Protein AF-0000000080068217 (afdb_homodimer)

Foldseek 3Di:
DPPLPDADQAQQPDPQDQKGKAAVVNPDPGHAQEMEIEGHPQVVLSADDPSNLVVLLVVLSNQQNDLRHAAYEYAYPHAFRYPYHDVVHPCVVVVVVCVVPVLCVLQDADSLQSLLVSQLQRLHAYEYQGQAEAEQSRVLSCQSGPAYEYEQAHKYWPQQVVVVHDHHNCCVLRVCVQQNDVLSCVRNVVRDIDGCNDPSNVSNHPYYDHHSVVSSVVSVVVRVCCSFAHASLVVRVVSCCVSVPDPDPVSSVVLCVQQVVQVCPFPQVVQNVVCVVVVHTGDHSDHCVVRHGPCPPVDDDDDSNDSDPD/DPPLPDADQAQQPDPQDQKGKAAVVRPDPGHAQEMEIERHPQVVLSADDPSNLVVLLVVLSNQQNDLRHAAYEYAYPHAFRYPYHDPVHPCVVVVVVCVVPVLCVLQDADSLQSLLVSQLQRLHAYEYQGQAEAEQSRVLSCQSGPAYEYEQAHKYWPQQVVVVHDHHNCCVVRVCVQQNDVLVCVRNVVRDIDGCNDPSRVSNHPYYHNHSVVSSVVSVVVSVCSSFAHASLVVRVVSCCVSVPDPDPVVSCVLCVQQVVQVCPFPQVVQVVVCVVVVHTGDHSDHCVVRHGPCPPVDDDDDSNDSDPD

InterPro domains:
  IPR001753 Enoyl-CoA hydratase/isomerase-like domain [PF00378] (34-286)
  IPR029045 ClpP/crotonase-like domain superfamily [SSF52096] (33-286)
  IPR051053 Enoyl-CoA hydratase/isomerase and chromodomain-containing protein [PTHR43684] (12-280)

Structure (mmCIF, N/CA/C/O backbone):
data_AF-0000000080068217-model_v1
#
loop_
_entity.id
_entity.type
_entity.pdbx_description
1 polymer 'Enoyl-CoA hydratase/isomerase family protein'
#
loop_
_atom_site.group_PDB
_atom_site.id
_atom_site.type_symbol
_atom_site.label_atom_id
_atom_site.label_alt_id
_atom_site.label_comp_id
_atom_site.label_asym_id
_atom_site.label_entity_id
_atom_site.label_seq_id
_atom_site.pdbx_PDB_ins_code
_atom_site.Cartn_x
_atom_site.Cartn_y
_atom_site.Cartn_z
_atom_site.occupancy
_atom_site.B_iso_or_equiv
_atom_site.auth_seq_id
_atom_site.auth_comp_id
_atom_site.auth_asym_id
_atom_site.auth_atom_id
_atom_site.pdbx_PDB_model_num
ATOM 1 N N . MET A 1 1 ? 2.039 30.645 -14.829 1 28.77 1 MET A N 1
ATOM 2 C CA . MET A 1 1 ? 3.318 30.549 -14.132 1 28.77 1 MET A CA 1
ATOM 3 C C . MET A 1 1 ? 3.127 30.678 -12.624 1 28.77 1 MET A C 1
ATOM 5 O O . MET A 1 1 ? 2.695 31.724 -12.136 1 28.77 1 MET A O 1
ATOM 9 N N . ALA A 1 2 ? 2.735 29.616 -11.963 1 38.51 2 ALA A N 1
ATOM 10 C CA . ALA A 1 2 ? 2.302 29.745 -10.574 1 38.51 2 ALA A CA 1
ATOM 11 C C . ALA A 1 2 ? 3.288 30.585 -9.767 1 38.51 2 ALA A C 1
ATOM 13 O O . ALA A 1 2 ? 4.495 30.542 -10.013 1 38.51 2 ALA A O 1
ATOM 14 N N . ASN A 1 3 ? 3.041 31.747 -9.315 1 40.06 3 ASN A N 1
ATOM 15 C CA . ASN A 1 3 ? 3.882 32.632 -8.516 1 40.06 3 ASN A CA 1
ATOM 16 C C . ASN A 1 3 ? 4.79 31.844 -7.576 1 40.06 3 ASN A C 1
ATOM 18 O O . ASN A 1 3 ? 4.336 31.335 -6.549 1 40.06 3 ASN A O 1
ATOM 22 N N . ARG A 1 4 ? 5.762 31.158 -8.185 1 54.44 4 ARG A N 1
ATOM 23 C CA . ARG A 1 4 ? 6.712 30.412 -7.365 1 54.44 4 ARG A CA 1
ATOM 24 C C . ARG A 1 4 ? 7.322 31.302 -6.287 1 54.44 4 ARG A C 1
ATOM 26 O O . ARG A 1 4 ? 8.008 32.279 -6.596 1 54.44 4 ARG A O 1
ATOM 33 N N . THR A 1 5 ? 6.618 31.394 -5.087 1 66.81 5 THR A N 1
ATOM 34 C CA . THR A 1 5 ? 7.172 32.132 -3.957 1 66.81 5 THR A CA 1
ATOM 35 C C . THR A 1 5 ? 8.616 31.713 -3.692 1 66.81 5 THR A C 1
ATOM 37 O O . THR A 1 5 ? 8.931 30.522 -3.691 1 66.81 5 THR A O 1
ATOM 40 N N . ASN A 1 6 ? 9.528 32.628 -3.824 1 84.18 6 ASN A N 1
ATOM 41 C CA . ASN A 1 6 ? 10.923 32.367 -3.482 1 84.18 6 ASN A CA 1
ATOM 42 C C . ASN A 1 6 ? 11.055 31.785 -2.077 1 84.18 6 ASN A C 1
ATOM 44 O O . ASN A 1 6 ? 10.433 32.279 -1.135 1 84.18 6 ASN A O 1
ATOM 48 N N . PRO A 1 7 ? 11.698 30.688 -1.99 1 90.06 7 PRO A N 1
ATOM 49 C CA . PRO A 1 7 ? 11.881 30.127 -0.649 1 90.06 7 PRO A CA 1
ATOM 50 C C . PRO A 1 7 ? 12.574 31.095 0.306 1 90.06 7 PRO A C 1
ATOM 52 O O . PRO A 1 7 ? 13.431 31.876 -0.115 1 90.06 7 PRO A O 1
ATOM 55 N N . PRO A 1 8 ? 12.176 31.105 1.507 1 93.05 8 PRO A N 1
ATOM 56 C CA . PRO A 1 8 ? 12.792 31.997 2.492 1 93.05 8 PRO A CA 1
ATOM 57 C C . PRO A 1 8 ? 14.236 31.617 2.811 1 93.05 8 PRO A C 1
ATOM 59 O O . PRO A 1 8 ? 14.628 30.461 2.633 1 93.05 8 PRO A O 1
ATOM 62 N N . GLU A 1 9 ? 15.038 32.601 3.235 1 92.28 9 GLU A N 1
ATOM 63 C CA . GLU A 1 9 ? 16.398 32.321 3.688 1 92.28 9 GLU A CA 1
ATOM 64 C C . GLU A 1 9 ? 16.396 31.42 4.919 1 92.28 9 GLU A C 1
ATOM 66 O O . GLU A 1 9 ? 17.23 30.521 5.038 1 92.28 9 GLU A O 1
ATOM 71 N N . SER A 1 10 ? 15.445 31.786 5.779 1 94.94 10 SER A N 1
ATOM 72 C CA . SER A 1 10 ? 15.201 30.97 6.964 1 94.94 10 SER A CA 1
ATOM 73 C C . SER A 1 10 ? 13.71 30.868 7.269 1 94.94 10 SER A C 1
ATOM 75 O O . SER A 1 10 ? 12.978 31.852 7.145 1 94.94 10 SER A O 1
ATOM 77 N N . TYR A 1 11 ? 13.314 29.702 7.661 1 95.76 11 TYR A N 1
ATOM 78 C CA . TYR A 1 11 ? 11.899 29.511 7.957 1 95.76 11 TYR A CA 1
ATOM 79 C C . TYR A 1 11 ? 11.525 30.168 9.28 1 95.76 11 TYR A C 1
ATOM 81 O O . TYR A 1 11 ? 10.357 30.485 9.514 1 95.76 11 TYR A O 1
ATOM 89 N N . GLU A 1 12 ? 12.441 30.417 10.083 1 94.25 12 GLU A N 1
ATOM 90 C CA . GLU A 1 12 ? 12.205 30.998 11.402 1 94.25 12 GLU A CA 1
ATOM 91 C C . GLU A 1 12 ? 11.819 32.471 11.295 1 94.25 12 GLU A C 1
ATOM 93 O O . GLU A 1 12 ? 11.298 33.052 12.249 1 94.25 12 GLU A O 1
ATOM 98 N N . THR A 1 13 ? 12.099 33.057 10.158 1 91.83 13 THR A N 1
ATOM 99 C CA . THR A 1 13 ? 11.899 34.494 10.005 1 91.83 13 THR A CA 1
ATOM 100 C C . THR A 1 13 ? 10.519 34.79 9.426 1 91.83 13 THR A C 1
ATOM 102 O O . THR A 1 13 ? 10.123 35.952 9.314 1 91.83 13 THR A O 1
ATOM 105 N N . LEU A 1 14 ? 9.817 33.757 9.008 1 94.19 14 LEU A N 1
ATOM 106 C CA . LEU A 1 14 ? 8.495 33.989 8.437 1 94.19 14 LEU A CA 1
ATOM 107 C C . LEU A 1 14 ? 7.547 34.572 9.48 1 94.19 14 LEU A C 1
ATOM 109 O O . LEU A 1 14 ? 7.584 34.177 10.648 1 94.19 14 LEU A O 1
ATOM 113 N N . PRO A 1 15 ? 6.703 35.494 9.047 1 94.69 15 PRO A N 1
ATOM 114 C CA . PRO A 1 15 ? 5.901 36.249 10.013 1 94.69 15 PRO A CA 1
ATOM 115 C C . PRO A 1 15 ? 4.627 35.515 10.424 1 94.69 15 PRO A C 1
ATOM 117 O O . PRO A 1 15 ? 3.555 36.122 10.493 1 94.69 15 PRO A O 1
ATOM 120 N N . PHE A 1 16 ? 4.73 34.253 10.721 1 97.09 16 PHE A N 1
ATOM 121 C CA . PHE A 1 16 ? 3.571 33.484 11.157 1 97.09 16 PHE A CA 1
ATOM 122 C C . PHE A 1 16 ? 3.26 33.759 12.624 1 97.09 16 PHE A C 1
ATOM 124 O O . PHE A 1 16 ? 4.172 33.947 13.432 1 97.09 16 PHE A O 1
ATOM 131 N N . LYS A 1 17 ? 2.007 33.783 12.969 1 97.11 17 LYS A N 1
ATOM 132 C CA . LYS A 1 17 ? 1.574 34.188 14.303 1 97.11 17 LYS A CA 1
ATOM 133 C C . LYS A 1 17 ? 1.113 32.986 15.121 1 97.11 17 LYS A C 1
ATOM 135 O O . LYS A 1 17 ? 1.242 32.976 16.347 1 97.11 17 LYS A O 1
ATOM 140 N N . THR A 1 18 ? 0.598 32.019 14.415 1 97.56 18 THR A N 1
ATOM 141 C CA . THR A 1 18 ? -0.061 30.945 15.151 1 97.56 18 THR A CA 1
ATOM 142 C C . THR A 1 18 ? 0.616 29.606 14.874 1 97.56 18 THR A C 1
ATOM 144 O O . THR A 1 18 ? 0.184 28.569 15.382 1 97.56 18 THR A O 1
ATOM 147 N N . ILE A 1 19 ? 1.618 29.58 13.98 1 98.53 19 ILE A N 1
ATOM 148 C CA . ILE A 1 19 ? 2.506 28.436 13.803 1 98.53 19 ILE A CA 1
ATOM 149 C C . ILE A 1 19 ? 3.96 28.892 13.891 1 98.53 19 ILE A C 1
ATOM 151 O O . ILE A 1 19 ? 4.247 30.089 13.817 1 98.53 19 ILE A O 1
ATOM 155 N N . SER A 1 20 ? 4.813 27.989 14.142 1 98.03 20 SER A N 1
ATOM 156 C CA . SER A 1 20 ? 6.251 28.237 14.094 1 98.03 20 SER A CA 1
ATOM 157 C C . SER A 1 20 ? 6.972 27.156 13.297 1 98.03 20 SER A C 1
ATOM 159 O O . SER A 1 20 ? 6.549 25.998 13.288 1 98.03 20 SER A O 1
ATOM 161 N N . ILE A 1 21 ? 7.983 27.515 12.588 1 98.14 21 ILE A N 1
ATOM 162 C CA . ILE A 1 21 ? 8.79 26.572 11.821 1 98.14 21 ILE A CA 1
ATOM 163 C C . ILE A 1 21 ? 10.257 26.701 12.223 1 98.14 21 ILE A C 1
ATOM 165 O O . ILE A 1 21 ? 10.773 27.812 12.367 1 98.14 21 ILE A O 1
ATOM 169 N N . SER A 1 22 ? 10.9 25.628 12.447 1 97.67 22 SER A N 1
ATOM 170 C CA . SER A 1 22 ? 12.32 25.609 12.784 1 97.67 22 SER A CA 1
ATOM 171 C C . SER A 1 22 ? 13.065 24.551 11.975 1 97.67 22 SER A C 1
ATOM 173 O O . SER A 1 22 ? 12.445 23.696 11.341 1 97.67 22 SER A O 1
ATOM 175 N N . HIS A 1 23 ? 14.331 24.645 11.955 1 97.77 23 HIS A N 1
ATOM 176 C CA . HIS A 1 23 ? 15.206 23.696 11.276 1 97.77 23 HIS A CA 1
ATOM 177 C C . HIS A 1 23 ? 15.593 22.545 12.198 1 97.77 23 HIS A C 1
ATOM 179 O O . HIS A 1 23 ? 15.356 22.605 13.407 1 97.77 23 HIS A O 1
ATOM 185 N N . VAL A 1 24 ? 16.031 21.515 11.667 1 97.02 24 VAL A N 1
ATOM 186 C CA . VAL A 1 24 ? 16.543 20.391 12.445 1 97.02 24 VAL A CA 1
ATOM 187 C C . VAL A 1 24 ? 18.017 20.165 12.118 1 97.02 24 VAL A C 1
ATOM 189 O O . VAL A 1 24 ? 18.356 19.75 11.007 1 97.02 24 VAL A O 1
ATOM 192 N N . PRO A 1 25 ? 18.896 20.462 13.043 1 95.49 25 PRO A N 1
ATOM 193 C CA . PRO A 1 25 ? 18.604 20.884 14.415 1 95.49 25 PRO A CA 1
ATOM 194 C C . PRO A 1 25 ? 18.165 22.345 14.502 1 95.49 25 PRO A C 1
ATOM 196 O O . PRO A 1 25 ? 18.469 23.138 13.607 1 95.49 25 PRO A O 1
ATOM 199 N N . GLU A 1 26 ? 17.558 22.668 15.576 1 92.56 26 GLU A N 1
ATOM 200 C CA . GLU A 1 26 ? 16.966 23.989 15.765 1 92.56 26 GLU A CA 1
ATOM 201 C C . GLU A 1 26 ? 18.035 25.078 15.765 1 92.56 26 GLU A C 1
ATOM 203 O O . GLU A 1 26 ? 17.738 26.247 15.509 1 92.56 26 GLU A O 1
ATOM 208 N N . THR A 1 27 ? 19.256 24.739 16.008 1 91.74 27 THR A N 1
ATOM 209 C CA . THR A 1 27 ? 20.356 25.691 16.113 1 91.74 27 THR A CA 1
ATOM 210 C C . THR A 1 27 ? 20.832 26.121 14.728 1 91.74 27 THR A C 1
ATOM 212 O O . THR A 1 27 ? 21.576 27.096 14.598 1 91.74 27 THR A O 1
ATOM 215 N N . SER A 1 28 ? 20.399 25.392 13.751 1 94.24 28 SER A N 1
ATOM 216 C CA . SER A 1 28 ? 20.866 25.722 12.408 1 94.24 28 SER A CA 1
ATOM 217 C C . SER A 1 28 ? 20.316 27.067 11.945 1 94.24 28 SER A C 1
ATOM 219 O O . SER A 1 28 ? 19.109 27.309 12.021 1 94.24 28 SER A O 1
ATOM 221 N N . PRO A 1 29 ? 21.131 27.947 11.425 1 91.29 29 PRO A N 1
ATOM 222 C CA . PRO A 1 29 ? 20.67 29.249 10.936 1 91.29 29 PRO A CA 1
ATOM 223 C C . PRO A 1 29 ? 20.15 29.189 9.501 1 91.29 29 PRO A C 1
ATOM 225 O O . PRO A 1 29 ? 19.58 30.165 9.007 1 91.29 29 PRO A O 1
ATOM 228 N N . VAL A 1 30 ? 20.411 28.06 8.861 1 93.22 30 VAL A N 1
ATOM 229 C CA . VAL A 1 30 ? 19.995 27.911 7.471 1 93.22 30 VAL A CA 1
ATOM 230 C C . VAL A 1 30 ? 18.99 26.767 7.352 1 93.22 30 VAL A C 1
ATOM 232 O O . VAL A 1 30 ? 18.891 25.924 8.247 1 93.22 30 VAL A O 1
ATOM 235 N N . VAL A 1 31 ? 18.381 26.771 6.318 1 96.37 31 VAL A N 1
ATOM 236 C CA . VAL A 1 31 ? 17.383 25.737 6.063 1 96.37 31 VAL A CA 1
ATOM 237 C C . VAL A 1 31 ? 18.064 24.373 5.972 1 96.37 31 VAL A C 1
ATOM 239 O O . VAL A 1 31 ? 19.122 24.241 5.353 1 96.37 31 VAL A O 1
ATOM 242 N N . THR A 1 32 ? 17.485 23.388 6.651 1 97.73 32 THR A N 1
ATOM 243 C CA . THR A 1 32 ? 17.979 22.016 6.617 1 97.73 32 THR A CA 1
ATOM 244 C C . THR A 1 32 ? 17.005 21.108 5.872 1 97.73 32 THR A C 1
ATOM 246 O O . THR A 1 32 ? 15.909 21.535 5.503 1 97.73 32 THR A O 1
ATOM 249 N N . LYS A 1 33 ? 17.373 19.878 5.637 1 98.11 33 LYS A N 1
ATOM 250 C CA . LYS A 1 33 ? 16.583 18.923 4.865 1 98.11 33 LYS A CA 1
ATOM 251 C C . LYS A 1 33 ? 15.279 18.583 5.581 1 98.11 33 LYS A C 1
ATOM 253 O O . LYS A 1 33 ? 14.288 18.226 4.94 1 98.11 33 LYS A O 1
ATOM 258 N N . VAL A 1 34 ? 15.363 18.701 6.896 1 98.76 34 VAL A N 1
ATOM 259 C CA . VAL A 1 34 ? 14.166 18.455 7.694 1 98.76 34 VAL A CA 1
ATOM 260 C C . VAL A 1 34 ? 13.742 19.742 8.399 1 98.76 34 VAL A C 1
ATOM 262 O O . VAL A 1 34 ? 14.574 20.442 8.98 1 98.76 34 VAL A O 1
ATOM 265 N N . VAL A 1 35 ? 12.475 20.094 8.326 1 98.6 35 VAL A N 1
ATOM 266 C CA . VAL A 1 35 ? 11.922 21.215 9.079 1 98.6 35 VAL A CA 1
ATOM 267 C C . VAL A 1 35 ? 10.779 20.727 9.967 1 98.6 35 VAL A C 1
ATOM 269 O O . VAL A 1 35 ? 10.156 19.703 9.68 1 98.6 35 VAL A O 1
ATOM 272 N N . ILE A 1 36 ? 10.556 21.437 11.034 1 98.68 36 ILE A N 1
ATOM 273 C CA . ILE A 1 36 ? 9.461 21.132 11.949 1 98.68 36 ILE A CA 1
ATOM 274 C C . ILE A 1 36 ? 8.463 22.287 11.963 1 98.68 36 ILE A C 1
ATOM 276 O O . ILE A 1 36 ? 8.849 23.447 12.127 1 98.68 36 ILE A O 1
ATOM 280 N N . LEU A 1 37 ? 7.257 22.028 11.656 1 98.82 37 LEU A N 1
ATOM 281 C CA . LEU A 1 37 ? 6.147 22.96 11.823 1 98.82 37 LEU A CA 1
ATOM 282 C C . LEU A 1 37 ? 5.374 22.661 13.103 1 98.82 37 LEU A C 1
ATOM 284 O O . LEU A 1 37 ? 4.898 21.541 13.299 1 98.82 37 LEU A O 1
ATOM 288 N N . LYS A 1 38 ? 5.234 23.594 13.984 1 98.73 38 LYS A N 1
ATOM 289 C CA . LYS A 1 38 ? 4.479 23.442 15.224 1 98.73 38 LYS A CA 1
ATOM 290 C C . LYS A 1 38 ? 3.224 24.31 15.213 1 98.73 38 LYS A C 1
ATOM 292 O O . LYS A 1 38 ? 3.29 25.503 14.91 1 98.73 38 LYS A O 1
ATOM 297 N N . LEU A 1 39 ? 2.114 23.685 15.46 1 98.78 39 LEU A N 1
ATOM 298 C CA . LEU A 1 39 ? 0.968 24.493 15.863 1 98.78 39 LEU A CA 1
ATOM 299 C C . LEU A 1 39 ? 1.25 25.22 17.174 1 98.78 39 LEU A C 1
ATOM 301 O O . LEU A 1 39 ? 1.621 24.594 18.169 1 98.78 39 LEU A O 1
ATOM 305 N N . ASN A 1 40 ? 1.047 26.574 17.172 1 98.11 40 ASN A N 1
ATOM 306 C CA . ASN A 1 40 ? 1.673 27.327 18.254 1 98.11 40 ASN A CA 1
ATOM 307 C C . ASN A 1 40 ? 0.69 28.295 18.905 1 98.11 40 ASN A C 1
ATOM 309 O O . ASN A 1 40 ? 0.931 29.504 18.935 1 98.11 40 ASN A O 1
ATOM 313 N N . ARG A 1 41 ? -0.321 27.763 19.432 1 97.16 41 ARG A N 1
ATOM 314 C CA . ARG A 1 41 ? -1.261 28.413 20.34 1 97.16 41 ARG A CA 1
ATOM 315 C C . ARG A 1 41 ? -1.471 27.579 21.6 1 97.16 41 ARG A C 1
ATOM 317 O O . ARG A 1 41 ? -2.6 27.203 21.92 1 97.16 41 ARG A O 1
ATOM 324 N N . PRO A 1 42 ? -0.35 27.321 22.367 1 97.28 42 PRO A N 1
ATOM 325 C CA . PRO A 1 42 ? -0.385 26.308 23.424 1 97.28 42 PRO A CA 1
ATOM 326 C C . PRO A 1 42 ? -1.404 26.627 24.515 1 97.28 42 PRO A C 1
ATOM 328 O O . PRO A 1 42 ? -1.974 25.715 25.12 1 97.28 42 PRO A O 1
ATOM 331 N N . ARG A 1 43 ? -1.724 27.878 24.742 1 96.6 43 ARG A N 1
ATOM 332 C CA . ARG A 1 43 ? -2.677 28.249 25.784 1 96.6 43 ARG A CA 1
ATOM 333 C C . ARG A 1 43 ? -4.106 27.932 25.357 1 96.6 43 ARG A C 1
ATOM 335 O O . ARG A 1 43 ? -5.012 27.88 26.191 1 96.6 43 ARG A O 1
ATOM 342 N N . GLN A 1 44 ? -4.299 27.855 24.092 1 95.66 44 GLN A N 1
ATOM 343 C CA . GLN A 1 44 ? -5.615 27.512 23.563 1 95.66 44 GLN A CA 1
ATOM 344 C C . GLN A 1 44 ? -5.638 26.083 23.029 1 95.66 44 GLN A C 1
ATOM 346 O O . GLN A 1 44 ? -6.47 25.743 22.186 1 95.66 44 GLN A O 1
ATOM 351 N N . PHE A 1 45 ? -4.637 25.271 23.444 1 97.26 45 PHE A N 1
ATOM 352 C CA . PHE A 1 45 ? -4.537 23.866 23.069 1 97.26 45 PHE A CA 1
ATOM 353 C C . PHE A 1 45 ? -4.458 23.714 21.554 1 97.26 45 PHE A C 1
ATOM 355 O O . PHE A 1 45 ? -4.993 22.756 20.992 1 97.26 45 PHE A O 1
ATOM 362 N N . ASN A 1 46 ? -3.905 24.783 20.878 1 97.89 46 ASN A N 1
ATOM 363 C CA . ASN A 1 46 ? -3.685 24.824 19.436 1 97.89 46 ASN A CA 1
ATOM 364 C C . ASN A 1 46 ? -4.992 24.667 18.664 1 97.89 46 ASN A C 1
ATOM 366 O O . ASN A 1 46 ? -5.025 24.02 17.616 1 97.89 46 ASN A O 1
ATOM 370 N N . ALA A 1 47 ? -6.114 25.169 19.259 1 96.16 47 ALA A N 1
ATOM 371 C CA . ALA A 1 47 ? -7.365 25.242 18.509 1 96.16 47 ALA A CA 1
ATOM 372 C C . ALA A 1 47 ? -7.188 26.044 17.223 1 96.16 47 ALA A C 1
ATOM 374 O O . ALA A 1 47 ? -6.627 27.142 17.241 1 96.16 47 ALA A O 1
ATOM 375 N N . VAL A 1 48 ? -7.702 25.53 16.124 1 95.23 48 VAL A N 1
ATOM 376 C CA . VAL A 1 48 ? -7.381 26.067 14.806 1 95.23 48 VAL A CA 1
ATOM 377 C C . VAL A 1 48 ? -8.256 27.284 14.516 1 95.23 48 VAL A C 1
ATOM 379 O O . VAL A 1 48 ? -9.447 27.291 14.838 1 95.23 48 VAL A O 1
ATOM 382 N N . THR A 1 49 ? -7.705 28.254 13.984 1 92.79 49 THR A N 1
ATOM 383 C CA . THR A 1 49 ? -8.376 29.457 13.504 1 92.79 49 THR A CA 1
ATOM 384 C C . THR A 1 49 ? -8.212 29.601 11.993 1 92.79 49 THR A C 1
ATOM 386 O O . THR A 1 49 ? -7.46 28.848 11.371 1 92.79 49 THR A O 1
ATOM 389 N N . ALA A 1 50 ? -8.937 30.514 11.477 1 91.52 50 ALA A N 1
ATOM 390 C CA . ALA A 1 50 ? -8.783 30.818 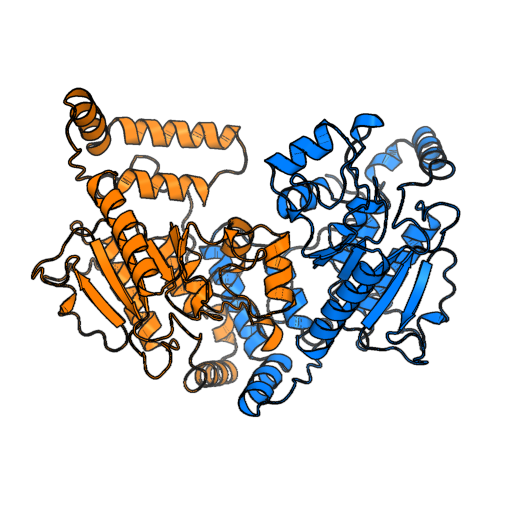10.057 1 91.52 50 ALA A CA 1
ATOM 391 C C . ALA A 1 50 ? -7.352 31.243 9.739 1 91.52 50 ALA A C 1
ATOM 393 O O . ALA A 1 50 ? -6.807 30.876 8.695 1 91.52 50 ALA A O 1
ATOM 394 N N . GLN A 1 51 ? -6.797 31.99 10.61 1 93.82 51 GLN A N 1
ATOM 395 C CA . GLN A 1 51 ? -5.422 32.445 10.437 1 93.82 51 GLN A CA 1
ATOM 396 C C . GLN A 1 51 ? -4.453 31.266 10.399 1 93.82 51 GLN A C 1
ATOM 398 O O . GLN A 1 51 ? -3.565 31.213 9.546 1 93.82 51 GLN A O 1
ATOM 403 N N . MET A 1 52 ? -4.558 30.345 11.278 1 96.65 52 MET A N 1
ATOM 404 C CA . MET A 1 52 ? -3.68 29.179 11.315 1 96.65 52 MET A CA 1
ATOM 405 C C . MET A 1 52 ? -3.806 28.361 10.034 1 96.65 52 MET A C 1
ATOM 407 O O . MET A 1 52 ? -2.805 27.89 9.492 1 96.65 52 MET A O 1
ATOM 411 N N . ILE A 1 53 ? -5.04 28.192 9.56 1 95.87 53 ILE A N 1
ATOM 412 C CA . ILE A 1 53 ? -5.295 27.472 8.317 1 95.87 53 ILE A CA 1
ATOM 413 C C . ILE A 1 53 ? -4.509 28.116 7.177 1 95.87 53 ILE A C 1
ATOM 415 O O . ILE A 1 53 ? -3.775 27.435 6.457 1 95.87 53 ILE A O 1
ATOM 419 N N . GLU A 1 54 ? -4.624 29.379 7.057 1 95.93 54 GLU A N 1
ATOM 420 C CA . GLU A 1 54 ? -3.937 30.095 5.986 1 95.93 54 GLU A CA 1
ATOM 421 C C . GLU A 1 54 ? -2.422 29.994 6.137 1 95.93 54 GLU A C 1
ATOM 423 O O . GLU A 1 54 ? -1.701 29.872 5.145 1 95.93 54 GLU A O 1
ATOM 428 N N . GLU A 1 55 ? -1.949 30.056 7.337 1 98.07 55 GLU A N 1
ATOM 429 C CA . GLU A 1 55 ? -0.512 29.979 7.581 1 98.07 55 GLU A CA 1
ATOM 430 C C . GLU A 1 55 ? 0.032 28.594 7.241 1 98.07 55 GLU A C 1
ATOM 432 O O . GLU A 1 55 ? 1.117 28.47 6.671 1 98.07 55 GLU A O 1
ATOM 437 N N . ILE A 1 56 ? -0.707 27.514 7.592 1 98.5 56 ILE A N 1
ATOM 438 C CA . ILE A 1 56 ? -0.28 26.161 7.254 1 98.5 56 ILE A CA 1
ATOM 439 C C . ILE A 1 56 ? -0.213 26.005 5.737 1 98.5 56 ILE A C 1
ATOM 441 O O . ILE A 1 56 ? 0.764 25.473 5.204 1 98.5 56 ILE A O 1
ATOM 445 N N . ILE A 1 57 ? -1.232 26.484 5.031 1 97.63 57 ILE A N 1
ATOM 446 C CA . ILE A 1 57 ? -1.281 26.381 3.577 1 97.63 57 ILE A CA 1
ATOM 447 C C . ILE A 1 57 ? -0.1 27.133 2.967 1 97.63 57 ILE A C 1
ATOM 449 O O . ILE A 1 57 ? 0.583 26.615 2.08 1 97.63 57 ILE A O 1
ATOM 453 N N . ALA A 1 58 ? 0.2 28.314 3.479 1 97.64 58 ALA A N 1
ATOM 454 C CA . ALA A 1 58 ? 1.328 29.104 2.992 1 97.64 58 ALA A CA 1
ATOM 455 C C . ALA A 1 58 ? 2.65 28.387 3.249 1 97.64 58 ALA A C 1
ATOM 457 O O . ALA A 1 58 ? 3.54 28.388 2.395 1 97.64 58 ALA A O 1
ATOM 458 N N . ALA A 1 59 ? 2.797 27.846 4.418 1 98.27 59 ALA A N 1
ATOM 459 C CA . ALA A 1 59 ? 4.011 27.103 4.746 1 98.27 59 ALA A CA 1
ATOM 460 C C . ALA A 1 59 ? 4.246 25.97 3.751 1 98.27 59 ALA A C 1
ATOM 462 O O . ALA A 1 59 ? 5.361 25.792 3.256 1 98.27 59 ALA A O 1
ATOM 463 N N . TYR A 1 60 ? 3.233 25.223 3.422 1 98.13 60 TYR A N 1
ATOM 464 C CA . TYR A 1 60 ? 3.366 24.076 2.53 1 98.13 60 TYR A CA 1
ATOM 465 C C . TYR A 1 60 ? 3.658 24.525 1.104 1 98.13 60 TYR A C 1
ATOM 467 O O . TYR A 1 60 ? 4.291 23.798 0.334 1 98.13 60 TYR A O 1
ATOM 475 N N . GLN A 1 61 ? 3.188 25.717 0.752 1 96.96 61 GLN A N 1
ATOM 476 C CA . GLN A 1 61 ? 3.601 26.27 -0.534 1 96.96 61 GLN A CA 1
ATOM 477 C C . GLN A 1 61 ? 5.112 26.475 -0.585 1 96.96 61 GLN A C 1
ATOM 479 O O . GLN A 1 61 ? 5.751 26.172 -1.594 1 96.96 61 GLN A O 1
ATOM 484 N N . HIS A 1 62 ? 5.669 26.945 0.534 1 97.02 62 HIS A N 1
ATOM 485 C CA . HIS A 1 62 ? 7.115 27.113 0.621 1 97.02 62 HIS A CA 1
ATOM 486 C C . HIS A 1 62 ? 7.828 25.765 0.605 1 97.02 62 HIS A C 1
ATOM 488 O O . HIS A 1 62 ? 8.801 25.582 -0.13 1 97.02 62 HIS A O 1
ATOM 494 N N . PHE A 1 63 ? 7.361 24.809 1.438 1 97.91 63 PHE A N 1
ATOM 495 C CA . PHE A 1 63 ? 7.987 23.493 1.489 1 97.91 63 PHE A CA 1
ATOM 496 C C . PHE A 1 63 ? 8.04 22.864 0.102 1 97.91 63 PHE A C 1
ATOM 498 O O . PHE A 1 63 ? 9.061 22.295 -0.289 1 97.91 63 PHE A O 1
ATOM 505 N N . ASP A 1 64 ? 6.955 22.929 -0.616 1 96.61 64 ASP A N 1
ATOM 506 C CA . ASP A 1 64 ? 6.806 22.251 -1.9 1 96.61 64 ASP A CA 1
ATOM 507 C C . ASP A 1 64 ? 7.822 22.77 -2.915 1 96.61 64 ASP A C 1
ATOM 509 O O . ASP A 1 64 ? 8.338 22.004 -3.732 1 96.61 64 ASP A O 1
ATOM 513 N N . THR A 1 65 ? 8.184 24.064 -2.871 1 94.8 65 THR A N 1
ATOM 514 C CA . THR A 1 65 ? 8.997 24.683 -3.912 1 94.8 65 THR A CA 1
ATOM 515 C C . THR A 1 65 ? 10.456 24.778 -3.474 1 94.8 65 THR A C 1
ATOM 517 O O . THR A 1 65 ? 11.327 25.135 -4.27 1 94.8 65 THR A O 1
ATOM 520 N N . ASP A 1 66 ? 10.772 24.538 -2.193 1 96.67 66 ASP A N 1
ATOM 521 C CA . ASP A 1 66 ? 12.127 24.669 -1.665 1 96.67 66 ASP A CA 1
ATOM 522 C C . ASP A 1 66 ? 12.89 23.352 -1.78 1 96.67 66 ASP A C 1
ATOM 524 O O . ASP A 1 66 ? 12.69 22.44 -0.975 1 96.67 66 ASP A O 1
ATOM 528 N N . ASP A 1 67 ? 13.786 23.276 -2.601 1 95.15 67 ASP A N 1
ATOM 529 C CA . ASP A 1 67 ? 14.532 22.051 -2.871 1 95.15 67 ASP A CA 1
ATOM 530 C C . ASP A 1 67 ? 15.416 21.673 -1.685 1 95.15 67 ASP A C 1
ATOM 532 O O . ASP A 1 67 ? 15.896 20.541 -1.597 1 95.15 67 ASP A O 1
ATOM 536 N N . ARG A 1 68 ? 15.675 22.61 -0.744 1 96.12 68 ARG A N 1
ATOM 537 C CA . ARG A 1 68 ? 16.489 22.32 0.432 1 96.12 68 ARG A CA 1
ATOM 538 C C . ARG A 1 68 ? 15.74 21.419 1.408 1 96.12 68 ARG A C 1
ATOM 540 O O . ARG A 1 68 ? 16.356 20.653 2.152 1 96.12 68 ARG A O 1
ATOM 547 N N . VAL A 1 69 ? 14.41 21.441 1.393 1 98.13 69 VAL A N 1
ATOM 548 C CA . VAL A 1 69 ? 13.569 20.664 2.298 1 98.13 69 VAL A CA 1
ATOM 549 C C . VAL A 1 69 ? 13.253 19.307 1.673 1 98.13 69 VAL A C 1
ATOM 551 O O . VAL A 1 69 ? 12.785 19.235 0.534 1 98.13 69 VAL A O 1
ATOM 554 N N . LYS A 1 70 ? 13.428 18.221 2.464 1 98.33 70 LYS A N 1
ATOM 555 C CA . LYS A 1 70 ? 13.196 16.873 1.955 1 98.33 70 LYS A CA 1
ATOM 556 C C . LYS A 1 70 ? 12.068 16.184 2.719 1 98.33 70 LYS A C 1
ATOM 558 O O . LYS A 1 70 ? 11.444 15.252 2.207 1 98.33 70 LYS A O 1
ATOM 563 N N . ALA A 1 71 ? 11.834 16.623 3.928 1 98.83 71 ALA A N 1
ATOM 564 C CA . ALA A 1 71 ? 10.775 16.067 4.765 1 98.83 71 ALA A CA 1
ATOM 565 C C . ALA A 1 71 ? 10.282 17.095 5.781 1 98.83 71 ALA A C 1
ATOM 567 O O . ALA A 1 71 ? 11.037 17.977 6.195 1 98.83 71 ALA A O 1
ATOM 568 N N . VAL A 1 72 ? 9.055 16.991 6.18 1 98.89 72 VAL A N 1
ATOM 569 C CA . VAL A 1 72 ? 8.429 17.911 7.124 1 98.89 72 VAL A CA 1
ATOM 570 C C . VAL A 1 72 ? 7.891 17.134 8.324 1 98.89 72 VAL A C 1
ATOM 572 O O . VAL A 1 72 ? 7.261 16.086 8.161 1 98.89 72 VAL A O 1
ATOM 575 N N . VAL A 1 73 ? 8.166 17.588 9.493 1 98.93 73 VAL A N 1
ATOM 576 C CA . VAL A 1 73 ? 7.546 17.075 10.711 1 98.93 73 VAL A CA 1
ATOM 577 C C . VAL A 1 73 ? 6.535 18.088 11.243 1 98.93 73 VAL A C 1
ATOM 579 O O . VAL A 1 73 ? 6.827 19.284 11.319 1 98.93 73 VAL A O 1
ATOM 582 N N . VAL A 1 74 ? 5.314 17.685 11.568 1 98.94 74 VAL A N 1
ATOM 583 C CA . VAL A 1 74 ? 4.3 18.557 12.151 1 98.94 74 VAL A CA 1
ATOM 584 C C . VAL A 1 74 ? 3.968 18.09 13.566 1 98.94 74 VAL A C 1
ATOM 586 O O . VAL A 1 74 ? 3.782 16.894 13.804 1 98.94 74 VAL A O 1
ATOM 589 N N . THR A 1 75 ? 3.97 18.982 14.508 1 98.89 75 THR A N 1
ATOM 590 C CA . THR A 1 75 ? 3.611 18.681 15.889 1 98.89 75 THR A CA 1
ATOM 591 C C . THR A 1 75 ? 2.958 19.89 16.554 1 98.89 75 THR A C 1
ATOM 593 O O . THR A 1 75 ? 2.712 20.906 15.901 1 98.89 75 THR A O 1
ATOM 596 N N . GLY A 1 76 ? 2.508 19.761 17.832 1 98.79 76 GLY A N 1
ATOM 597 C CA . GLY A 1 76 ? 1.907 20.854 18.579 1 98.79 76 GLY A CA 1
ATOM 598 C C . GLY A 1 76 ? 2.782 21.355 19.712 1 98.79 76 GLY A C 1
ATOM 599 O O . GLY A 1 76 ? 3.458 20.567 20.377 1 98.79 76 GLY A O 1
ATOM 600 N N . SER A 1 77 ? 2.749 22.639 19.906 1 98.31 77 SER A N 1
ATOM 601 C CA . SER A 1 77 ? 3.394 23.203 21.088 1 98.31 77 SER A CA 1
ATOM 602 C C . SER A 1 77 ? 2.538 23.002 22.334 1 98.31 77 SER A C 1
ATOM 604 O O . SER A 1 77 ? 1.311 23.102 22.273 1 98.31 77 SER A O 1
ATOM 606 N N . GLY A 1 78 ? 3.164 22.715 23.461 1 96.9 78 GLY A N 1
ATOM 607 C CA . GLY A 1 78 ? 2.428 22.612 24.711 1 96.9 78 GLY A CA 1
ATOM 608 C C . GLY A 1 78 ? 1.76 21.263 24.901 1 96.9 78 GLY A C 1
ATOM 609 O O . GLY A 1 78 ? 2.256 20.245 24.413 1 96.9 78 GLY A O 1
ATOM 610 N N . PRO A 1 79 ? 0.744 21.212 25.594 1 96.68 79 PRO A N 1
ATOM 611 C CA . PRO A 1 79 ? 0.213 19.939 26.087 1 96.68 79 PRO A CA 1
ATOM 612 C C . PRO A 1 79 ? -0.686 19.241 25.07 1 96.68 79 PRO A C 1
ATOM 614 O O . PRO A 1 79 ? -1.069 18.085 25.269 1 96.68 79 PRO A O 1
ATOM 617 N N . ALA A 1 80 ? -1.048 19.977 23.999 1 98.04 80 ALA A N 1
ATOM 618 C CA . ALA A 1 80 ? -1.961 19.394 23.02 1 98.04 80 ALA A CA 1
ATOM 619 C C . ALA A 1 80 ? -1.363 19.44 21.617 1 98.04 80 ALA A C 1
ATOM 621 O O . ALA A 1 80 ? -0.581 20.339 21.298 1 98.04 80 ALA A O 1
ATOM 622 N N . PHE A 1 81 ? -1.709 18.477 20.831 1 98.72 81 PHE A N 1
ATOM 623 C CA . PHE A 1 81 ? -1.445 18.607 19.403 1 98.72 81 PHE A CA 1
ATOM 624 C C . PHE A 1 81 ? -2.37 19.642 18.773 1 98.72 81 PHE A C 1
ATOM 626 O O . PHE A 1 81 ? -1.914 20.687 18.306 1 98.72 81 PHE A O 1
ATOM 633 N N . CYS A 1 82 ? -3.713 19.405 18.876 1 98.3 82 CYS A N 1
ATOM 634 C CA . CYS A 1 82 ? -4.728 20.332 18.388 1 98.3 82 CYS A CA 1
ATOM 635 C C . CYS A 1 82 ? -6.115 19.922 18.867 1 98.3 82 CYS A C 1
ATOM 637 O O . CYS A 1 82 ? -6.593 18.834 18.542 1 98.3 82 CYS A O 1
ATOM 639 N N . ALA A 1 83 ? -6.824 20.782 19.507 1 95.21 83 ALA A N 1
ATOM 640 C CA . ALA A 1 83 ? -8.088 20.458 20.164 1 95.21 83 ALA A CA 1
ATOM 641 C C . ALA A 1 83 ? -9.262 20.608 19.2 1 95.21 83 ALA A C 1
ATOM 643 O O . ALA A 1 83 ? -10.415 20.384 19.576 1 95.21 83 ALA A O 1
ATOM 644 N N . GLY A 1 84 ? -8.949 20.993 17.973 1 93.32 84 GLY A N 1
ATOM 645 C CA . GLY A 1 84 ? -10.009 21.176 16.995 1 93.32 84 GLY A CA 1
ATOM 646 C C . GLY A 1 84 ? -10.238 22.63 16.628 1 93.32 84 GLY A C 1
ATOM 647 O O . GLY A 1 84 ? -9.318 23.446 16.701 1 93.32 84 GLY A O 1
ATOM 648 N N . ALA A 1 85 ? -11.428 22.899 16.047 1 88.54 85 ALA A N 1
ATOM 649 C CA . ALA A 1 85 ? -11.769 24.252 15.613 1 88.54 85 ALA A CA 1
ATOM 650 C C . ALA A 1 85 ? -12.025 25.163 16.81 1 88.54 85 ALA A C 1
ATOM 652 O O . ALA A 1 85 ? -12.641 24.747 17.795 1 88.54 85 ALA A O 1
ATOM 653 N N . ASP A 1 86 ? -11.452 26.342 16.669 1 85.29 86 ASP A N 1
ATOM 654 C CA . ASP A 1 86 ? -11.764 27.349 17.679 1 85.29 86 ASP A CA 1
ATOM 655 C C . ASP A 1 86 ? -13.19 27.868 17.515 1 85.29 86 ASP A C 1
ATOM 657 O O . ASP A 1 86 ? -13.487 28.595 16.565 1 85.29 86 ASP A O 1
ATOM 661 N N . LEU A 1 87 ? -14.081 27.486 18.248 1 67.52 87 LEU A N 1
ATOM 662 C CA . LEU A 1 87 ? -15.512 27.748 18.151 1 67.52 87 LEU A CA 1
ATOM 663 C C . LEU A 1 87 ? -15.817 29.216 18.433 1 67.52 87 LEU A C 1
ATOM 665 O O . LEU A 1 87 ? -16.884 29.714 18.069 1 67.52 87 LEU A O 1
ATOM 669 N N . GLN A 1 88 ? -15.032 29.86 19.152 1 61.56 88 GLN A N 1
ATOM 670 C CA . GLN A 1 88 ? -15.294 31.273 19.404 1 61.56 88 GLN A CA 1
ATOM 671 C C . GLN A 1 88 ? -15.193 32.089 18.118 1 61.56 88 GLN A C 1
ATOM 673 O O . GLN A 1 88 ? -15.845 33.126 17.982 1 61.56 88 GLN A O 1
ATOM 678 N N . VAL A 1 89 ? -14.46 31.674 17.14 1 55.05 89 VAL A N 1
ATOM 679 C CA . VAL A 1 89 ? -14.194 32.402 15.904 1 55.05 89 VAL A CA 1
ATOM 680 C C . VAL A 1 89 ? -14.857 31.685 14.729 1 55.05 89 VAL A C 1
ATOM 682 O O . VAL A 1 89 ? -15.227 32.317 13.737 1 55.05 89 VAL A O 1
ATOM 685 N N . GLY A 1 90 ? -15.061 30.516 14.831 1 58.57 90 GLY A N 1
ATOM 686 C CA . GLY A 1 90 ? -15.01 29.631 13.678 1 58.57 90 GLY A CA 1
ATOM 687 C C . GLY A 1 90 ? -16.286 29.648 12.857 1 58.57 90 GLY A C 1
ATOM 688 O O . GLY A 1 90 ? -16.269 30.02 11.682 1 58.57 90 GLY A O 1
ATOM 689 N N . PHE A 1 91 ? -17.476 29.243 13.421 1 66.15 91 PHE A N 1
ATOM 690 C CA . PHE A 1 91 ? -18.54 28.938 12.472 1 66.15 91 PHE A CA 1
ATOM 691 C C . PHE A 1 91 ? -19.525 30.097 12.371 1 66.15 91 PHE A C 1
ATOM 693 O O . PHE A 1 91 ? -20.331 30.154 11.44 1 66.15 91 PHE A O 1
ATOM 700 N N . SER A 1 92 ? -19.357 31.097 13.307 1 70.08 92 SER A N 1
ATOM 701 C CA . SER A 1 92 ? -20.355 32.161 13.347 1 70.08 92 SER A CA 1
ATOM 702 C C . SER A 1 92 ? -20.266 33.051 12.112 1 70.08 92 SER A C 1
ATOM 704 O O . SER A 1 92 ? -21.285 33.376 11.5 1 70.08 92 SER A O 1
ATOM 706 N N . THR A 1 93 ? -19.072 33.371 11.857 1 73.23 93 THR A N 1
ATOM 707 C CA . THR A 1 93 ? -18.888 34.211 10.68 1 73.23 93 THR A CA 1
ATOM 708 C C . THR A 1 93 ? -19.346 33.484 9.419 1 73.23 93 THR A C 1
ATOM 710 O O . THR A 1 93 ? -19.979 34.082 8.547 1 73.23 93 THR A O 1
ATOM 713 N N . LEU A 1 94 ? -19.082 32.251 9.431 1 77.21 94 LEU A N 1
ATOM 714 C CA . LEU A 1 94 ? -19.474 31.444 8.28 1 77.21 94 LEU A CA 1
ATOM 715 C C . LEU A 1 94 ? -20.992 31.341 8.181 1 77.21 94 LEU A C 1
ATOM 717 O O . LEU A 1 94 ? -21.559 31.49 7.096 1 77.21 94 LEU A O 1
ATOM 721 N N . ILE A 1 95 ? -21.608 31.186 9.275 1 79.95 95 ILE A N 1
ATOM 722 C CA . ILE A 1 95 ? -23.06 31.05 9.308 1 79.95 95 ILE A CA 1
ATOM 723 C C . ILE A 1 95 ? -23.711 32.374 8.915 1 79.95 95 ILE A C 1
ATOM 725 O O . ILE A 1 95 ? -24.67 32.395 8.14 1 79.95 95 ILE A O 1
ATOM 729 N N . ASP A 1 96 ? -23.101 33.394 9.467 1 82.02 96 ASP A N 1
ATOM 730 C CA . ASP A 1 96 ? -23.636 34.717 9.159 1 82.02 96 ASP A CA 1
ATOM 731 C C . ASP A 1 96 ? -23.503 35.03 7.67 1 82.02 96 ASP A C 1
ATOM 733 O O . ASP A 1 96 ? -24.427 35.572 7.059 1 82.02 96 ASP A O 1
ATOM 737 N N . ASP A 1 97 ? -22.44 34.645 7.137 1 80.55 97 ASP A N 1
ATOM 738 C CA . ASP A 1 97 ? -22.205 34.872 5.714 1 80.55 97 ASP A CA 1
ATOM 739 C C . ASP A 1 97 ? -23.189 34.074 4.861 1 80.55 97 ASP A C 1
ATOM 741 O O . ASP A 1 97 ? -23.69 34.574 3.851 1 80.55 97 ASP A O 1
ATOM 745 N N . LEU A 1 98 ? -23.486 32.895 5.28 1 82.76 98 LEU A N 1
ATOM 746 C CA . LEU A 1 98 ? -24.391 32.03 4.53 1 82.76 98 LEU A CA 1
ATOM 747 C C . LEU A 1 98 ? -25.831 32.516 4.65 1 82.76 98 LEU A C 1
ATOM 749 O O . LEU A 1 98 ? -26.616 32.383 3.709 1 82.76 98 LEU A O 1
ATOM 753 N N . ARG A 1 99 ? -26.138 33.009 5.762 1 86.35 99 ARG A N 1
ATOM 754 C CA . ARG A 1 99 ? -27.475 33.568 5.935 1 86.35 99 ARG A CA 1
ATOM 755 C C . ARG A 1 99 ? -27.693 34.762 5.012 1 86.35 99 ARG A C 1
ATOM 757 O O . ARG A 1 99 ? -28.781 34.934 4.458 1 86.35 99 ARG A O 1
ATOM 764 N N . LYS A 1 100 ? -26.64 35.464 4.841 1 90.51 100 LYS A N 1
ATOM 765 C CA . LYS A 1 100 ? -26.704 36.646 3.987 1 90.51 100 LYS A CA 1
ATOM 766 C C . LYS A 1 100 ? -26.714 36.258 2.511 1 90.51 100 LYS A C 1
ATOM 768 O O . LYS A 1 100 ? -27.411 36.878 1.705 1 90.51 100 LYS A O 1
ATOM 773 N N . ASP A 1 101 ? -25.939 35.221 2.173 1 89.98 101 ASP A N 1
ATOM 774 C CA . ASP A 1 101 ? -25.839 34.755 0.793 1 89.98 101 ASP A CA 1
ATOM 775 C C . ASP A 1 101 ? -25.739 33.233 0.734 1 89.98 101 ASP A C 1
ATOM 777 O O . ASP A 1 101 ? -24.64 32.68 0.671 1 89.98 101 ASP A O 1
ATOM 781 N N . PRO A 1 102 ? -26.849 32.578 0.602 1 85.62 102 PRO A N 1
ATOM 782 C CA . PRO A 1 102 ? -26.905 31.115 0.617 1 85.62 102 PRO A CA 1
ATOM 783 C C . PRO A 1 102 ? -26.158 30.484 -0.556 1 85.62 102 PRO A C 1
ATOM 785 O O . PRO A 1 102 ? -25.775 29.313 -0.492 1 85.62 102 PRO A O 1
ATOM 788 N N . SER A 1 103 ? -26.042 31.254 -1.607 1 83.99 103 SER A N 1
ATOM 789 C CA . SER A 1 103 ? -25.368 30.706 -2.779 1 83.99 103 SER A CA 1
ATOM 790 C C . SER A 1 103 ? -23.895 30.432 -2.492 1 83.99 103 SER A C 1
ATOM 792 O O . SER A 1 103 ? -23.238 29.702 -3.236 1 83.99 103 SER A O 1
ATOM 794 N N . LYS A 1 104 ? -23.389 30.978 -1.412 1 82.08 104 LYS A N 1
ATOM 795 C CA . LYS A 1 104 ? -21.99 30.8 -1.037 1 82.08 104 LYS A CA 1
ATOM 796 C C . LYS A 1 104 ? -21.704 29.351 -0.653 1 82.08 104 LYS A C 1
ATOM 798 O O . LYS A 1 104 ? -20.544 28.937 -0.592 1 82.08 104 LYS A O 1
ATOM 803 N N . ILE A 1 105 ? -22.746 28.588 -0.452 1 81.03 105 ILE A N 1
ATOM 804 C CA . ILE A 1 105 ? -22.589 27.187 -0.078 1 81.03 105 ILE A CA 1
ATOM 805 C C . ILE A 1 105 ? -21.884 26.429 -1.2 1 81.03 105 ILE A C 1
ATOM 807 O O . ILE A 1 105 ? -21.114 25.501 -0.942 1 81.03 105 ILE A O 1
ATOM 811 N N . GLU A 1 106 ? -22.116 26.785 -2.412 1 81.71 106 GLU A N 1
ATOM 812 C CA . GLU A 1 106 ? -21.554 26.086 -3.564 1 81.71 106 GLU A CA 1
ATOM 813 C C . GLU A 1 106 ? -20.065 26.382 -3.717 1 81.71 106 GLU A C 1
ATOM 815 O O . GLU A 1 106 ? -19.317 25.567 -4.261 1 81.71 106 GLU A O 1
ATOM 820 N N . SER A 1 107 ? -19.645 27.451 -3.204 1 82.4 107 SER A N 1
ATOM 821 C CA . SER A 1 107 ? -18.262 27.873 -3.402 1 82.4 107 SER A CA 1
ATOM 822 C C . SER A 1 107 ? -17.445 27.706 -2.125 1 82.4 107 SER A C 1
ATOM 824 O O . SER A 1 107 ? -16.233 27.932 -2.124 1 82.4 107 SER A O 1
ATOM 826 N N . HIS A 1 108 ? -18.155 27.341 -1.165 1 85.11 108 HIS A N 1
ATOM 827 C CA . HIS A 1 108 ? -17.45 27.2 0.104 1 85.11 108 HIS A CA 1
ATOM 828 C C . HIS A 1 108 ? -16.5 26.008 0.077 1 85.11 108 HIS A C 1
ATOM 830 O O . HIS A 1 108 ? -16.851 24.94 -0.43 1 85.11 108 HIS A O 1
ATOM 836 N N . ARG A 1 109 ? -15.285 26.212 0.558 1 89.58 109 ARG A N 1
ATOM 837 C CA . ARG A 1 109 ? -14.292 25.168 0.794 1 89.58 109 ARG A CA 1
ATOM 838 C C . ARG A 1 109 ? -13.799 25.197 2.236 1 89.58 109 ARG A C 1
ATOM 840 O O . ARG A 1 109 ? -13.162 26.163 2.661 1 89.58 109 ARG A O 1
ATOM 847 N N . ASP A 1 110 ? -14.181 24.168 2.916 1 89.75 110 ASP A N 1
ATOM 848 C CA . ASP A 1 110 ? -13.841 24.176 4.335 1 89.75 110 ASP A CA 1
ATOM 849 C C . ASP A 1 110 ? -12.331 24.282 4.538 1 89.75 110 ASP A C 1
ATOM 851 O O . ASP A 1 110 ? -11.554 23.742 3.748 1 89.75 110 ASP A O 1
ATOM 855 N N . GLY A 1 111 ? -11.906 24.914 5.59 1 91.58 111 GLY A N 1
ATOM 856 C CA . GLY A 1 111 ? -10.5 25.142 5.882 1 91.58 111 GLY A CA 1
ATOM 857 C C . GLY A 1 111 ? -9.713 23.859 6.071 1 91.58 111 GLY A C 1
ATOM 858 O O . GLY A 1 111 ? -8.569 23.754 5.623 1 91.58 111 GLY A O 1
ATOM 859 N N . GLY A 1 112 ? -10.272 22.863 6.751 1 94.5 112 GLY A N 1
ATOM 860 C CA . GLY A 1 112 ? -9.614 21.579 6.94 1 94.5 112 GLY A CA 1
ATOM 861 C C . GLY A 1 112 ? -9.279 20.883 5.635 1 94.5 112 GLY A C 1
ATOM 862 O O . GLY A 1 112 ? -8.187 20.33 5.483 1 94.5 112 GLY A O 1
ATOM 863 N N . GLY A 1 113 ? -10.261 20.894 4.751 1 96.02 113 GLY A N 1
ATOM 864 C CA . GLY A 1 113 ? -10.024 20.308 3.441 1 96.02 113 GLY A CA 1
ATOM 865 C C . GLY A 1 113 ? -8.907 20.991 2.675 1 96.02 113 GLY A C 1
ATOM 866 O O . GLY A 1 113 ? -8.103 20.328 2.016 1 96.02 113 GLY A O 1
ATOM 867 N N . ARG A 1 114 ? -8.816 22.294 2.754 1 95.75 114 ARG A N 1
ATOM 868 C CA . ARG A 1 114 ? -7.759 23.045 2.085 1 95.75 114 ARG A CA 1
ATOM 869 C C . ARG A 1 114 ? -6.389 22.682 2.647 1 95.75 114 ARG A C 1
ATOM 871 O O . ARG A 1 114 ? -5.424 22.53 1.895 1 95.75 114 ARG A O 1
ATOM 878 N N . VAL A 1 115 ? -6.322 22.489 3.911 1 97.54 115 VAL A N 1
ATOM 879 C CA . VAL A 1 115 ? -5.067 22.099 4.545 1 97.54 115 VAL A CA 1
ATOM 880 C C . VAL A 1 115 ? -4.714 20.666 4.153 1 97.54 115 VAL A C 1
ATOM 882 O O . VAL A 1 115 ? -3.569 20.377 3.797 1 97.54 115 VAL A O 1
ATOM 885 N N . ALA A 1 116 ? -5.731 19.779 4.23 1 97.93 116 ALA A N 1
ATOM 886 C CA . ALA A 1 116 ? -5.511 18.383 3.859 1 97.93 116 ALA A CA 1
ATOM 887 C C . ALA A 1 116 ? -4.954 18.274 2.442 1 97.93 116 ALA A C 1
ATOM 889 O O . ALA A 1 116 ? -4.01 17.52 2.196 1 97.93 116 ALA A O 1
ATOM 890 N N . LEU A 1 117 ? -5.479 19.017 1.557 1 97.52 117 LEU A N 1
ATOM 891 C CA . LEU A 1 117 ? -5.052 18.966 0.163 1 97.52 117 LEU A CA 1
ATOM 892 C C . LEU A 1 117 ? -3.663 19.574 -0.003 1 97.52 117 LEU A C 1
ATOM 894 O O . LEU A 1 117 ? -2.88 19.123 -0.841 1 97.52 117 LEU A O 1
ATOM 898 N N . ALA A 1 118 ? -3.337 20.649 0.755 1 97.59 118 ALA A N 1
ATOM 899 C CA . ALA A 1 118 ? -1.992 21.218 0.713 1 97.59 118 ALA A CA 1
ATOM 900 C C . ALA A 1 118 ? -0.945 20.178 1.101 1 97.59 118 ALA A C 1
ATOM 902 O O . ALA A 1 118 ? 0.099 20.068 0.453 1 97.59 118 ALA A O 1
ATOM 903 N N . ILE A 1 119 ? -1.251 19.402 2.146 1 98.53 119 ILE A N 1
ATOM 904 C CA . ILE A 1 119 ? -0.338 18.365 2.614 1 98.53 119 ILE A CA 1
ATOM 905 C C . ILE A 1 119 ? -0.284 17.227 1.597 1 98.53 119 ILE A C 1
ATOM 907 O O . ILE A 1 119 ? 0.799 16.771 1.223 1 98.53 119 ILE A O 1
ATOM 911 N N . HIS A 1 120 ? -1.438 16.761 1.121 1 97.84 120 HIS A N 1
ATOM 912 C CA . HIS A 1 120 ? -1.56 15.644 0.192 1 97.84 120 HIS A CA 1
ATOM 913 C C . HIS A 1 120 ? -0.828 15.931 -1.115 1 97.84 120 HIS A C 1
ATOM 915 O O . HIS A 1 120 ? -0.22 15.032 -1.701 1 97.84 120 HIS A O 1
ATOM 921 N N . ASN A 1 121 ? -0.854 17.133 -1.558 1 96.67 121 ASN A N 1
ATOM 922 C CA . ASN A 1 121 ? -0.319 17.486 -2.868 1 96.67 121 ASN A CA 1
ATOM 923 C C . ASN A 1 121 ? 1.14 17.925 -2.778 1 96.67 121 ASN A C 1
ATOM 925 O O . ASN A 1 121 ? 1.803 18.101 -3.801 1 96.67 121 ASN A O 1
ATOM 929 N N . CYS A 1 122 ? 1.639 18.127 -1.612 1 97.83 122 CYS A N 1
ATOM 930 C CA . CYS A 1 122 ? 3.034 18.509 -1.424 1 97.83 122 CYS A CA 1
ATOM 931 C C . CYS A 1 122 ? 3.97 17.394 -1.874 1 97.83 122 CYS A C 1
ATOM 933 O O . CYS A 1 122 ? 3.718 16.219 -1.602 1 97.83 122 CYS A O 1
ATOM 935 N N . SER A 1 123 ? 5.057 17.702 -2.476 1 97.77 123 SER A N 1
ATOM 936 C CA . SER A 1 123 ? 6.019 16.726 -2.978 1 97.77 123 SER A CA 1
ATOM 937 C C . SER A 1 123 ? 6.867 16.154 -1.847 1 97.77 123 SER A C 1
ATOM 939 O O . SER A 1 123 ? 7.543 15.138 -2.024 1 97.77 123 SER A O 1
ATOM 941 N N . LYS A 1 124 ? 6.833 16.821 -0.699 1 98.25 124 LYS A N 1
ATOM 942 C CA . LYS A 1 124 ? 7.628 16.376 0.442 1 98.25 124 LYS A CA 1
ATOM 943 C C . LYS A 1 124 ? 6.782 15.562 1.417 1 98.25 124 LYS A C 1
ATOM 945 O O . LYS A 1 124 ? 5.664 15.955 1.755 1 98.25 124 LYS A O 1
ATOM 950 N N . PRO A 1 125 ? 7.29 14.385 1.806 1 98.72 125 PRO A N 1
ATOM 951 C CA . PRO A 1 125 ? 6.516 13.617 2.784 1 98.72 125 PRO A CA 1
ATOM 952 C C . PRO A 1 125 ? 6.401 14.324 4.132 1 98.72 125 PRO A C 1
ATOM 954 O O . PRO A 1 125 ? 7.354 14.968 4.579 1 98.72 125 PRO A O 1
ATOM 957 N N . THR A 1 126 ? 5.265 14.218 4.739 1 98.89 126 THR A N 1
ATOM 958 C CA . THR A 1 126 ? 5.006 14.742 6.075 1 98.89 126 THR A CA 1
ATOM 959 C C . THR A 1 126 ? 4.933 13.61 7.095 1 98.89 126 THR A C 1
ATOM 961 O O . THR A 1 126 ? 4.292 12.586 6.849 1 98.89 126 THR A O 1
ATOM 964 N N . VAL A 1 127 ? 5.649 13.723 8.181 1 98.92 127 VAL A N 1
ATOM 965 C CA . VAL A 1 127 ? 5.533 12.856 9.349 1 98.92 127 VAL A CA 1
ATOM 966 C C . VAL A 1 127 ? 4.831 13.604 10.481 1 98.92 127 VAL A C 1
ATOM 968 O O . VAL A 1 127 ? 5.321 14.634 10.95 1 98.92 127 VAL A O 1
ATOM 971 N N . MET A 1 128 ? 3.666 13.12 10.944 1 98.93 128 MET A N 1
ATOM 972 C CA . MET A 1 128 ? 2.912 13.734 12.034 1 98.93 128 MET A CA 1
ATOM 973 C C . MET A 1 128 ? 3.357 13.18 13.383 1 98.93 128 MET A C 1
ATOM 975 O O . MET A 1 128 ? 3.43 11.964 13.566 1 98.93 128 MET A O 1
ATOM 979 N N . ALA A 1 129 ? 3.701 14.049 14.251 1 98.92 129 ALA A N 1
ATOM 980 C CA . ALA A 1 129 ? 3.964 13.708 15.647 1 98.92 129 ALA A CA 1
ATOM 981 C C . ALA A 1 129 ? 2.833 14.188 16.552 1 98.92 129 ALA A C 1
ATOM 983 O O . ALA A 1 129 ? 2.822 15.343 16.982 1 98.92 129 ALA A O 1
ATOM 984 N N . ILE A 1 130 ? 1.912 13.319 16.833 1 98.88 130 ILE A N 1
ATOM 985 C CA . ILE A 1 130 ? 0.768 13.662 17.671 1 98.88 130 ILE A CA 1
ATOM 986 C C . ILE A 1 130 ? 1.155 13.552 19.144 1 98.88 130 ILE A C 1
ATOM 988 O O . ILE A 1 130 ? 0.965 12.504 19.765 1 98.88 130 ILE A O 1
ATOM 992 N N . ASN A 1 131 ? 1.612 14.642 19.706 1 98.77 131 ASN A N 1
ATOM 993 C CA . ASN A 1 131 ? 2.259 14.674 21.013 1 98.77 131 ASN A CA 1
ATOM 994 C C . ASN A 1 131 ? 1.252 14.925 22.132 1 98.77 131 ASN A C 1
ATOM 996 O O . ASN A 1 131 ? 1.635 15.109 23.288 1 98.77 131 ASN A O 1
ATOM 1000 N N . GLY A 1 132 ? -0.026 15.012 21.868 1 98.54 132 GLY A N 1
ATOM 1001 C CA . GLY A 1 132 ? -1.117 15.239 22.802 1 98.54 132 GLY A CA 1
ATOM 1002 C C . GLY A 1 132 ? -2.487 15.057 22.176 1 98.54 132 GLY A C 1
ATOM 1003 O O . GLY A 1 132 ? -2.606 14.494 21.085 1 98.54 132 GLY A O 1
ATOM 1004 N N . PRO A 1 133 ? -3.507 15.531 22.825 1 98.58 133 PRO A N 1
ATOM 1005 C CA . PRO A 1 133 ? -4.875 15.365 22.329 1 98.58 133 PRO A CA 1
ATOM 1006 C C . PRO A 1 133 ? -5.068 15.94 20.928 1 98.58 133 PRO A C 1
ATOM 1008 O O . PRO A 1 133 ? -4.507 16.99 20.604 1 98.58 133 PRO A O 1
ATOM 1011 N N . ALA A 1 134 ? -5.778 15.272 20.111 1 98.6 134 ALA A N 1
ATOM 1012 C CA . ALA A 1 134 ? -6.147 15.642 18.747 1 98.6 134 ALA A CA 1
ATOM 1013 C C . ALA A 1 134 ? -7.619 15.345 18.477 1 98.6 134 ALA A C 1
ATOM 1015 O O . ALA A 1 134 ? -8.029 14.182 18.451 1 98.6 134 ALA A O 1
ATOM 1016 N N . ALA A 1 135 ? -8.4 16.358 18.212 1 96.33 135 ALA A N 1
ATOM 1017 C CA . ALA A 1 135 ? -9.839 16.175 18.047 1 96.33 135 ALA A CA 1
ATOM 1018 C C . ALA A 1 135 ? -10.362 16.979 16.86 1 96.33 135 ALA A C 1
ATOM 1020 O O . ALA A 1 135 ? -9.916 18.103 16.619 1 96.33 135 ALA A O 1
ATOM 1021 N N . GLY A 1 136 ? -11.377 16.433 16.182 1 94.82 136 GLY A N 1
ATOM 1022 C CA . GLY A 1 136 ? -11.943 17.135 15.041 1 94.82 136 GLY A CA 1
ATOM 1023 C C . GLY A 1 136 ? -10.911 17.49 13.988 1 94.82 136 GLY A C 1
ATOM 1024 O O . GLY A 1 136 ? -10.181 16.62 13.508 1 94.82 136 GLY A O 1
ATOM 1025 N N . PHE A 1 137 ? -10.74 18.775 13.768 1 93.86 137 PHE A N 1
ATOM 1026 C CA . PHE A 1 137 ? -9.723 19.27 12.848 1 93.86 137 PHE A CA 1
ATOM 1027 C C . PHE A 1 137 ? -8.346 18.736 13.225 1 93.86 137 PHE A C 1
ATOM 1029 O O . PHE A 1 137 ? -7.541 18.409 12.351 1 93.86 137 PHE A O 1
ATOM 1036 N N . GLY A 1 138 ? -8.128 18.597 14.511 1 97.6 138 GLY A N 1
ATOM 1037 C CA . GLY A 1 138 ? -6.818 18.187 14.993 1 97.6 138 GLY A CA 1
ATOM 1038 C C . GLY A 1 138 ? -6.402 16.816 14.494 1 97.6 138 GLY A C 1
ATOM 1039 O O . GLY A 1 138 ? -5.245 16.611 14.12 1 97.6 138 GLY A O 1
ATOM 1040 N N . ILE A 1 139 ? -7.3 15.863 14.461 1 98.44 139 ILE A N 1
ATOM 1041 C CA . ILE A 1 139 ? -6.941 14.525 14.003 1 98.44 139 ILE A CA 1
ATOM 1042 C C . ILE A 1 139 ? -7.115 14.434 12.489 1 98.44 139 ILE A C 1
ATOM 1044 O O . ILE A 1 139 ? -6.323 13.779 11.806 1 98.44 139 ILE A O 1
ATOM 1048 N N . THR A 1 140 ? -8.095 15.119 11.89 1 98.2 140 THR A N 1
ATOM 1049 C CA . THR A 1 140 ? -8.325 14.992 10.455 1 98.2 140 THR A CA 1
ATOM 1050 C C . THR A 1 140 ? -7.179 15.619 9.666 1 98.2 140 THR A C 1
ATOM 1052 O O . THR A 1 140 ? -6.838 15.15 8.578 1 98.2 140 THR A O 1
ATOM 1055 N N . LEU A 1 141 ? -6.535 16.602 10.271 1 97.22 141 LEU A N 1
ATOM 1056 C CA . LEU A 1 141 ? -5.398 17.26 9.638 1 97.22 141 LEU A CA 1
ATOM 1057 C C . LEU A 1 141 ? -4.252 16.277 9.422 1 97.22 141 LEU A C 1
ATOM 1059 O O . LEU A 1 141 ? -3.404 16.488 8.552 1 97.22 141 LEU A O 1
ATOM 1063 N N . THR A 1 142 ? -4.198 15.211 10.151 1 98.69 142 THR A N 1
ATOM 1064 C CA . THR A 1 142 ? -3.062 14.296 10.131 1 98.69 142 THR A CA 1
ATOM 1065 C C . THR A 1 142 ? -3.246 13.228 9.057 1 98.69 142 THR A C 1
ATOM 1067 O O . THR A 1 142 ? -2.291 12.545 8.682 1 98.69 142 THR A O 1
ATOM 1070 N N . LEU A 1 143 ? -4.433 13.099 8.542 1 98.72 143 LEU A N 1
ATOM 1071 C CA . LEU A 1 143 ? -4.814 11.932 7.753 1 98.72 143 LEU A CA 1
ATOM 1072 C C . LEU A 1 143 ? -4.095 11.927 6.408 1 98.72 143 LEU A C 1
ATOM 1074 O O . LEU A 1 143 ? -3.688 10.869 5.921 1 98.72 143 LEU A O 1
ATOM 1078 N N . PRO A 1 144 ? -3.83 13.065 5.782 1 98.47 144 PRO A N 1
ATOM 1079 C CA . PRO A 1 144 ? -3.157 13.049 4.481 1 98.47 144 PRO A CA 1
ATOM 1080 C C . PRO A 1 144 ? -1.649 12.841 4.599 1 98.47 144 PRO A C 1
ATOM 1082 O O . PRO A 1 144 ? -0.958 12.713 3.585 1 98.47 144 PRO A O 1
ATOM 1085 N N . ALA A 1 145 ? -1.059 12.787 5.783 1 98.76 145 ALA A N 1
ATOM 1086 C CA . ALA A 1 145 ? 0.379 12.628 5.988 1 98.76 145 ALA A CA 1
ATOM 1087 C C . ALA A 1 145 ? 0.848 11.248 5.536 1 98.76 145 ALA A C 1
ATOM 1089 O O . ALA A 1 145 ? 0.049 10.314 5.442 1 98.76 145 ALA A O 1
ATOM 1090 N N . ALA A 1 146 ? 2.11 11.138 5.249 1 98.61 146 ALA A N 1
ATOM 1091 C CA . ALA A 1 146 ? 2.696 9.855 4.872 1 98.61 146 ALA A CA 1
ATOM 1092 C C . ALA A 1 146 ? 2.788 8.919 6.075 1 98.61 146 ALA A C 1
ATOM 1094 O O . ALA A 1 146 ? 2.551 7.715 5.952 1 98.61 146 ALA A O 1
ATOM 1095 N N . ILE A 1 147 ? 3.16 9.495 7.197 1 98.79 147 ILE A N 1
ATOM 1096 C CA . ILE A 1 147 ? 3.403 8.704 8.399 1 98.79 147 ILE A CA 1
ATOM 1097 C C . ILE A 1 147 ? 2.86 9.442 9.62 1 98.79 147 ILE A C 1
ATOM 1099 O O . ILE A 1 147 ? 2.958 10.669 9.707 1 98.79 147 ILE A O 1
ATOM 1103 N N . ARG A 1 148 ? 2.304 8.706 10.578 1 98.86 148 ARG A N 1
ATOM 1104 C CA . ARG A 1 148 ? 1.816 9.228 11.85 1 98.86 148 ARG A CA 1
ATOM 1105 C C . ARG A 1 148 ? 2.389 8.44 13.023 1 98.86 148 ARG A C 1
ATOM 1107 O O . ARG A 1 148 ? 2.335 7.208 13.035 1 98.86 148 ARG A O 1
ATOM 1114 N N . VAL A 1 149 ? 2.924 9.156 13.968 1 98.83 149 VAL A N 1
ATOM 1115 C CA . VAL A 1 149 ? 3.289 8.579 15.258 1 98.83 149 VAL A CA 1
ATOM 1116 C C . VAL A 1 149 ? 2.557 9.313 16.379 1 98.83 149 VAL A C 1
ATOM 1118 O O . VAL A 1 149 ? 2.241 10.498 16.25 1 98.83 149 VAL A O 1
ATOM 1121 N N . ALA A 1 150 ? 2.315 8.646 17.499 1 98.81 150 ALA A N 1
ATOM 1122 C CA . ALA A 1 150 ? 1.457 9.257 18.511 1 98.81 150 ALA A CA 1
ATOM 1123 C C . ALA A 1 150 ? 1.921 8.891 19.918 1 98.81 150 ALA A C 1
ATOM 1125 O O . ALA A 1 150 ? 2.508 7.827 20.127 1 98.81 150 ALA A O 1
ATOM 1126 N N . CYS A 1 151 ? 1.71 9.831 20.784 1 98.73 151 CYS A N 1
ATOM 1127 C CA . CYS A 1 151 ? 1.844 9.534 22.206 1 98.73 151 CYS A CA 1
ATOM 1128 C C . CYS A 1 151 ? 0.729 8.608 22.678 1 98.73 151 CYS A C 1
ATOM 1130 O O . CYS A 1 151 ? -0.444 8.842 22.382 1 98.73 151 CYS A O 1
ATOM 1132 N N . ALA A 1 152 ? 1.018 7.637 23.461 1 98.29 152 ALA A N 1
ATOM 1133 C CA . ALA A 1 152 ? 0.105 6.566 23.853 1 98.29 152 ALA A CA 1
ATOM 1134 C C . ALA A 1 152 ? -1.124 7.126 24.564 1 98.29 152 ALA A C 1
ATOM 1136 O O . ALA A 1 152 ? -2.239 6.636 24.368 1 98.29 152 ALA A O 1
ATOM 1137 N N . SER A 1 153 ? -0.975 8.184 25.312 1 97 153 SER A N 1
ATOM 1138 C CA . SER A 1 153 ? -2.049 8.71 26.149 1 97 153 SER A CA 1
ATOM 1139 C C . SER A 1 153 ? -2.822 9.81 25.43 1 97 153 SER A C 1
ATOM 1141 O O . SER A 1 153 ? -3.79 10.35 25.969 1 97 153 SER A O 1
ATOM 1143 N N . SER A 1 154 ? -2.369 10.155 24.23 1 98.19 154 SER A N 1
ATOM 1144 C CA . SER A 1 154 ? -3.082 11.196 23.497 1 98.19 154 SER A CA 1
ATOM 1145 C C . SER A 1 154 ? -4.537 10.807 23.26 1 98.19 154 SER A C 1
ATOM 1147 O O . SER A 1 154 ? -4.819 9.728 22.733 1 98.19 154 SER A O 1
ATOM 1149 N N . LYS A 1 155 ? -5.405 11.679 23.64 1 98.5 155 LYS A N 1
ATOM 1150 C CA . LYS A 1 155 ? -6.83 11.493 23.384 1 98.5 155 LYS A CA 1
ATOM 1151 C C . LYS A 1 155 ? -7.192 11.903 21.959 1 98.5 155 LYS A C 1
ATOM 1153 O O . LYS A 1 155 ? -6.886 13.018 21.532 1 98.5 155 LYS A O 1
ATOM 1158 N N . VAL A 1 156 ? -7.813 10.983 21.224 1 98.49 156 VAL A N 1
ATOM 1159 C CA . VAL A 1 156 ? -8.155 11.183 19.82 1 98.49 156 VAL A CA 1
ATOM 1160 C C . VAL A 1 156 ? -9.663 11.036 19.629 1 98.49 156 VAL A C 1
ATOM 1162 O O . VAL A 1 156 ? -10.269 10.088 20.133 1 98.49 156 VAL A O 1
ATOM 1165 N N . SER A 1 157 ? -10.26 11.981 18.875 1 97.38 157 SER A N 1
ATOM 1166 C CA . SER A 1 157 ? -11.707 11.89 18.707 1 97.38 157 SER A CA 1
ATOM 1167 C C . SER A 1 157 ? -12.142 12.448 17.356 1 97.38 157 SER A C 1
ATOM 1169 O O . SER A 1 157 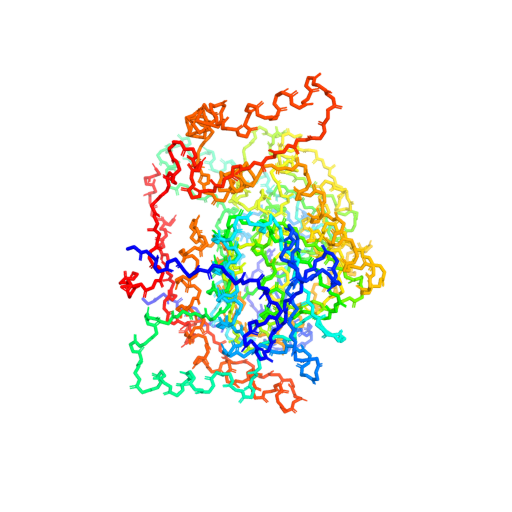? -11.725 13.54 16.966 1 97.38 157 SER A O 1
ATOM 1171 N N . PHE A 1 158 ? -12.933 11.688 16.664 1 97.41 158 PHE A N 1
ATOM 1172 C CA . PHE A 1 158 ? -13.699 12.129 15.504 1 97.41 158 PHE A CA 1
ATOM 1173 C C . PHE A 1 158 ? -15.121 12.503 15.904 1 97.41 158 PHE A C 1
ATOM 1175 O O . PHE A 1 158 ? -16.085 11.91 15.415 1 97.41 158 PHE A O 1
ATOM 1182 N N . ALA A 1 159 ? -15.295 13.535 16.681 1 93.99 159 ALA A N 1
ATOM 1183 C CA . ALA A 1 159 ? -16.491 13.753 17.49 1 93.99 159 ALA A CA 1
ATOM 1184 C C . ALA A 1 159 ? -17.551 14.522 16.707 1 93.99 159 ALA A C 1
ATOM 1186 O O . ALA A 1 159 ? -18.356 15.251 17.29 1 93.99 159 ALA A O 1
ATOM 1187 N N . PHE A 1 160 ? -17.616 14.408 15.449 1 94.97 160 PHE A N 1
ATOM 1188 C CA . PHE A 1 160 ? -18.544 15.157 14.611 1 94.97 160 PHE A CA 1
ATOM 1189 C C . PHE A 1 160 ? -19.987 14.835 14.98 1 94.97 160 PHE A C 1
ATOM 1191 O O . PHE A 1 160 ? -20.811 15.739 15.136 1 94.97 160 PHE A O 1
ATOM 1198 N N . SER A 1 161 ? -20.245 13.552 15.193 1 95.08 161 SER A N 1
ATOM 1199 C CA . SER A 1 161 ? -21.612 13.118 15.461 1 95.08 161 SER A CA 1
ATOM 1200 C C . SER A 1 161 ? -22.099 13.629 16.813 1 95.08 161 SER A C 1
ATOM 1202 O O . SER A 1 161 ? -23.297 13.849 17.005 1 95.08 161 SER A O 1
ATOM 1204 N N . ARG A 1 162 ? -21.231 13.884 17.683 1 94.87 162 ARG A N 1
ATOM 1205 C CA . ARG A 1 162 ? -21.591 14.393 19.002 1 94.87 162 ARG A CA 1
ATOM 1206 C C . ARG A 1 162 ? -21.859 15.893 18.956 1 94.87 162 ARG A C 1
ATOM 1208 O O . ARG A 1 162 ? -22.364 16.469 19.922 1 94.87 162 ARG A O 1
ATOM 1215 N N . ARG A 1 163 ? -21.555 16.489 17.854 1 91.57 163 ARG A N 1
ATOM 1216 C CA . ARG A 1 163 ? -21.791 17.918 17.677 1 91.57 163 ARG A CA 1
ATOM 1217 C C . ARG A 1 163 ? -22.832 18.172 16.592 1 91.57 163 ARG A C 1
ATOM 1219 O O . ARG A 1 163 ? -22.997 19.305 16.136 1 91.57 163 ARG A O 1
ATOM 1226 N N . GLY A 1 164 ? -23.428 17.072 16.094 1 93.01 164 GLY A N 1
ATOM 1227 C CA . GLY A 1 164 ? -24.41 17.207 15.029 1 93.01 164 GLY A CA 1
ATOM 1228 C C . GLY A 1 164 ? -23.799 17.616 13.702 1 93.01 164 GLY A C 1
ATOM 1229 O O . GLY A 1 164 ? -24.452 18.27 12.887 1 93.01 164 GLY A O 1
ATOM 1230 N N . LEU A 1 165 ? -22.522 17.305 13.535 1 92.09 165 LEU A N 1
ATOM 1231 C CA . LEU A 1 165 ? -21.803 17.679 12.322 1 92.09 165 LEU A CA 1
ATOM 1232 C C . LEU A 1 165 ? -21.428 16.444 11.509 1 92.09 165 LEU A C 1
ATOM 1234 O O . LEU A 1 165 ? -21.608 15.315 11.97 1 92.09 165 LEU A O 1
ATOM 1238 N N . ALA A 1 166 ? -21.014 16.689 10.281 1 93.19 166 ALA A N 1
ATOM 1239 C CA . ALA A 1 166 ? -20.441 15.651 9.427 1 93.19 166 ALA A CA 1
ATOM 1240 C C . ALA A 1 166 ? -18.929 15.816 9.302 1 93.19 166 ALA A C 1
ATOM 1242 O O . ALA A 1 166 ? -18.384 16.871 9.632 1 93.19 166 ALA A O 1
ATOM 1243 N N . MET A 1 167 ? -18.344 14.83 8.775 1 93.68 167 MET A N 1
ATOM 1244 C CA . MET A 1 167 ? -16.898 14.854 8.572 1 93.68 167 MET A CA 1
ATOM 1245 C C . MET A 1 167 ? -16.507 15.936 7.57 1 93.68 167 MET A C 1
ATOM 1247 O O . MET A 1 167 ? -17.279 16.258 6.665 1 93.68 167 MET A O 1
ATOM 1251 N N . GLU A 1 168 ? -15.379 16.525 7.74 1 92.1 168 GLU A N 1
ATOM 1252 C CA . GLU A 1 168 ? -14.76 17.517 6.867 1 92.1 168 GLU A CA 1
ATOM 1253 C C . GLU A 1 168 ? -13.304 17.165 6.576 1 92.1 168 GLU A C 1
ATOM 1255 O O . GLU A 1 168 ? -12.855 16.058 6.882 1 92.1 168 GLU A O 1
ATOM 1260 N N . ALA A 1 169 ? -12.526 17.978 5.81 1 95.64 169 ALA A N 1
ATOM 1261 C CA . ALA A 1 169 ? -11.082 17.891 5.609 1 95.64 169 ALA A CA 1
ATOM 1262 C C . ALA A 1 169 ? -10.715 16.652 4.796 1 95.64 169 ALA A C 1
ATOM 1264 O O . ALA A 1 169 ? -9.657 16.055 5.006 1 95.64 169 ALA A O 1
ATOM 1265 N N . CYS A 1 170 ? -11.667 16.178 3.973 1 96.77 170 CYS A N 1
ATOM 1266 C CA . CYS A 1 170 ? -11.463 15.015 3.117 1 96.77 170 CYS A CA 1
ATOM 1267 C C . CYS A 1 170 ? -11.325 13.744 3.947 1 96.77 170 CYS A C 1
ATOM 1269 O O . CYS A 1 170 ? -10.705 12.775 3.507 1 96.77 170 CYS A O 1
ATOM 1271 N N . SER A 1 171 ? -11.858 13.762 5.151 1 97.86 171 SER A N 1
ATOM 1272 C CA . SER A 1 171 ? -11.627 12.644 6.06 1 97.86 171 SER A CA 1
ATOM 1273 C C . SER A 1 171 ? -12.424 11.414 5.637 1 97.86 171 SER A C 1
ATOM 1275 O O . SER A 1 171 ? -12.038 10.283 5.94 1 97.86 171 SER A O 1
ATOM 1277 N N . SER A 1 172 ? -13.521 11.588 4.889 1 96.87 172 SER A N 1
ATOM 1278 C CA . SER A 1 172 ? -14.288 10.456 4.378 1 96.87 172 SER A CA 1
ATOM 1279 C C . SER A 1 172 ? -13.483 9.659 3.357 1 96.87 172 SER A C 1
ATOM 1281 O O . SER A 1 172 ? -13.753 8.478 3.131 1 96.87 172 SER A O 1
ATOM 1283 N N . PHE A 1 173 ? -12.539 10.341 2.727 1 97.2 173 PHE A N 1
ATOM 1284 C CA . PHE A 1 173 ? -11.662 9.709 1.748 1 97.2 173 PHE A CA 1
ATOM 1285 C C . PHE A 1 173 ? -10.499 9.006 2.438 1 97.2 173 PHE A C 1
ATOM 1287 O O . PHE A 1 173 ? -10.214 7.841 2.154 1 97.2 173 PHE A O 1
ATOM 1294 N N . PHE A 1 174 ? -9.873 9.62 3.393 1 98.28 174 PHE A N 1
ATOM 1295 C CA . PHE A 1 174 ? -8.61 9.143 3.943 1 98.28 174 PHE A CA 1
ATOM 1296 C C . PHE A 1 174 ? -8.852 8.128 5.055 1 98.28 174 PHE A C 1
ATOM 1298 O O . PHE A 1 174 ? -8.19 7.09 5.11 1 98.28 174 PHE A O 1
ATOM 1305 N N . LEU A 1 175 ? -9.788 8.394 5.963 1 98.12 175 LEU A N 1
ATOM 1306 C CA . LEU A 1 175 ? -9.896 7.66 7.219 1 98.12 175 LEU A CA 1
ATOM 1307 C C . LEU A 1 175 ? -10.154 6.179 6.962 1 98.12 175 LEU A C 1
ATOM 1309 O O . LEU A 1 175 ? -9.419 5.321 7.457 1 98.12 175 LEU A O 1
ATOM 1313 N N . PRO A 1 176 ? -11.169 5.782 6.155 1 97.13 176 PRO A N 1
ATOM 1314 C CA . PRO A 1 176 ? -11.413 4.351 5.96 1 97.13 176 PRO A CA 1
ATOM 1315 C C . PRO A 1 176 ? -10.247 3.641 5.277 1 97.13 176 PRO A C 1
ATOM 1317 O O . PRO A 1 176 ? -10.023 2.45 5.508 1 97.13 176 PRO A O 1
ATOM 1320 N N . LYS A 1 177 ? -9.488 4.325 4.464 1 97.01 177 LYS A N 1
ATOM 1321 C CA . LYS A 1 177 ? -8.325 3.73 3.813 1 97.01 177 LYS A CA 1
ATOM 1322 C C . LYS A 1 177 ? -7.219 3.437 4.822 1 97.01 177 LYS A C 1
ATOM 1324 O O . LYS A 1 177 ? -6.51 2.436 4.702 1 97.01 177 LYS A O 1
ATOM 1329 N N . LEU A 1 178 ? -7.156 4.273 5.812 1 97.67 178 LEU A N 1
ATOM 1330 C CA . LEU A 1 178 ? -6.039 4.209 6.747 1 97.67 178 LEU A CA 1
ATOM 1331 C C . LEU A 1 178 ? -6.316 3.202 7.858 1 97.67 178 LEU A C 1
ATOM 1333 O O . LEU A 1 178 ? -5.414 2.477 8.284 1 97.67 178 LEU A O 1
ATOM 1337 N N . VAL A 1 179 ? -7.586 3.098 8.303 1 96.44 179 VAL A N 1
ATOM 1338 C CA . VAL A 1 179 ? -7.821 2.28 9.489 1 96.44 179 VAL A CA 1
ATOM 1339 C C . VAL A 1 179 ? -8.743 1.114 9.138 1 96.44 179 VAL A C 1
ATOM 1341 O O . VAL A 1 179 ? -8.991 0.239 9.971 1 96.44 179 VAL A O 1
ATOM 1344 N N . GLY A 1 180 ? -9.294 1.111 7.921 1 95.38 180 GLY A N 1
ATOM 1345 C CA . GLY A 1 180 ? -10.297 0.128 7.542 1 95.38 180 GLY A CA 1
ATOM 1346 C C . GLY A 1 180 ? -11.717 0.597 7.796 1 95.38 180 GLY A C 1
ATOM 1347 O O . GLY A 1 180 ? -11.967 1.357 8.734 1 95.38 180 GLY A O 1
ATOM 1348 N N . MET A 1 181 ? -12.693 0.099 7.061 1 94.5 181 MET A N 1
ATOM 1349 C CA . MET A 1 181 ? -14.078 0.561 7.073 1 94.5 181 MET A CA 1
ATOM 1350 C C . MET A 1 181 ? -14.742 0.254 8.411 1 94.5 181 MET A C 1
ATOM 1352 O O . MET A 1 181 ? -15.457 1.093 8.962 1 94.5 181 MET A O 1
ATOM 1356 N N . SER A 1 182 ? -14.513 -0.908 8.995 1 95.37 182 SER A N 1
ATOM 1357 C CA . SER A 1 182 ? -15.146 -1.312 10.246 1 95.37 182 SER A CA 1
ATOM 1358 C C . SER A 1 182 ? -14.773 -0.368 11.384 1 95.37 182 SER A C 1
ATOM 1360 O O . SER A 1 182 ? -15.646 0.116 12.107 1 95.37 182 SER A O 1
ATOM 1362 N N . ARG A 1 183 ? -13.505 -0.038 11.474 1 96.21 183 ARG A N 1
ATOM 1363 C CA . ARG A 1 183 ? -13.032 0.849 12.531 1 96.21 183 ARG A CA 1
ATOM 1364 C C . ARG A 1 183 ? -13.469 2.288 12.274 1 96.21 183 ARG A C 1
ATOM 1366 O O . ARG A 1 183 ? -13.891 2.988 13.197 1 96.21 183 ARG A O 1
ATOM 1373 N N . ALA A 1 184 ? -13.361 2.734 11.052 1 97.02 184 ALA A N 1
ATOM 1374 C CA . ALA A 1 184 ? -13.794 4.083 10.698 1 97.02 184 ALA A CA 1
ATOM 1375 C C . ALA A 1 184 ? -15.251 4.312 11.089 1 97.02 184 ALA A C 1
ATOM 1377 O O . ALA A 1 184 ? -15.586 5.334 11.692 1 97.02 184 ALA A O 1
ATOM 1378 N N . LEU A 1 185 ? -16.127 3.322 10.78 1 96.59 185 LEU A N 1
ATOM 1379 C CA . LEU A 1 185 ? -17.549 3.453 11.074 1 96.59 185 LEU A CA 1
ATOM 1380 C C . LEU A 1 185 ? -17.79 3.51 12.579 1 96.59 185 LEU A C 1
ATOM 1382 O O . LEU A 1 185 ? -18.616 4.296 13.051 1 96.59 185 LEU A O 1
ATOM 1386 N N . HIS A 1 186 ? -17.05 2.697 13.314 1 97.79 186 HIS A N 1
ATOM 1387 C CA . HIS A 1 186 ? -17.185 2.75 14.765 1 97.79 186 HIS A CA 1
ATOM 1388 C C . HIS A 1 186 ? -16.794 4.122 15.305 1 97.79 186 HIS A C 1
ATOM 1390 O O . HIS A 1 186 ? -17.536 4.719 16.089 1 97.79 186 HIS A O 1
ATOM 1396 N N . LEU A 1 187 ? -15.716 4.66 14.846 1 97.47 187 LEU A N 1
ATOM 1397 C CA . LEU A 1 187 ? -15.163 5.919 15.336 1 97.47 187 LEU A CA 1
ATOM 1398 C C . LEU A 1 187 ? -16.109 7.078 15.041 1 97.47 187 LEU A C 1
ATOM 1400 O O . LEU A 1 187 ? -16.414 7.877 15.93 1 97.47 187 LEU A O 1
ATOM 1404 N N . VAL A 1 188 ? -16.648 7.144 13.868 1 97.07 188 VAL A N 1
ATOM 1405 C CA . VAL A 1 188 ? -17.406 8.328 13.477 1 97.07 188 VAL A CA 1
ATOM 1406 C C . VAL A 1 188 ? -18.856 8.187 13.933 1 97.07 188 VAL A C 1
ATOM 1408 O O . VAL A 1 188 ? -19.548 9.187 14.14 1 97.07 188 VAL A O 1
ATOM 1411 N N . THR A 1 189 ? -19.318 6.911 14.077 1 97.29 189 THR A N 1
ATOM 1412 C CA . THR A 1 189 ? -20.694 6.711 14.518 1 97.29 189 THR A CA 1
ATOM 1413 C C . THR A 1 189 ? -20.84 7.043 16 1 97.29 189 THR A C 1
ATOM 1415 O O . THR A 1 189 ? -21.815 7.678 16.406 1 97.29 189 THR A O 1
ATOM 1418 N N . THR A 1 190 ? -19.823 6.668 16.824 1 96.91 190 THR A N 1
ATOM 1419 C CA . THR A 1 190 ? -19.904 6.924 18.258 1 96.91 190 THR A CA 1
ATOM 1420 C C . THR A 1 190 ? -19.383 8.32 18.588 1 96.91 190 THR A C 1
ATOM 1422 O O . THR A 1 190 ? -19.834 8.945 19.55 1 96.91 190 THR A O 1
ATOM 1425 N N . GLY A 1 191 ? -18.398 8.745 17.829 1 96.66 191 GLY A N 1
ATOM 1426 C CA . GLY A 1 191 ? -17.728 9.998 18.136 1 96.66 191 GLY A CA 1
ATOM 1427 C C . GLY A 1 191 ? -16.989 9.971 19.461 1 96.66 191 GLY A C 1
ATOM 1428 O O . GLY A 1 191 ? -16.694 11.022 20.034 1 96.66 191 GLY A O 1
ATOM 1429 N N . ALA A 1 192 ? -16.737 8.791 20.013 1 97.2 192 ALA A N 1
ATOM 1430 C CA . ALA A 1 192 ? -16.128 8.637 21.332 1 97.2 192 ALA A CA 1
ATOM 1431 C C . ALA A 1 192 ? -14.646 8.997 21.297 1 97.2 192 ALA A C 1
ATOM 1433 O O . ALA A 1 192 ? -14.056 9.123 20.222 1 97.2 192 ALA A O 1
ATOM 1434 N N . THR A 1 193 ? -14.141 9.256 22.456 1 98.06 193 THR A N 1
ATOM 1435 C CA . THR A 1 193 ? -12.727 9.57 22.625 1 98.06 193 THR A CA 1
ATOM 1436 C C . THR A 1 193 ? -11.942 8.327 23.035 1 98.06 193 THR A C 1
ATOM 1438 O O . THR A 1 193 ? -12.366 7.584 23.922 1 98.06 193 THR A O 1
ATOM 1441 N N . TYR A 1 194 ? -10.832 8.098 22.371 1 98.21 194 TYR A N 1
ATOM 1442 C CA . TYR A 1 194 ? -9.948 6.974 22.66 1 98.21 194 TYR A CA 1
ATOM 1443 C C . TYR A 1 194 ? -8.514 7.447 22.862 1 98.21 194 TYR A C 1
ATOM 1445 O O . TYR A 1 194 ? -8.132 8.516 22.38 1 98.21 194 TYR A O 1
ATOM 1453 N N . THR A 1 195 ? -7.746 6.704 23.518 1 98.41 195 THR A N 1
ATOM 1454 C CA . THR A 1 195 ? -6.306 6.94 23.514 1 98.41 195 THR A CA 1
ATOM 1455 C C . THR A 1 195 ? -5.671 6.389 22.241 1 98.41 195 THR A C 1
ATOM 1457 O O . THR A 1 195 ? -6.215 5.477 21.614 1 98.41 195 THR A O 1
ATOM 1460 N N . ALA A 1 196 ? -4.558 6.875 21.89 1 97.86 196 ALA A N 1
ATOM 1461 C CA . ALA A 1 196 ? -3.869 6.435 20.68 1 97.86 196 ALA A CA 1
ATOM 1462 C C . ALA A 1 196 ? -3.536 4.947 20.748 1 97.86 196 ALA A C 1
ATOM 1464 O O . ALA A 1 196 ? -3.451 4.276 19.717 1 97.86 196 ALA A O 1
ATOM 1465 N N . SER A 1 197 ? -3.43 4.44 21.931 1 97.17 197 SER A N 1
ATOM 1466 C CA . SER A 1 197 ? -3.036 3.045 22.102 1 97.17 197 SER A CA 1
ATOM 1467 C C . SER A 1 197 ? -4.241 2.115 22.018 1 97.17 197 SER A C 1
ATOM 1469 O O . SER A 1 197 ? -4.089 0.892 22.016 1 97.17 197 SER A O 1
ATOM 1471 N N . ASP A 1 198 ? -5.439 2.639 21.961 1 97.13 198 ASP A N 1
ATOM 1472 C CA . ASP A 1 198 ? -6.635 1.81 21.85 1 97.13 198 ASP A CA 1
ATOM 1473 C C . ASP A 1 198 ? -6.593 0.952 20.588 1 97.13 198 ASP A C 1
ATOM 1475 O O . ASP A 1 198 ? -6.223 1.434 19.515 1 97.13 198 ASP A O 1
ATOM 1479 N N . PRO A 1 199 ? -7.002 -0.263 20.635 1 94.37 199 PRO A N 1
ATOM 1480 C CA . PRO A 1 199 ? -6.974 -1.16 19.477 1 94.37 199 PRO A CA 1
ATOM 1481 C C . PRO A 1 199 ? -7.828 -0.654 18.317 1 94.37 199 PRO A C 1
ATOM 1483 O O . PRO A 1 199 ? -7.566 -0.99 17.16 1 94.37 199 PRO A O 1
ATOM 1486 N N . LEU A 1 200 ? -8.761 0.206 18.622 1 93.98 200 LEU A N 1
ATOM 1487 C CA . LEU A 1 200 ? -9.627 0.749 17.581 1 93.98 200 LEU A CA 1
ATOM 1488 C C . LEU A 1 200 ? -8.882 1.777 16.735 1 93.98 200 LEU A C 1
ATOM 1490 O O . LEU A 1 200 ? -9.268 2.046 15.595 1 93.98 200 LEU A O 1
ATOM 1494 N N . LEU A 1 201 ? -7.718 2.357 17.298 1 94.78 201 LEU A N 1
ATOM 1495 C CA . LEU A 1 201 ? -7.055 3.48 16.645 1 94.78 201 LEU A CA 1
ATOM 1496 C C . LEU A 1 201 ? -5.612 3.132 16.296 1 94.78 201 LEU A C 1
ATOM 1498 O O . LEU A 1 201 ? -4.99 3.8 15.468 1 94.78 201 LEU A O 1
ATOM 1502 N N . SER A 1 202 ? -5.138 2.133 16.922 1 93.81 202 SER A N 1
ATOM 1503 C CA . SER A 1 202 ? -3.692 1.938 16.947 1 93.81 202 SER A CA 1
ATOM 1504 C C . SER A 1 202 ? -3.14 1.715 15.543 1 93.81 202 SER A C 1
ATOM 1506 O O . SER A 1 202 ? -1.994 2.071 15.257 1 93.81 202 SER A O 1
ATOM 1508 N N . ASN A 1 203 ? -3.907 1.215 14.614 1 93.06 203 ASN A N 1
ATOM 1509 C CA . ASN A 1 203 ? -3.425 0.942 13.265 1 93.06 203 ASN A CA 1
ATOM 1510 C C . ASN A 1 203 ? -3.254 2.227 12.459 1 93.06 203 ASN A C 1
ATOM 1512 O O . ASN A 1 203 ? -2.672 2.211 11.373 1 93.06 203 ASN A O 1
ATOM 1516 N N . LEU A 1 204 ? -3.758 3.321 12.979 1 96.94 204 LEU A N 1
ATOM 1517 C CA . LEU A 1 204 ? -3.581 4.618 12.335 1 96.94 204 LEU A CA 1
ATOM 1518 C C . LEU A 1 204 ? -2.144 5.107 12.483 1 96.94 204 LEU A C 1
ATOM 1520 O O . LEU A 1 204 ? -1.682 5.937 11.698 1 96.94 204 LEU A O 1
ATOM 1524 N N . PHE A 1 205 ? -1.461 4.505 13.469 1 97.92 205 PHE A N 1
ATOM 1525 C CA . PHE A 1 205 ? -0.147 5.027 13.824 1 97.92 205 PHE A CA 1
ATOM 1526 C C . PHE A 1 205 ? 0.939 3.993 13.552 1 97.92 205 PHE A C 1
ATOM 1528 O O . PHE A 1 205 ? 0.751 2.804 13.818 1 97.92 205 PHE A O 1
ATOM 1535 N N . SER A 1 206 ? 2.046 4.466 13.023 1 97.24 206 SER A N 1
ATOM 1536 C CA . SER A 1 206 ? 3.202 3.611 12.777 1 97.24 206 SER A CA 1
ATOM 1537 C C . SER A 1 206 ? 3.888 3.219 14.081 1 97.24 206 SER A C 1
ATOM 1539 O O . SER A 1 206 ? 4.438 2.121 14.194 1 97.24 206 SER A O 1
ATOM 1541 N N . GLU A 1 207 ? 3.914 4.19 14.965 1 97.26 207 GLU A N 1
ATOM 1542 C CA . GLU A 1 207 ? 4.484 3.995 16.295 1 97.26 207 GLU A CA 1
ATOM 1543 C C . GLU A 1 207 ? 3.632 4.673 17.365 1 97.26 207 GLU A C 1
ATOM 1545 O O . GLU A 1 207 ? 3.077 5.749 17.134 1 97.26 207 GLU A O 1
ATOM 1550 N N . ILE A 1 208 ? 3.521 4.007 18.441 1 98.36 208 ILE A N 1
ATOM 1551 C CA . ILE A 1 208 ? 2.914 4.547 19.653 1 98.36 208 ILE A CA 1
ATOM 1552 C C . ILE A 1 208 ? 3.946 4.575 20.778 1 98.36 208 ILE A C 1
ATOM 1554 O O . ILE A 1 208 ? 4.5 3.536 21.147 1 98.36 208 ILE A O 1
ATOM 1558 N N . LEU A 1 209 ?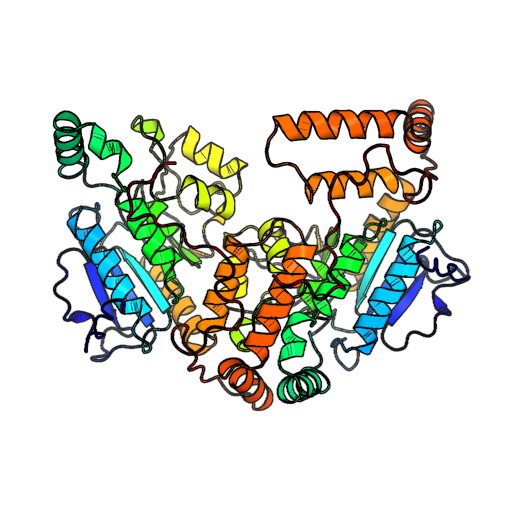 4.224 5.817 21.247 1 98.71 209 LEU A N 1
ATOM 1559 C CA . LEU A 1 209 ? 5.339 6.026 22.163 1 98.71 209 LEU A CA 1
ATOM 1560 C C . LEU A 1 209 ? 4.84 6.451 23.539 1 98.71 209 LEU A C 1
ATOM 1562 O O . LEU A 1 209 ? 3.745 7.004 23.664 1 98.71 209 LEU A O 1
ATOM 1566 N N . PRO A 1 210 ? 5.57 6.292 24.548 1 98.32 210 PRO A N 1
ATOM 1567 C CA . PRO A 1 210 ? 5.079 6.505 25.911 1 98.32 210 PRO A CA 1
ATOM 1568 C C . PRO A 1 210 ? 4.925 7.983 26.26 1 98.32 210 PRO A C 1
ATOM 1570 O O . PRO A 1 210 ? 4.079 8.343 27.082 1 98.32 210 PRO A O 1
ATOM 1573 N N . THR A 1 211 ? 5.843 8.936 25.674 1 98.58 211 THR A N 1
ATOM 1574 C CA . THR A 1 211 ? 5.8 10.337 26.076 1 98.58 211 THR A CA 1
ATOM 1575 C C . THR A 1 211 ? 5.719 11.248 24.855 1 98.58 211 THR A C 1
ATOM 1577 O O . THR A 1 211 ? 6.113 10.856 23.755 1 98.58 211 THR A O 1
ATOM 1580 N N . PRO A 1 212 ? 5.238 12.463 25.027 1 98.5 212 PRO A N 1
ATOM 1581 C CA . PRO A 1 212 ? 5.225 13.443 23.938 1 98.5 212 PRO A CA 1
ATOM 1582 C C . PRO A 1 212 ? 6.613 13.694 23.353 1 98.5 212 PRO A C 1
ATOM 1584 O O . PRO A 1 212 ? 6.762 13.808 22.134 1 98.5 212 PRO A O 1
ATOM 1587 N N . GLU A 1 213 ? 7.656 13.763 24.209 1 98.4 213 GLU A N 1
ATOM 1588 C CA . GLU A 1 213 ? 9.02 14.034 23.765 1 98.4 213 GLU A CA 1
ATOM 1589 C C . GLU A 1 213 ? 9.549 12.903 22.887 1 98.4 213 GLU A C 1
ATOM 1591 O O . GLU A 1 213 ? 10.167 13.153 21.85 1 98.4 213 GLU A O 1
ATOM 1596 N N . GLU A 1 214 ? 9.254 11.648 23.303 1 98.73 214 GLU A N 1
ATOM 1597 C CA . GLU A 1 214 ? 9.673 10.494 22.514 1 98.73 214 GLU A CA 1
ATOM 1598 C C . GLU A 1 214 ? 8.929 10.435 21.184 1 98.73 214 GLU A C 1
ATOM 1600 O O . GLU A 1 214 ? 9.477 9.978 20.179 1 98.73 214 GLU A O 1
ATOM 1605 N N . THR A 1 215 ? 7.702 10.904 21.222 1 98.81 215 THR A N 1
ATOM 1606 C CA . THR A 1 215 ? 6.892 10.942 20.009 1 98.81 215 THR A CA 1
ATOM 1607 C C . THR A 1 215 ? 7.505 11.885 18.978 1 98.81 215 THR A C 1
ATOM 1609 O O . THR A 1 215 ? 7.7 11.507 17.821 1 98.81 215 THR A O 1
ATOM 1612 N N . VAL A 1 216 ? 7.874 13.074 19.415 1 98.78 216 VAL A N 1
ATOM 1613 C CA . VAL A 1 216 ? 8.482 14.047 18.513 1 98.78 216 VAL A CA 1
ATOM 1614 C C . VAL A 1 216 ? 9.855 13.55 18.067 1 98.78 216 VAL A C 1
ATOM 1616 O O . VAL A 1 216 ? 10.211 13.663 16.891 1 98.78 216 VAL A O 1
ATOM 1619 N N . ALA A 1 217 ? 10.624 12.942 18.942 1 98.73 217 ALA A N 1
ATOM 1620 C CA . ALA A 1 217 ? 11.947 12.419 18.613 1 98.73 217 ALA A CA 1
ATOM 1621 C C . ALA A 1 217 ? 11.856 11.328 17.55 1 98.73 217 ALA A C 1
ATOM 1623 O O . ALA A 1 217 ? 12.679 11.275 16.633 1 98.73 217 ALA A O 1
ATOM 1624 N N . SER A 1 218 ? 10.864 10.488 17.704 1 98.79 218 SER A N 1
ATOM 1625 C CA . SER A 1 218 ? 10.681 9.413 16.734 1 98.79 218 SER A CA 1
ATOM 1626 C C . SER A 1 218 ? 10.343 9.966 15.354 1 98.79 218 SER A C 1
ATOM 1628 O O . SER A 1 218 ? 10.885 9.508 14.346 1 98.79 218 SER A O 1
ATOM 1630 N N . ALA A 1 219 ? 9.428 10.936 15.304 1 98.88 219 ALA A N 1
ATOM 1631 C CA . ALA A 1 219 ? 9.077 11.568 14.034 1 98.88 219 ALA A CA 1
ATOM 1632 C C . ALA A 1 219 ? 10.303 12.194 13.376 1 98.88 219 ALA A C 1
ATOM 1634 O O . ALA A 1 219 ? 10.489 12.082 12.162 1 98.88 219 ALA A O 1
ATOM 1635 N N . LEU A 1 220 ? 11.122 12.813 14.173 1 98.79 220 LEU A N 1
ATOM 1636 C CA . LEU A 1 220 ? 12.332 13.438 13.651 1 98.79 220 LEU A CA 1
ATOM 1637 C C . LEU A 1 220 ? 13.313 12.386 13.144 1 98.79 220 LEU A C 1
ATOM 1639 O O . LEU A 1 220 ? 13.977 12.59 12.126 1 98.79 220 LEU A O 1
ATOM 1643 N N . ARG A 1 221 ? 13.386 11.274 13.849 1 98.66 221 ARG A N 1
ATOM 1644 C CA . ARG A 1 221 ? 14.227 10.168 13.402 1 98.66 221 ARG A CA 1
ATOM 1645 C C . ARG A 1 221 ? 13.768 9.644 12.046 1 98.66 221 ARG A C 1
ATOM 1647 O O . ARG A 1 221 ? 14.58 9.472 11.134 1 98.66 221 ARG A O 1
ATOM 1654 N N . ILE A 1 222 ? 12.509 9.438 11.87 1 98.73 222 ILE A N 1
ATOM 1655 C CA . ILE A 1 222 ? 11.944 8.915 10.63 1 98.73 222 ILE A CA 1
ATOM 1656 C C . ILE A 1 222 ? 12.17 9.915 9.499 1 98.73 222 ILE A C 1
ATOM 1658 O O . ILE A 1 222 ? 12.616 9.541 8.411 1 98.73 222 ILE A O 1
ATOM 1662 N N . ALA A 1 223 ? 11.876 11.176 9.772 1 98.82 223 ALA A N 1
ATOM 1663 C CA . ALA A 1 223 ? 12.074 12.217 8.767 1 98.82 223 ALA A CA 1
ATOM 1664 C C . ALA A 1 223 ? 13.542 12.315 8.361 1 98.82 223 ALA A C 1
ATOM 1666 O O . ALA A 1 223 ? 13.854 12.509 7.184 1 98.82 223 ALA A O 1
ATOM 1667 N N . GLY A 1 224 ? 14.44 12.239 9.339 1 98.51 224 GLY A N 1
ATOM 1668 C CA . GLY A 1 224 ? 15.866 12.248 9.051 1 98.51 224 GLY A CA 1
ATOM 1669 C C . GLY A 1 224 ? 16.3 11.103 8.155 1 98.51 224 GLY A C 1
ATOM 1670 O O . GLY A 1 224 ? 17.106 11.293 7.242 1 98.51 224 GLY A O 1
ATOM 1671 N N . GLU A 1 225 ? 15.75 9.973 8.435 1 97.91 225 GLU A N 1
ATOM 1672 C CA . GLU A 1 225 ? 16.051 8.806 7.612 1 97.91 225 GLU A CA 1
ATOM 1673 C C . GLU A 1 225 ? 15.558 8.998 6.181 1 97.91 225 GLU A C 1
ATOM 1675 O O . GLU A 1 225 ? 16.279 8.701 5.225 1 97.91 225 GLU A O 1
ATOM 1680 N N . ILE A 1 226 ? 14.351 9.458 6.007 1 98.51 226 ILE A N 1
ATOM 1681 C CA . ILE A 1 226 ? 13.786 9.719 4.688 1 98.51 226 ILE A CA 1
ATOM 1682 C C . ILE A 1 226 ? 14.671 10.709 3.934 1 98.51 226 ILE A C 1
ATOM 1684 O O . ILE A 1 226 ? 15.061 10.457 2.791 1 98.51 226 ILE A O 1
ATOM 1688 N N . ALA A 1 227 ? 15.015 11.772 4.594 1 98.22 227 ALA A N 1
ATOM 1689 C CA . ALA A 1 227 ? 15.785 12.845 3.97 1 98.22 227 ALA A CA 1
ATOM 1690 C C . ALA A 1 227 ? 17.168 12.355 3.551 1 98.22 227 ALA A C 1
ATOM 1692 O O . ALA A 1 227 ? 17.707 12.793 2.531 1 98.22 227 ALA A O 1
ATOM 1693 N N . ALA A 1 228 ? 17.725 11.422 4.313 1 97.11 228 ALA A N 1
ATOM 1694 C CA . ALA A 1 228 ? 19.096 10.968 4.095 1 97.11 228 ALA A CA 1
ATOM 1695 C C . ALA A 1 228 ? 19.146 9.861 3.046 1 97.11 228 ALA A C 1
ATOM 1697 O O . ALA A 1 228 ? 20.137 9.725 2.324 1 97.11 228 ALA A O 1
ATOM 1698 N N . SER A 1 229 ? 18.001 9.134 2.902 1 97.38 229 SER A N 1
ATOM 1699 C CA . SER A 1 229 ? 18.211 7.845 2.25 1 97.38 229 SER A CA 1
ATOM 1700 C C . SER A 1 229 ? 17.237 7.645 1.094 1 97.38 229 SER A C 1
ATOM 1702 O O . SER A 1 229 ? 17.305 6.638 0.385 1 97.38 229 SER A O 1
ATOM 1704 N N . THR A 1 230 ? 16.329 8.605 0.865 1 98.31 230 THR A N 1
ATOM 1705 C CA . THR A 1 230 ? 15.293 8.321 -0.122 1 98.31 230 THR A CA 1
ATOM 1706 C C . THR A 1 230 ? 15.19 9.454 -1.14 1 98.31 230 THR A C 1
ATOM 1708 O O . THR A 1 230 ? 15.572 10.59 -0.852 1 98.31 230 THR A O 1
ATOM 1711 N N . SER A 1 231 ? 14.755 9.135 -2.294 1 98.35 231 SER A N 1
ATOM 1712 C CA . SER A 1 231 ? 14.478 10.098 -3.354 1 98.35 231 SER A CA 1
ATOM 1713 C C . SER A 1 231 ? 13.126 10.773 -3.148 1 98.35 231 SER A C 1
ATOM 1715 O O . SER A 1 231 ? 12.102 10.098 -3.023 1 98.35 231 SER A O 1
ATOM 1717 N N . THR A 1 232 ? 13.149 12.076 -3.178 1 97.79 232 THR A N 1
ATOM 1718 C CA . THR A 1 232 ? 11.914 12.842 -3.048 1 97.79 232 THR A CA 1
ATOM 1719 C C . THR A 1 232 ? 10.96 12.528 -4.197 1 97.79 232 THR A C 1
ATOM 1721 O O . THR A 1 232 ? 9.751 12.405 -3.99 1 97.79 232 THR A O 1
ATOM 1724 N N . VAL A 1 233 ? 11.506 12.364 -5.372 1 98.03 233 VAL A N 1
ATOM 1725 C CA . VAL A 1 233 ? 10.695 12.048 -6.543 1 98.03 233 VAL A CA 1
ATOM 1726 C C . VAL A 1 233 ? 10.05 10.675 -6.371 1 98.03 233 VAL A C 1
ATOM 1728 O O . VAL A 1 233 ? 8.854 10.507 -6.622 1 98.03 233 VAL A O 1
ATOM 1731 N N . SER A 1 234 ? 10.816 9.703 -5.862 1 98.21 234 SER A N 1
ATOM 1732 C CA . SER A 1 234 ? 10.314 8.349 -5.651 1 98.21 234 SER A CA 1
ATOM 1733 C C . SER A 1 234 ? 9.16 8.336 -4.654 1 98.21 234 SER A C 1
ATOM 1735 O O . SER A 1 234 ? 8.109 7.749 -4.921 1 98.21 234 SER A O 1
ATOM 1737 N N . THR A 1 235 ? 9.337 9.01 -3.524 1 98.38 235 THR A N 1
ATOM 1738 C CA . THR A 1 235 ? 8.326 8.983 -2.472 1 98.38 235 THR A CA 1
ATOM 1739 C C . THR A 1 235 ? 7.038 9.652 -2.944 1 98.38 235 THR A C 1
ATOM 1741 O O . THR A 1 235 ? 5.942 9.146 -2.693 1 98.38 235 THR A O 1
ATOM 1744 N N . LYS A 1 236 ? 7.15 10.725 -3.675 1 98.17 236 LYS A N 1
ATOM 1745 C CA . LYS A 1 236 ? 5.977 11.43 -4.184 1 98.17 236 LYS A CA 1
ATOM 1746 C C . LYS A 1 236 ? 5.235 10.588 -5.218 1 98.17 236 LYS A C 1
ATOM 1748 O O . LYS A 1 236 ? 4.016 10.424 -5.133 1 98.17 236 LYS A O 1
ATOM 1753 N N . VAL A 1 237 ? 5.938 10.056 -6.144 1 97.86 237 VAL A N 1
ATOM 1754 C CA . VAL A 1 237 ? 5.338 9.3 -7.237 1 97.86 237 VAL A CA 1
ATOM 1755 C C . VAL A 1 237 ? 4.666 8.043 -6.689 1 97.86 237 VAL A C 1
ATOM 1757 O O . VAL A 1 237 ? 3.56 7.691 -7.105 1 97.86 237 VAL A O 1
ATOM 1760 N N . MET A 1 238 ? 5.296 7.385 -5.743 1 98.32 238 MET A N 1
ATOM 1761 C CA . MET A 1 238 ? 4.717 6.166 -5.186 1 98.32 238 MET A CA 1
ATOM 1762 C C . MET A 1 238 ? 3.461 6.48 -4.379 1 98.32 238 MET A C 1
ATOM 1764 O O . MET A 1 238 ? 2.487 5.726 -4.421 1 98.32 238 MET A O 1
ATOM 1768 N N . ARG A 1 239 ? 3.485 7.563 -3.669 1 98.01 239 ARG A N 1
ATOM 1769 C CA . ARG A 1 239 ? 2.275 7.984 -2.972 1 98.01 239 ARG A CA 1
ATOM 1770 C C . ARG A 1 239 ? 1.137 8.239 -3.955 1 98.01 239 ARG A C 1
ATOM 1772 O O . ARG A 1 239 ? 0 7.827 -3.717 1 98.01 239 ARG A O 1
ATOM 1779 N N . ASP A 1 240 ? 1.417 8.906 -5.051 1 97.52 240 ASP A N 1
ATOM 1780 C CA . ASP A 1 240 ? 0.405 9.181 -6.066 1 97.52 240 ASP A CA 1
ATOM 1781 C C . ASP A 1 240 ? -0.098 7.889 -6.705 1 97.52 240 ASP A C 1
ATOM 1783 O O . ASP A 1 240 ? -1.295 7.742 -6.961 1 97.52 240 ASP A O 1
ATOM 1787 N N . LEU A 1 241 ? 0.81 6.956 -6.942 1 97.47 241 LEU A N 1
ATOM 1788 C CA . LEU A 1 241 ? 0.421 5.677 -7.526 1 97.47 241 LEU A CA 1
ATOM 1789 C C . LEU A 1 241 ? -0.586 4.957 -6.636 1 97.47 241 LEU A C 1
ATOM 1791 O O . LEU A 1 241 ? -1.52 4.324 -7.134 1 97.47 241 LEU A O 1
ATOM 1795 N N . MET A 1 242 ? -0.452 5.096 -5.338 1 97.05 242 MET A N 1
ATOM 1796 C CA . MET A 1 242 ? -1.33 4.377 -4.42 1 97.05 242 MET A CA 1
ATOM 1797 C C . MET A 1 242 ? -2.668 5.093 -4.272 1 97.05 242 MET A C 1
ATOM 1799 O O . MET A 1 242 ? -3.724 4.458 -4.295 1 97.05 242 MET A O 1
ATOM 1803 N N . TYR A 1 243 ? -2.666 6.417 -4.175 1 96.29 243 TYR A N 1
ATOM 1804 C CA . TYR A 1 243 ? -3.901 7.156 -3.938 1 96.29 243 TYR A CA 1
ATOM 1805 C C . TYR A 1 243 ? -4.682 7.343 -5.233 1 96.29 243 TYR A C 1
ATOM 1807 O O . TYR A 1 243 ? -5.894 7.568 -5.207 1 96.29 243 TYR A O 1
ATOM 1815 N N . ARG A 1 244 ? -3.99 7.31 -6.377 1 94.74 244 ARG A N 1
ATOM 1816 C CA . ARG A 1 244 ? -4.63 7.553 -7.666 1 94.74 244 ARG A CA 1
ATOM 1817 C C . ARG A 1 244 ? -4.522 6.329 -8.569 1 94.74 244 ARG A C 1
ATOM 1819 O O . ARG A 1 244 ? -4.3 6.459 -9.775 1 94.74 244 ARG A O 1
ATOM 1826 N N . ALA A 1 245 ? -4.576 5.189 -7.998 1 90.23 245 ALA A N 1
ATOM 1827 C CA . ALA A 1 245 ? -4.428 3.909 -8.685 1 90.23 245 ALA A CA 1
ATOM 1828 C C . ALA A 1 245 ? -5.622 3.631 -9.593 1 90.23 245 ALA A C 1
ATOM 1830 O O . ALA A 1 245 ? -6.751 4.016 -9.279 1 90.23 245 ALA A O 1
ATOM 1831 N N . PRO A 1 246 ? -5.369 2.893 -10.695 1 91.12 246 PRO A N 1
ATOM 1832 C CA . PRO A 1 246 ? -6.489 2.431 -11.518 1 91.12 246 PRO A CA 1
ATOM 1833 C C . PRO A 1 246 ? -7.332 1.364 -10.823 1 91.12 246 PRO A C 1
ATOM 1835 O O . PRO A 1 246 ? -6.987 0.919 -9.725 1 91.12 246 PRO A O 1
ATOM 1838 N N . GLY A 1 247 ? -8.382 1.037 -11.537 1 90.22 247 GLY A N 1
ATOM 1839 C CA . GLY A 1 247 ? -9.384 0.198 -10.897 1 90.22 247 GLY A CA 1
ATOM 1840 C C . GLY A 1 247 ? -9.098 -1.285 -11.039 1 90.22 247 GLY A C 1
ATOM 1841 O O . GLY A 1 247 ? -9.822 -2.117 -10.488 1 90.22 247 GLY A O 1
ATOM 1842 N N . SER A 1 248 ? -8.003 -1.642 -11.843 1 94.69 248 SER A N 1
ATOM 1843 C CA . SER A 1 248 ? -7.682 -3.053 -12.029 1 94.69 248 SER A CA 1
ATOM 1844 C C . SER A 1 248 ? -6.175 -3.286 -12.005 1 94.69 248 SER A C 1
ATOM 1846 O O . SER A 1 248 ? -5.394 -2.35 -12.191 1 94.69 248 SER A O 1
ATOM 1848 N N . ALA A 1 249 ? -5.761 -4.564 -11.742 1 95.88 249 ALA A N 1
ATOM 1849 C CA . ALA A 1 249 ? -4.345 -4.925 -11.743 1 95.88 249 ALA A CA 1
ATOM 1850 C C . ALA A 1 249 ? -3.721 -4.692 -13.116 1 95.88 249 ALA A C 1
ATOM 1852 O O . ALA A 1 249 ? -2.58 -4.235 -13.216 1 95.88 249 ALA A O 1
ATOM 1853 N N . GLU A 1 250 ? -4.441 -4.969 -14.201 1 96.2 250 GLU A N 1
ATOM 1854 C CA . GLU A 1 250 ? -3.944 -4.792 -15.562 1 96.2 250 GLU A CA 1
ATOM 1855 C C . GLU A 1 250 ? -3.683 -3.32 -15.867 1 96.2 250 GLU A C 1
ATOM 1857 O O . GLU A 1 250 ? -2.647 -2.973 -16.44 1 96.2 250 GLU A O 1
ATOM 1862 N N . GLU A 1 251 ? -4.639 -2.487 -15.493 1 95.01 251 GLU A N 1
ATOM 1863 C CA . GLU A 1 251 ? -4.442 -1.056 -15.703 1 95.01 251 GLU A CA 1
ATOM 1864 C C . GLU A 1 251 ? -3.287 -0.528 -14.858 1 95.01 251 GLU A C 1
ATOM 1866 O O . GLU A 1 251 ? -2.543 0.353 -15.295 1 95.01 251 GLU A O 1
ATOM 1871 N N . ALA A 1 252 ? -3.192 -1.045 -13.647 1 95.85 252 ALA A N 1
ATOM 1872 C CA . ALA A 1 252 ? -2.061 -0.676 -12.8 1 95.85 252 ALA A CA 1
ATOM 1873 C C . ALA A 1 252 ? -0.738 -1.082 -13.443 1 95.85 252 ALA A C 1
ATOM 1875 O O . ALA A 1 252 ? 0.243 -0.338 -13.382 1 95.85 252 ALA A O 1
ATOM 1876 N N . HIS A 1 253 ? -0.716 -2.259 -14.042 1 95.41 253 HIS A N 1
ATOM 1877 C CA . HIS A 1 253 ? 0.476 -2.736 -14.734 1 95.41 253 HIS A CA 1
ATOM 1878 C C . HIS A 1 253 ? 0.883 -1.782 -15.852 1 95.41 253 HIS A C 1
ATOM 1880 O O . HIS A 1 253 ? 2.061 -1.445 -15.988 1 95.41 253 HIS A O 1
ATOM 1886 N N . LEU A 1 254 ? -0.048 -1.345 -16.65 1 93.89 254 LEU A N 1
ATOM 1887 C CA . LEU A 1 254 ? 0.231 -0.415 -17.739 1 93.89 254 LEU A CA 1
ATOM 1888 C C . LEU A 1 254 ? 0.808 0.891 -17.203 1 93.89 254 LEU A C 1
ATOM 1890 O O . LEU A 1 254 ? 1.818 1.383 -17.71 1 93.89 254 LEU A O 1
ATOM 1894 N N . LEU A 1 255 ? 0.203 1.386 -16.197 1 94.39 255 LEU A N 1
ATOM 1895 C CA . LEU A 1 255 ? 0.638 2.654 -15.622 1 94.39 255 LEU A CA 1
ATOM 1896 C C . LEU A 1 255 ? 2.001 2.508 -14.953 1 94.39 255 LEU A C 1
ATOM 1898 O O . LEU A 1 255 ? 2.916 3.29 -15.221 1 94.39 255 LEU A O 1
ATOM 1902 N N . GLU A 1 256 ? 2.183 1.514 -14.065 1 94.93 256 GLU A N 1
ATOM 1903 C CA . GLU A 1 256 ? 3.431 1.297 -13.339 1 94.93 256 GLU A CA 1
ATOM 1904 C C . GLU A 1 256 ? 4.6 1.096 -14.299 1 94.93 256 GLU A C 1
ATOM 1906 O O . GLU A 1 256 ? 5.692 1.622 -14.074 1 94.93 256 GLU A O 1
ATOM 1911 N N . SER A 1 257 ? 4.359 0.325 -15.31 1 93.07 257 SER A N 1
ATOM 1912 C CA . SER A 1 257 ? 5.43 0.052 -16.263 1 93.07 257 SER A CA 1
ATOM 1913 C C . SER A 1 257 ? 5.946 1.338 -16.899 1 93.07 257 SER A C 1
ATOM 1915 O O . SER A 1 257 ? 7.158 1.537 -17.013 1 93.07 257 SER A O 1
ATOM 1917 N N . LYS A 1 258 ? 5.048 2.178 -17.284 1 91.16 258 LYS A N 1
ATOM 1918 C CA . LYS A 1 258 ? 5.417 3.448 -17.901 1 91.16 258 LYS A CA 1
ATOM 1919 C C . LYS A 1 258 ? 6.159 4.344 -16.913 1 91.16 258 LYS A C 1
ATOM 1921 O O . LYS A 1 258 ? 7.234 4.861 -17.222 1 91.16 258 LYS A O 1
ATOM 1926 N N . VAL A 1 259 ? 5.626 4.5 -15.755 1 92.83 259 VAL A N 1
ATOM 1927 C CA . VAL A 1 259 ? 6.196 5.377 -14.737 1 92.83 259 VAL A CA 1
ATOM 1928 C C . VAL A 1 259 ? 7.546 4.829 -14.28 1 92.83 259 VAL A C 1
ATOM 1930 O O . VAL A 1 259 ? 8.503 5.588 -14.102 1 92.83 259 VAL A O 1
ATOM 1933 N N . PHE A 1 260 ? 7.606 3.535 -14.081 1 92.47 260 PHE A N 1
ATOM 1934 C CA . PHE A 1 260 ? 8.838 2.89 -13.642 1 92.47 260 PHE A CA 1
ATOM 1935 C C . PHE A 1 260 ? 9.968 3.153 -14.63 1 92.47 260 PHE A C 1
ATOM 1937 O O . PHE A 1 260 ? 11.089 3.473 -14.228 1 92.47 260 PHE A O 1
ATOM 1944 N N . LEU A 1 261 ? 9.685 3.003 -15.837 1 89.03 261 LEU A N 1
ATOM 1945 C CA . LEU A 1 261 ? 10.702 3.237 -16.856 1 89.03 261 LEU A CA 1
ATOM 1946 C C . LEU A 1 261 ? 11.175 4.686 -16.83 1 89.03 261 LEU A C 1
ATOM 1948 O O . LEU A 1 261 ? 12.37 4.956 -16.965 1 89.03 261 LEU A O 1
ATOM 1952 N N . GLY A 1 262 ? 10.236 5.59 -16.707 1 88.22 262 GLY A N 1
ATOM 1953 C CA . GLY A 1 262 ? 10.623 6.983 -16.549 1 88.22 262 GLY A CA 1
ATOM 1954 C C . GLY A 1 262 ? 11.54 7.217 -15.363 1 88.22 262 GLY A C 1
ATOM 1955 O O . GLY A 1 262 ? 12.498 7.987 -15.455 1 88.22 262 GLY A O 1
ATOM 1956 N N . MET A 1 263 ? 11.297 6.553 -14.292 1 91.9 263 MET A N 1
ATOM 1957 C CA . MET A 1 263 ? 12.111 6.672 -13.085 1 91.9 263 MET A CA 1
ATOM 1958 C C . MET A 1 263 ? 13.493 6.065 -13.299 1 91.9 263 MET A C 1
ATOM 1960 O O . MET A 1 263 ? 14.49 6.589 -12.8 1 91.9 263 MET A O 1
ATOM 1964 N N . LEU A 1 264 ? 13.51 4.932 -13.977 1 88.53 264 LEU A N 1
ATOM 1965 C CA . LEU A 1 264 ? 14.762 4.221 -14.209 1 88.53 264 LEU A CA 1
ATOM 1966 C C . LEU A 1 264 ? 15.766 5.11 -14.935 1 88.53 264 LEU A C 1
ATOM 1968 O O . LEU A 1 264 ? 16.973 5.011 -14.7 1 88.53 264 LEU A O 1
ATOM 1972 N N . MET A 1 265 ? 15.272 6.009 -15.698 1 85.72 265 MET A N 1
ATOM 1973 C CA . MET A 1 265 ? 16.131 6.875 -16.5 1 85.72 265 MET A CA 1
ATOM 1974 C C . MET A 1 265 ? 16.431 8.177 -15.765 1 85.72 265 MET A C 1
ATOM 1976 O O . MET A 1 265 ? 17.105 9.058 -16.302 1 85.72 265 MET A O 1
ATOM 1980 N N . SER A 1 266 ? 16.062 8.259 -14.613 1 89.24 266 SER A N 1
ATOM 1981 C CA . SER A 1 266 ? 16.167 9.51 -13.869 1 89.24 266 SER A CA 1
ATOM 1982 C C . SER A 1 266 ? 17.533 9.646 -13.206 1 89.24 266 SER A C 1
ATOM 1984 O O . SER A 1 266 ? 18.255 8.659 -13.052 1 89.24 266 SER A O 1
ATOM 1986 N N . ARG A 1 267 ? 17.822 10.845 -12.846 1 92.07 267 ARG A N 1
ATOM 1987 C CA . ARG A 1 267 ? 19.066 11.159 -12.15 1 92.07 267 ARG A CA 1
ATOM 1988 C C . ARG A 1 267 ? 19.144 10.429 -10.813 1 92.07 267 ARG A C 1
ATOM 1990 O O . ARG A 1 267 ? 20.204 9.926 -10.435 1 92.07 267 ARG A O 1
ATOM 1997 N N . ASP A 1 268 ? 18.067 10.356 -10.094 1 95.43 268 ASP A N 1
ATOM 1998 C CA . ASP A 1 268 ? 18.077 9.747 -8.767 1 95.43 268 ASP A CA 1
ATOM 1999 C C . ASP A 1 268 ? 18.209 8.229 -8.861 1 95.43 268 ASP A C 1
ATOM 2001 O O . ASP A 1 268 ? 18.787 7.595 -7.975 1 95.43 268 ASP A O 1
ATOM 2005 N N . SER A 1 269 ? 17.682 7.643 -9.931 1 92.95 269 SER A N 1
ATOM 2006 C CA . SER A 1 269 ? 17.897 6.21 -10.108 1 92.95 269 SER A CA 1
ATOM 2007 C C . SER A 1 269 ? 19.366 5.9 -10.373 1 92.95 269 SER A C 1
ATOM 2009 O O . SER A 1 269 ? 19.909 4.934 -9.832 1 92.95 269 SER A O 1
ATOM 2011 N N . THR A 1 270 ? 19.945 6.659 -11.196 1 92.18 270 THR A N 1
ATOM 2012 C CA . THR A 1 270 ? 21.374 6.507 -11.446 1 92.18 270 THR A CA 1
ATOM 2013 C C . THR A 1 270 ? 22.165 6.611 -10.145 1 92.18 270 THR A C 1
ATOM 2015 O O . THR A 1 270 ? 23.018 5.768 -9.862 1 92.18 270 THR A O 1
ATOM 2018 N N . GLU A 1 271 ? 21.835 7.582 -9.369 1 95.63 271 GLU A N 1
ATOM 2019 C CA . GLU A 1 271 ? 22.491 7.766 -8.078 1 95.63 271 GLU A CA 1
ATOM 2020 C C . GLU A 1 271 ? 22.2 6.598 -7.139 1 95.63 271 GLU A C 1
ATOM 2022 O O . GLU A 1 271 ? 23.09 6.131 -6.426 1 95.63 271 GLU A O 1
ATOM 2027 N N . GLY A 1 272 ? 20.988 6.195 -7.109 1 93.71 272 GLY A N 1
ATOM 2028 C CA . GLY A 1 272 ? 20.622 5.068 -6.266 1 93.71 272 GLY A CA 1
ATOM 2029 C C . GLY A 1 272 ? 21.404 3.808 -6.582 1 93.71 272 GLY A C 1
ATOM 2030 O O . GLY A 1 272 ? 21.899 3.134 -5.676 1 93.71 272 GLY A O 1
ATOM 2031 N N . MET A 1 273 ? 21.54 3.502 -7.807 1 88.9 273 MET A N 1
ATOM 2032 C CA . MET A 1 273 ? 22.29 2.322 -8.229 1 88.9 273 MET A CA 1
ATOM 2033 C C . MET A 1 273 ? 23.777 2.487 -7.933 1 88.9 273 MET A C 1
ATOM 2035 O O . MET A 1 273 ? 24.412 1.577 -7.398 1 88.9 273 MET A O 1
ATOM 2039 N N . LYS A 1 274 ? 24.308 3.606 -8.243 1 91.6 274 LYS A N 1
ATOM 2040 C CA . LYS A 1 274 ? 25.727 3.885 -8.042 1 91.6 274 LYS A CA 1
ATOM 2041 C C . LYS A 1 274 ? 26.098 3.813 -6.563 1 91.6 274 LYS A C 1
ATOM 2043 O O . LYS A 1 274 ? 27.092 3.183 -6.197 1 91.6 274 LYS A O 1
ATOM 2048 N N . SER A 1 275 ? 25.305 4.444 -5.751 1 94.24 275 SER A N 1
ATOM 2049 C CA . SER A 1 275 ? 25.601 4.468 -4.322 1 94.24 275 SER A CA 1
ATOM 2050 C C . SER A 1 275 ? 25.514 3.072 -3.716 1 94.24 275 SER A C 1
ATOM 2052 O O . SER A 1 275 ? 26.293 2.727 -2.825 1 94.24 275 SER A O 1
ATOM 2054 N N . PHE A 1 276 ? 24.641 2.287 -4.159 1 89.04 276 PHE A N 1
ATOM 2055 C CA . PHE A 1 276 ? 24.467 0.922 -3.676 1 89.04 276 PHE A CA 1
ATOM 2056 C C . PHE A 1 276 ? 25.696 0.077 -3.985 1 89.04 276 PHE A C 1
ATOM 2058 O O . PHE A 1 276 ? 26.231 -0.597 -3.102 1 89.04 276 PHE A O 1
ATOM 2065 N N . VAL A 1 277 ? 26.154 0.138 -5.215 1 87.04 277 VAL A N 1
ATOM 2066 C CA . VAL A 1 277 ? 27.309 -0.637 -5.656 1 87.04 277 VAL A CA 1
ATOM 2067 C C . VAL A 1 277 ? 28.557 -0.176 -4.907 1 87.04 277 VAL A C 1
ATOM 2069 O O . VAL A 1 277 ? 29.401 -0.994 -4.531 1 87.04 277 VAL A O 1
ATOM 2072 N N . GLN A 1 278 ? 28.617 1.11 -4.615 1 93.85 278 GLN A N 1
ATOM 2073 C CA . GLN A 1 278 ? 29.785 1.697 -3.967 1 93.85 278 GLN A CA 1
ATOM 2074 C C . GLN A 1 278 ? 29.666 1.623 -2.447 1 93.85 278 GLN A C 1
ATOM 2076 O O . GLN A 1 278 ? 30.568 2.056 -1.727 1 93.85 278 GLN A O 1
ATOM 2081 N N . LYS A 1 279 ? 28.574 1.126 -1.988 1 92.42 279 LYS A N 1
ATOM 2082 C CA . LYS A 1 279 ? 28.324 0.974 -0.557 1 92.42 279 LYS A CA 1
ATOM 2083 C C . LYS A 1 279 ? 28.499 2.302 0.175 1 92.42 279 LYS A C 1
ATOM 2085 O O . LYS A 1 279 ? 29.213 2.374 1.177 1 92.42 279 LYS A O 1
ATOM 2090 N N . ARG A 1 280 ? 27.884 3.361 -0.43 1 95.11 280 ARG A N 1
ATOM 2091 C CA . ARG A 1 280 ? 27.851 4.675 0.204 1 95.11 280 ARG A CA 1
ATOM 2092 C C . ARG A 1 280 ? 26.424 5.207 0.288 1 95.11 280 ARG A C 1
ATOM 2094 O O . ARG A 1 280 ? 25.525 4.695 -0.382 1 95.11 280 ARG A O 1
ATOM 2101 N N . ASP A 1 281 ? 26.294 6.243 1.075 1 94.73 281 ASP A N 1
ATOM 2102 C CA . ASP A 1 281 ? 24.991 6.894 1.179 1 94.73 281 ASP A CA 1
ATOM 2103 C C . ASP A 1 281 ? 24.635 7.618 -0.118 1 94.73 281 ASP A C 1
ATOM 2105 O O . ASP A 1 281 ? 25.496 8.236 -0.746 1 94.73 281 ASP A O 1
ATOM 2109 N N . PRO A 1 282 ? 23.405 7.573 -0.508 1 96.23 282 PRO A N 1
ATOM 2110 C CA . PRO A 1 282 ? 22.995 8.243 -1.744 1 96.23 282 PRO A CA 1
ATOM 2111 C C . PRO A 1 282 ? 22.871 9.756 -1.581 1 96.23 282 PRO A C 1
ATOM 2113 O O . PRO A 1 282 ? 22.576 10.241 -0.486 1 96.23 282 PRO A O 1
ATOM 2116 N N . GLN A 1 283 ? 23.174 10.408 -2.626 1 96.54 283 GLN A N 1
ATOM 2117 C CA . GLN A 1 283 ? 22.94 11.845 -2.72 1 96.54 283 GLN A CA 1
ATOM 2118 C C . GLN A 1 283 ? 21.862 12.16 -3.754 1 96.54 283 GLN A C 1
ATOM 2120 O O . GLN A 1 283 ? 22.168 12.596 -4.865 1 96.54 283 GLN A O 1
ATOM 2125 N N . PHE A 1 284 ? 20.666 12.024 -3.352 1 97.43 284 PHE A N 1
ATOM 2126 C CA . PHE A 1 284 ? 19.535 12.267 -4.239 1 97.43 284 PHE A CA 1
ATOM 2127 C C . PHE A 1 284 ? 19.283 13.762 -4.398 1 97.43 284 PHE A C 1
ATOM 2129 O O . PHE A 1 284 ? 19.143 14.482 -3.406 1 97.43 284 PHE A O 1
ATOM 2136 N N . ARG A 1 285 ? 19.167 14.248 -5.627 1 95.97 285 ARG A N 1
ATOM 2137 C CA . ARG A 1 285 ? 19.002 15.673 -5.893 1 95.97 285 ARG A CA 1
ATOM 2138 C C . ARG A 1 285 ? 17.776 15.929 -6.763 1 95.97 285 ARG A C 1
ATOM 2140 O O . ARG A 1 285 ? 17.499 17.072 -7.133 1 95.97 285 ARG A O 1
ATOM 2147 N N . GLY A 1 286 ? 17.049 14.831 -7.077 1 96.32 286 GLY A N 1
ATOM 2148 C CA . GLY A 1 286 ? 15.859 14.989 -7.9 1 96.32 286 GLY A CA 1
ATOM 2149 C C . GLY A 1 286 ? 14.746 15.743 -7.199 1 96.32 286 GLY A C 1
ATOM 2150 O O . GLY A 1 286 ? 14.56 15.604 -5.989 1 96.32 286 GLY A O 1
ATOM 2151 N N . THR A 1 287 ? 14.056 16.579 -7.96 1 95.95 287 THR A N 1
ATOM 2152 C CA . THR A 1 287 ? 12.865 17.275 -7.488 1 95.95 287 THR A CA 1
ATOM 2153 C C . THR A 1 287 ? 11.702 17.076 -8.457 1 95.95 287 THR A C 1
ATOM 2155 O O . THR A 1 287 ? 11.914 16.839 -9.648 1 95.95 287 THR A O 1
ATOM 2158 N N . MET A 1 288 ? 10.501 17.232 -7.987 1 94.72 288 MET A N 1
ATOM 2159 C CA . MET A 1 288 ? 9.337 17.037 -8.848 1 94.72 288 MET A CA 1
ATOM 2160 C C . MET A 1 288 ? 9.258 18.128 -9.91 1 94.72 288 MET A C 1
ATOM 2162 O O . MET A 1 288 ? 8.782 17.885 -11.021 1 94.72 288 MET A O 1
ATOM 2166 N N . GLY A 1 289 ? 9.706 19.306 -9.626 1 92.27 289 GLY A N 1
ATOM 2167 C CA . GLY A 1 289 ? 9.687 20.396 -10.589 1 92.27 289 GLY A CA 1
ATOM 2168 C C . GLY A 1 289 ? 10.565 20.139 -11.799 1 92.27 289 GLY A C 1
ATOM 2169 O O . GLY A 1 289 ? 10.203 20.495 -12.922 1 92.27 289 GLY A O 1
ATOM 2170 N N . ARG A 1 290 ? 11.621 19.406 -11.618 1 93.26 290 ARG A N 1
ATOM 2171 C CA . ARG A 1 290 ? 12.605 19.25 -12.684 1 93.26 290 ARG A CA 1
ATOM 2172 C C . ARG A 1 290 ? 12.664 17.805 -13.168 1 93.26 290 ARG A C 1
ATOM 2174 O O . ARG A 1 290 ? 13.061 17.542 -14.305 1 93.26 290 ARG A O 1
ATOM 2181 N N . ASP A 1 291 ? 12.217 16.882 -12.254 1 94.91 291 ASP A N 1
ATOM 2182 C CA . ASP A 1 291 ? 12.58 15.494 -12.522 1 94.91 291 ASP A CA 1
ATOM 2183 C C . ASP A 1 291 ? 11.354 14.585 -12.468 1 94.91 291 ASP A C 1
ATOM 2185 O O . ASP A 1 291 ? 11.481 13.37 -12.301 1 94.91 291 ASP A O 1
ATOM 2189 N N . ALA A 1 292 ? 10.196 15.143 -12.559 1 94.35 292 ALA A N 1
ATOM 2190 C CA . ALA A 1 292 ? 9.015 14.285 -12.617 1 94.35 292 ALA A CA 1
ATOM 2191 C C . ALA A 1 292 ? 9.116 13.291 -13.771 1 94.35 292 ALA A C 1
ATOM 2193 O O . ALA A 1 292 ? 9.567 13.643 -14.864 1 94.35 292 ALA A O 1
ATOM 2194 N N . PRO A 1 293 ? 8.707 12.074 -13.543 1 93.13 293 PRO A N 1
ATOM 2195 C CA . PRO A 1 293 ? 8.827 11.098 -14.629 1 93.13 293 PRO A CA 1
ATOM 2196 C C . PRO A 1 293 ? 7.787 11.306 -15.727 1 93.13 293 PRO A C 1
ATOM 2198 O O . PRO A 1 293 ? 6.734 11.901 -15.481 1 93.13 293 PRO A O 1
ATOM 2201 N N . VAL A 1 294 ? 8.072 10.728 -16.822 1 86.89 294 VAL A N 1
ATOM 2202 C CA . VAL A 1 294 ? 7.129 10.717 -17.936 1 86.89 294 VAL A CA 1
ATOM 2203 C C . VAL A 1 294 ? 5.849 9.994 -17.523 1 86.89 294 VAL A C 1
ATOM 2205 O O . VAL A 1 294 ? 5.902 8.943 -16.881 1 86.89 294 VAL A O 1
ATOM 2208 N N . GLY A 1 295 ? 4.758 10.641 -17.856 1 86.29 295 GLY A N 1
ATOM 2209 C CA . GLY A 1 295 ? 3.473 10.051 -17.516 1 86.29 295 GLY A CA 1
ATOM 2210 C C . GLY A 1 295 ? 2.854 10.648 -16.266 1 86.29 295 GLY A C 1
ATOM 2211 O O . GLY A 1 295 ? 1.68 10.41 -15.974 1 86.29 295 GLY A O 1
ATOM 2212 N N . TRP A 1 296 ? 3.686 11.405 -15.525 1 91.54 296 TRP A N 1
ATOM 2213 C CA . TRP A 1 296 ? 3.151 12.089 -14.351 1 91.54 296 TRP A CA 1
ATOM 2214 C C . TRP A 1 296 ? 2.728 13.513 -14.696 1 91.54 296 TRP A C 1
ATOM 2216 O O . TRP A 1 296 ? 3.441 14.223 -15.409 1 91.54 296 TRP A O 1
ATOM 2226 N N . PRO A 1 297 ? 1.678 14.036 -14.191 1 94.52 297 PRO A N 1
ATOM 2227 C CA . PRO A 1 297 ? 0.629 13.237 -13.553 1 94.52 297 PRO A CA 1
ATOM 2228 C C . PRO A 1 297 ? -0.212 12.457 -14.561 1 94.52 297 PRO A C 1
ATOM 2230 O O . PRO A 1 297 ? -0.37 12.889 -15.705 1 94.52 297 PRO A O 1
ATOM 2233 N N . TRP A 1 298 ? -0.779 11.394 -14.247 1 93.64 298 TRP A N 1
ATOM 2234 C CA . TRP A 1 298 ? -1.571 10.581 -15.164 1 93.64 298 TRP A CA 1
ATOM 2235 C C . TRP A 1 298 ? -3.062 10.816 -14.951 1 93.64 298 TRP A C 1
ATOM 2237 O O . TRP A 1 298 ? -3.894 10.262 -15.674 1 93.64 298 TRP A O 1
ATOM 2247 N N . TRP A 1 299 ? -3.427 11.604 -13.962 1 92.6 299 TRP A N 1
ATOM 2248 C CA . TRP A 1 299 ? -4.829 11.905 -13.696 1 92.6 299 TRP A CA 1
ATOM 2249 C C . TRP A 1 299 ? -5.172 13.327 -14.125 1 92.6 299 TRP A C 1
ATOM 2251 O O . TRP A 1 299 ? -4.279 14.148 -14.344 1 92.6 299 TRP A O 1
ATOM 2261 N N . VAL A 1 300 ? -6.454 13.564 -14.22 1 88.83 300 VAL A N 1
ATOM 2262 C CA . VAL A 1 300 ? -6.933 14.913 -14.5 1 88.83 300 VAL A CA 1
ATOM 2263 C C . VAL A 1 300 ? -7.154 15.666 -13.19 1 88.83 300 VAL A C 1
ATOM 2265 O O . VAL A 1 300 ? -7.884 15.198 -12.314 1 88.83 300 VAL A O 1
ATOM 2268 N N . ALA A 1 301 ? -6.494 16.783 -13.069 1 86.41 301 ALA A N 1
ATOM 2269 C CA . ALA A 1 301 ? -6.639 17.598 -11.866 1 86.41 301 ALA A CA 1
ATOM 2270 C C . ALA A 1 301 ? -8.066 18.119 -11.724 1 86.41 301 ALA A C 1
ATOM 2272 O O . ALA A 1 301 ? -8.686 18.524 -12.71 1 86.41 301 ALA A O 1
ATOM 2273 N N . VAL A 1 302 ? -8.568 18.009 -10.56 1 86.56 302 VAL A N 1
ATOM 2274 C CA . VAL A 1 302 ? -9.87 18.586 -10.24 1 86.56 302 VAL A CA 1
ATOM 2275 C C . VAL A 1 302 ? -9.688 19.999 -9.689 1 86.56 302 VAL A C 1
ATOM 2277 O O . VAL A 1 302 ? -8.891 20.216 -8.773 1 86.56 302 VAL A O 1
ATOM 2280 N N . ASP A 1 303 ? -10.334 20.937 -10.208 1 82.58 303 ASP A N 1
ATOM 2281 C CA . ASP A 1 303 ? -10.257 22.323 -9.758 1 82.58 303 ASP A CA 1
ATOM 2282 C C . ASP A 1 303 ? -11.146 22.555 -8.538 1 82.58 303 ASP A C 1
ATOM 2284 O O . ASP A 1 303 ? -12.37 22.64 -8.663 1 82.58 303 ASP A O 1
ATOM 2288 N N . VAL A 1 304 ? -10.552 22.628 -7.515 1 81.34 304 VAL A N 1
ATOM 2289 C CA . VAL A 1 304 ? -11.334 22.802 -6.295 1 81.34 304 VAL A CA 1
ATOM 2290 C C . VAL A 1 304 ? -11.48 24.289 -5.982 1 81.34 304 VAL A C 1
ATOM 2292 O O . VAL A 1 304 ? -12.183 24.666 -5.042 1 81.34 304 VAL A O 1
ATOM 2295 N N . ALA A 1 305 ? -10.84 25.11 -6.691 1 69.04 305 ALA A N 1
ATOM 2296 C CA . ALA A 1 305 ? -10.926 26.551 -6.466 1 69.04 305 ALA A CA 1
ATOM 2297 C C . ALA A 1 305 ? -12.181 27.133 -7.111 1 69.04 305 ALA A C 1
ATOM 2299 O O . ALA A 1 305 ? -12.761 28.093 -6.599 1 69.04 305 ALA A O 1
ATOM 2300 N N . SER A 1 306 ? -12.545 26.457 -8.351 1 61.96 306 SER A N 1
ATOM 2301 C CA . SER A 1 306 ? -13.663 27.043 -9.083 1 61.96 306 SER A CA 1
ATOM 2302 C C . SER A 1 306 ? -14.998 26.515 -8.569 1 61.96 306 SER A C 1
ATOM 2304 O O . SER A 1 306 ? -15.063 25.422 -8.003 1 61.96 306 SER A O 1
ATOM 2306 N N . LYS A 1 307 ? -16.151 27.28 -8.593 1 56.54 307 LYS A N 1
ATOM 2307 C CA . LYS A 1 307 ? -17.53 26.949 -8.247 1 56.54 307 LYS A CA 1
ATOM 2308 C C . LYS A 1 307 ? -17.923 25.582 -8.801 1 56.54 307 LYS A C 1
ATOM 2310 O O . LYS A 1 307 ? -17.848 25.352 -10.01 1 56.54 307 LYS A O 1
ATOM 2315 N N . ALA A 1 308 ? -17.819 24.634 -8.011 1 46.82 308 ALA A N 1
ATOM 2316 C CA . ALA A 1 308 ? -17.807 23.182 -8.169 1 46.82 308 ALA A CA 1
ATOM 2317 C C . ALA A 1 308 ? -19.2 22.655 -8.5 1 46.82 308 ALA A C 1
ATOM 2319 O O . ALA A 1 308 ? -20.149 22.871 -7.742 1 46.82 308 ALA A O 1
ATOM 2320 N N . LYS A 1 309 ? -19.678 22.688 -9.798 1 48.82 309 LYS A N 1
ATOM 2321 C CA . LYS A 1 309 ? -20.877 21.868 -9.946 1 48.82 309 LYS A CA 1
ATOM 2322 C C . LYS A 1 309 ? -20.61 20.424 -9.531 1 48.82 309 LYS A C 1
ATOM 2324 O O . LYS A 1 309 ? -19.762 19.75 -10.119 1 48.82 309 LYS A O 1
ATOM 2329 N N . LEU A 1 310 ? -20.682 19.998 -8.35 1 43.64 310 LEU A N 1
ATOM 2330 C CA . LEU A 1 310 ? -20.628 18.587 -7.982 1 43.64 310 LEU A CA 1
ATOM 2331 C C . LEU A 1 310 ? -21.724 17.798 -8.691 1 43.64 310 LEU A C 1
ATOM 2333 O O . LEU A 1 310 ? -22.85 18.28 -8.831 1 43.64 310 LEU A O 1
ATOM 2337 N N . MET B 1 1 ? -7.179 -18.621 -30.814 1 24.22 1 MET B N 1
ATOM 2338 C CA . MET B 1 1 ? -7.175 -19.863 -30.046 1 24.22 1 MET B CA 1
ATOM 2339 C C . MET B 1 1 ? -5.919 -19.967 -29.186 1 24.22 1 MET B C 1
ATOM 2341 O O . MET B 1 1 ? -4.804 -19.987 -29.71 1 24.22 1 MET B O 1
ATOM 2345 N N . ALA B 1 2 ? -5.894 -19.404 -28.027 1 42.61 2 ALA B N 1
ATOM 2346 C CA . ALA B 1 2 ? -4.675 -19.311 -27.227 1 42.61 2 ALA B CA 1
ATOM 2347 C C . ALA B 1 2 ? -3.901 -20.627 -27.251 1 42.61 2 ALA B C 1
ATOM 2349 O O . ALA B 1 2 ? -4.491 -21.703 -27.134 1 42.61 2 ALA B O 1
ATOM 2350 N N . ASN B 1 3 ? -2.882 -20.722 -27.902 1 42.17 3 ASN B N 1
ATOM 2351 C CA . ASN B 1 3 ? -2.037 -21.908 -27.984 1 42.17 3 ASN B CA 1
ATOM 2352 C C . ASN B 1 3 ? -2.029 -22.682 -26.668 1 42.17 3 ASN B C 1
ATOM 2354 O O . ASN B 1 3 ? -1.435 -22.236 -25.685 1 42.17 3 ASN B O 1
ATOM 2358 N N . ARG B 1 4 ? -3.062 -23.439 -26.433 1 55.86 4 ARG B N 1
ATOM 2359 C CA . ARG B 1 4 ? -3.181 -24.262 -25.234 1 55.86 4 ARG B CA 1
ATOM 2360 C C . ARG B 1 4 ? -2.029 -25.257 -25.135 1 55.86 4 ARG B C 1
ATOM 2362 O O . ARG B 1 4 ? -1.873 -26.121 -26 1 55.86 4 ARG B O 1
ATOM 2369 N N . THR B 1 5 ? -0.896 -24.811 -24.554 1 66.89 5 THR B N 1
ATOM 2370 C CA . THR B 1 5 ? 0.23 -25.706 -24.312 1 66.89 5 THR B CA 1
ATOM 2371 C C . THR B 1 5 ? -0.23 -26.974 -23.599 1 66.89 5 THR B C 1
ATOM 2373 O O . THR B 1 5 ? -1.019 -26.911 -22.654 1 66.89 5 THR B O 1
ATOM 2376 N N . ASN B 1 6 ? -0.075 -28.095 -24.258 1 84.55 6 ASN B N 1
ATOM 2377 C CA . ASN B 1 6 ? -0.372 -29.374 -23.623 1 84.55 6 ASN B CA 1
ATOM 2378 C C . ASN B 1 6 ? 0.353 -29.52 -22.288 1 84.55 6 ASN B C 1
ATOM 2380 O O . ASN B 1 6 ? 1.543 -29.213 -22.186 1 84.55 6 ASN B O 1
ATOM 2384 N N . PRO B 1 7 ? -0.388 -29.81 -21.296 1 90.32 7 PRO B N 1
ATOM 2385 C CA . PRO B 1 7 ? 0.282 -29.998 -20.006 1 90.32 7 PRO B CA 1
ATOM 2386 C C . PRO B 1 7 ? 1.369 -31.069 -20.056 1 90.32 7 PRO B C 1
ATOM 2388 O O . PRO B 1 7 ? 1.236 -32.056 -20.784 1 90.32 7 PRO B O 1
ATOM 2391 N N . PRO B 1 8 ? 2.385 -30.918 -19.362 1 92.83 8 PRO B N 1
ATO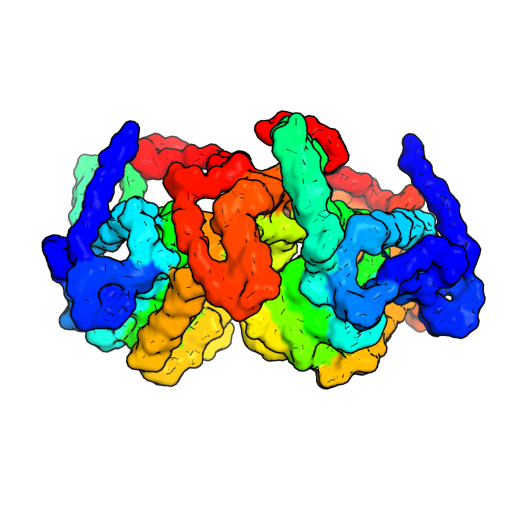M 2392 C CA . PRO B 1 8 ? 3.474 -31.898 -19.345 1 92.83 8 PRO B CA 1
ATOM 2393 C C . PRO B 1 8 ? 3.095 -33.189 -18.622 1 92.83 8 PRO B C 1
ATOM 2395 O O . PRO B 1 8 ? 2.197 -33.186 -17.776 1 92.83 8 PRO B O 1
ATOM 2398 N N . GLU B 1 9 ? 3.753 -34.266 -18.994 1 92.2 9 GLU B N 1
ATOM 2399 C CA . GLU B 1 9 ? 3.56 -35.522 -18.276 1 92.2 9 GLU B CA 1
ATOM 2400 C C . GLU B 1 9 ? 4.003 -35.399 -16.821 1 92.2 9 GLU B C 1
ATOM 2402 O O . GLU B 1 9 ? 3.346 -35.925 -15.919 1 92.2 9 GLU B O 1
ATOM 2407 N N . SER B 1 10 ? 5.161 -34.727 -16.718 1 94.68 10 SER B N 1
ATOM 2408 C CA . SER B 1 10 ? 5.688 -34.397 -15.398 1 94.68 10 SER B CA 1
ATOM 2409 C C . SER B 1 10 ? 6.291 -32.997 -15.377 1 94.68 10 SER B C 1
ATOM 2411 O O . SER B 1 10 ? 6.958 -32.588 -16.331 1 94.68 10 SER B O 1
ATOM 2413 N N . TYR B 1 11 ? 6.039 -32.301 -14.324 1 95.69 11 TYR B N 1
ATOM 2414 C CA . TYR B 1 11 ? 6.562 -30.943 -14.226 1 95.69 11 TYR B CA 1
ATOM 2415 C C . TYR B 1 11 ? 8.065 -30.955 -13.972 1 95.69 11 TYR B C 1
ATOM 2417 O O . TYR B 1 11 ? 8.758 -29.977 -14.263 1 95.69 11 TYR B O 1
ATOM 2425 N N . GLU B 1 12 ? 8.582 -32.014 -13.478 1 94.18 12 GLU B N 1
ATOM 2426 C CA . GLU B 1 12 ? 9.998 -32.135 -13.145 1 94.18 12 GLU B CA 1
ATOM 2427 C C . GLU B 1 12 ? 10.858 -32.203 -14.404 1 94.18 12 GLU B C 1
ATOM 2429 O O . GLU B 1 12 ? 12.073 -32 -14.344 1 94.18 12 GLU B O 1
ATOM 2434 N N . THR B 1 13 ? 10.213 -32.501 -15.518 1 91.82 13 THR B N 1
ATOM 2435 C CA . THR B 1 13 ? 10.963 -32.73 -16.748 1 91.82 13 THR B CA 1
ATOM 2436 C C . THR B 1 13 ? 11.071 -31.445 -17.563 1 91.82 13 THR B C 1
ATOM 2438 O O . THR B 1 13 ? 11.753 -31.409 -18.589 1 91.82 13 THR B O 1
ATOM 2441 N N . LEU B 1 14 ? 10.358 -30.395 -17.166 1 94.32 14 LEU B N 1
ATOM 2442 C CA . LEU B 1 14 ? 10.417 -29.145 -17.915 1 94.32 14 LEU B CA 1
ATOM 2443 C C . LEU B 1 14 ? 11.821 -28.551 -17.872 1 94.32 14 LEU B C 1
ATOM 2445 O O . LEU B 1 14 ? 12.493 -28.608 -16.839 1 94.32 14 LEU B O 1
ATOM 2449 N N . PRO B 1 15 ? 12.272 -27.963 -18.964 1 95.01 15 PRO B N 1
ATOM 2450 C CA . PRO B 1 15 ? 13.671 -27.546 -19.081 1 95.01 15 PRO B CA 1
ATOM 2451 C C . PRO B 1 15 ? 13.929 -26.169 -18.472 1 95.01 15 PRO B C 1
ATOM 2453 O O . PRO B 1 15 ? 14.619 -25.343 -19.075 1 95.01 15 PRO B O 1
ATOM 2456 N N . PHE B 1 16 ? 13.412 -25.925 -17.321 1 97.32 16 PHE B N 1
ATOM 2457 C CA . PHE B 1 16 ? 13.641 -24.651 -16.652 1 97.32 16 PHE B CA 1
ATOM 2458 C C . PHE B 1 16 ? 15.026 -24.615 -16.015 1 97.32 16 PHE B C 1
ATOM 2460 O O . PHE B 1 16 ? 15.513 -25.633 -15.519 1 97.32 16 PHE B O 1
ATOM 2467 N N . LYS B 1 17 ? 15.65 -23.481 -16.015 1 97.42 17 LYS B N 1
ATOM 2468 C CA . LYS B 1 17 ? 17.038 -23.349 -15.583 1 97.42 17 LYS B CA 1
ATOM 2469 C C . LYS B 1 17 ? 17.128 -22.651 -14.229 1 97.42 17 LYS B C 1
ATOM 2471 O O . LYS B 1 17 ? 18.042 -22.918 -13.446 1 97.42 17 LYS B O 1
ATOM 2476 N N . THR B 1 18 ? 16.171 -21.793 -14 1 97.73 18 THR B N 1
ATOM 2477 C CA . THR B 1 18 ? 16.329 -20.938 -12.83 1 97.73 18 THR B CA 1
ATOM 2478 C C . THR B 1 18 ? 15.171 -21.134 -11.856 1 97.73 18 THR B C 1
ATOM 2480 O O . THR B 1 18 ? 15.103 -20.467 -10.821 1 97.73 18 THR B O 1
ATOM 2483 N N . ILE B 1 19 ? 14.203 -21.972 -12.22 1 98.6 19 ILE B N 1
ATOM 2484 C CA . ILE B 1 19 ? 13.175 -22.444 -11.299 1 98.6 19 ILE B CA 1
ATOM 2485 C C . ILE B 1 19 ? 13.094 -23.968 -11.352 1 98.6 19 ILE B C 1
ATOM 2487 O O . ILE B 1 19 ? 13.627 -24.592 -12.273 1 98.6 19 ILE B O 1
ATOM 2491 N N . SER B 1 20 ? 12.501 -24.548 -10.366 1 98.06 20 SER B N 1
ATOM 2492 C CA . SER B 1 20 ? 12.203 -25.977 -10.346 1 98.06 20 SER B CA 1
ATOM 2493 C C . SER B 1 20 ? 10.773 -26.237 -9.885 1 98.06 20 SER B C 1
ATOM 2495 O O . SER B 1 20 ? 10.234 -25.492 -9.064 1 98.06 20 SER B O 1
ATOM 2497 N N . ILE B 1 21 ? 10.148 -27.23 -10.419 1 98.19 21 ILE B N 1
ATOM 2498 C CA . ILE B 1 21 ? 8.795 -27.617 -10.034 1 98.19 21 ILE B CA 1
ATOM 2499 C C . ILE B 1 21 ? 8.772 -29.092 -9.64 1 98.19 21 ILE B C 1
ATOM 2501 O O . ILE B 1 21 ? 9.372 -29.931 -10.317 1 98.19 21 ILE B O 1
ATOM 2505 N N . SER B 1 22 ? 8.144 -29.4 -8.574 1 97.64 22 SER B N 1
ATOM 2506 C CA . SER B 1 22 ? 7.998 -30.779 -8.117 1 97.64 22 SER B CA 1
ATOM 2507 C C . SER B 1 22 ? 6.566 -31.069 -7.683 1 97.64 22 SER B C 1
ATOM 2509 O O . SER B 1 22 ? 5.767 -30.147 -7.505 1 97.64 22 SER B O 1
ATOM 2511 N N . HIS B 1 23 ? 6.269 -32.324 -7.569 1 97.73 23 HIS B N 1
ATOM 2512 C CA . HIS B 1 23 ? 4.963 -32.789 -7.114 1 97.73 23 HIS B CA 1
ATOM 2513 C C . HIS B 1 23 ? 4.925 -32.925 -5.595 1 97.73 23 HIS B C 1
ATOM 2515 O O . HIS B 1 23 ? 5.965 -32.86 -4.936 1 97.73 23 HIS B O 1
ATOM 2521 N N . VAL B 1 24 ? 3.804 -32.966 -5.055 1 97.14 24 VAL B N 1
ATOM 2522 C CA . VAL B 1 24 ? 3.636 -33.199 -3.625 1 97.14 24 VAL B CA 1
ATOM 2523 C C . VAL B 1 24 ? 2.845 -34.486 -3.4 1 97.14 24 VAL B C 1
ATOM 2525 O O . VAL B 1 24 ? 1.651 -34.549 -3.703 1 97.14 24 VAL B O 1
ATOM 2528 N N . PRO B 1 25 ? 3.47 -35.475 -2.901 1 95.4 25 PRO B N 1
ATOM 2529 C CA . PRO B 1 25 ? 4.855 -35.496 -2.425 1 95.4 25 PRO B CA 1
ATOM 2530 C C . PRO B 1 25 ? 5.87 -35.537 -3.565 1 95.4 25 PRO B C 1
ATOM 2532 O O . PRO B 1 25 ? 5.535 -35.945 -4.68 1 95.4 25 PRO B O 1
ATOM 2535 N N . GLU B 1 26 ? 7.054 -35.217 -3.271 1 92.31 26 GLU B N 1
ATOM 2536 C CA . GLU B 1 26 ? 8.112 -35.08 -4.268 1 92.31 26 GLU B CA 1
ATOM 2537 C C . GLU B 1 26 ? 8.422 -36.419 -4.932 1 92.31 26 GLU B C 1
ATOM 2539 O O . GLU B 1 26 ? 8.963 -36.458 -6.039 1 92.31 26 GLU B O 1
ATOM 2544 N N . THR B 1 27 ? 8.069 -37.499 -4.342 1 91.5 27 THR B N 1
ATOM 2545 C CA . THR B 1 27 ? 8.373 -38.839 -4.831 1 91.5 27 THR B CA 1
ATOM 2546 C C . THR B 1 27 ? 7.403 -39.243 -5.938 1 91.5 27 THR B C 1
ATOM 2548 O O . THR B 1 27 ? 7.639 -40.221 -6.651 1 91.5 27 THR B O 1
ATOM 2551 N N . SER B 1 28 ? 6.347 -38.492 -6.031 1 94.05 28 SER B N 1
ATOM 2552 C CA . SER B 1 28 ? 5.355 -38.863 -7.036 1 94.05 28 SER B CA 1
ATOM 2553 C C . SER B 1 28 ? 5.909 -38.695 -8.447 1 94.05 28 SER B C 1
ATOM 2555 O O . SER B 1 28 ? 6.442 -37.638 -8.789 1 94.05 28 SER B O 1
ATOM 2557 N N . PRO B 1 29 ? 5.785 -39.673 -9.309 1 90.83 29 PRO B N 1
ATOM 2558 C CA . PRO B 1 29 ? 6.271 -39.575 -10.687 1 90.83 29 PRO B CA 1
ATOM 2559 C C . PRO B 1 29 ? 5.274 -38.886 -11.617 1 90.83 29 PRO B C 1
ATOM 2561 O O . PRO B 1 29 ? 5.605 -38.583 -12.766 1 90.83 29 PRO B O 1
ATOM 2564 N N . VAL B 1 30 ? 4.06 -38.709 -11.12 1 92.93 30 VAL B N 1
ATOM 2565 C CA . VAL B 1 30 ? 3.018 -38.096 -11.937 1 92.93 30 VAL B CA 1
ATOM 2566 C C . VAL B 1 30 ? 2.569 -36.783 -11.302 1 92.93 30 VAL B C 1
ATOM 2568 O O . VAL B 1 30 ? 2.814 -36.543 -10.117 1 92.93 30 VAL B O 1
ATOM 2571 N N . VAL B 1 31 ? 1.931 -36.107 -12.039 1 96.4 31 VAL B N 1
ATOM 2572 C CA . VAL B 1 31 ? 1.437 -34.817 -11.569 1 96.4 31 VAL B CA 1
ATOM 2573 C C . VAL B 1 31 ? 0.407 -35.029 -10.462 1 96.4 31 VAL B C 1
ATOM 2575 O O . VAL B 1 31 ? -0.45 -35.909 -10.564 1 96.4 31 VAL B O 1
ATOM 2578 N N . THR B 1 32 ? 0.562 -34.254 -9.386 1 97.6 32 THR B N 1
ATOM 2579 C CA . THR B 1 32 ? -0.377 -34.296 -8.27 1 97.6 32 THR B CA 1
ATOM 2580 C C . THR B 1 32 ? -1.192 -33.008 -8.201 1 97.6 32 THR B C 1
ATOM 2582 O O . THR B 1 32 ? -0.929 -32.059 -8.943 1 97.6 32 THR B O 1
ATOM 2585 N N . LYS B 1 33 ? -2.163 -32.946 -7.318 1 98.05 33 LYS B N 1
ATOM 2586 C CA . LYS B 1 33 ? -3.082 -31.818 -7.201 1 98.05 33 LYS B CA 1
ATOM 2587 C C . LYS B 1 33 ? -2.358 -30.567 -6.711 1 98.05 33 LYS B C 1
ATOM 2589 O O . LYS B 1 33 ? -2.774 -29.446 -7.01 1 98.05 33 LYS B O 1
ATOM 2594 N N . VAL B 1 34 ? -1.307 -30.847 -5.966 1 98.72 34 VAL B N 1
ATOM 2595 C CA . VAL B 1 34 ? -0.487 -29.74 -5.483 1 98.72 34 VAL B CA 1
ATOM 2596 C C . VAL B 1 34 ? 0.904 -29.817 -6.107 1 98.72 34 VAL B C 1
ATOM 2598 O O . VAL B 1 34 ? 1.511 -30.889 -6.157 1 98.72 34 VAL B O 1
ATOM 2601 N N . VAL B 1 35 ? 1.397 -28.724 -6.631 1 98.58 35 VAL B N 1
ATOM 2602 C CA . VAL B 1 35 ? 2.769 -28.63 -7.119 1 98.58 35 VAL B CA 1
ATOM 2603 C C . VAL B 1 35 ? 3.503 -27.509 -6.386 1 98.58 35 VAL B C 1
ATOM 2605 O O . VAL B 1 35 ? 2.876 -26.576 -5.88 1 98.58 35 VAL B O 1
ATOM 2608 N N . ILE B 1 36 ? 4.797 -27.642 -6.298 1 98.71 36 ILE B N 1
ATOM 2609 C CA . ILE B 1 36 ? 5.642 -26.627 -5.677 1 98.71 36 ILE B CA 1
ATOM 2610 C C . ILE B 1 36 ? 6.585 -26.032 -6.721 1 98.71 36 ILE B C 1
ATOM 2612 O O . ILE B 1 36 ? 7.253 -26.766 -7.453 1 98.71 36 ILE B O 1
ATOM 2616 N N . LEU B 1 37 ? 6.56 -24.757 -6.902 1 98.84 37 LEU B N 1
ATOM 2617 C CA . LEU B 1 37 ? 7.524 -24.008 -7.7 1 98.84 37 LEU B CA 1
ATOM 2618 C C . LEU B 1 37 ? 8.565 -23.34 -6.81 1 98.84 37 LEU B C 1
ATOM 2620 O O . LEU B 1 37 ? 8.217 -22.583 -5.9 1 98.84 37 LEU B O 1
ATOM 2624 N N . LYS B 1 38 ? 9.818 -23.597 -7.013 1 98.77 38 LYS B N 1
ATOM 2625 C CA . LYS B 1 38 ? 10.906 -22.983 -6.257 1 98.77 38 LYS B CA 1
ATOM 2626 C C . LYS B 1 38 ? 11.734 -22.054 -7.14 1 98.77 38 LYS B C 1
ATOM 2628 O O . LYS B 1 38 ? 12.151 -22.438 -8.235 1 98.77 38 LYS B O 1
ATOM 2633 N N . LEU B 1 39 ? 11.883 -20.809 -6.707 1 98.82 39 LEU B N 1
ATOM 2634 C CA . LEU B 1 39 ? 12.973 -20.02 -7.27 1 98.82 39 LEU B CA 1
ATOM 2635 C C . LEU B 1 39 ? 14.322 -20.667 -6.974 1 98.82 39 LEU B C 1
ATOM 2637 O O . LEU B 1 39 ? 14.637 -20.954 -5.817 1 98.82 39 LEU B O 1
ATOM 2641 N N . ASN B 1 40 ? 15.134 -20.889 -8.047 1 98.25 40 ASN B N 1
ATOM 2642 C CA . ASN B 1 40 ? 16.225 -21.838 -7.854 1 98.25 40 ASN B CA 1
ATOM 2643 C C . ASN B 1 40 ? 17.55 -21.281 -8.366 1 98.25 40 ASN B C 1
ATOM 2645 O O . ASN B 1 40 ? 18.178 -21.872 -9.246 1 98.25 40 ASN B O 1
ATOM 2649 N N . ARG B 1 41 ? 17.981 -20.227 -7.793 1 97.47 41 ARG B N 1
ATOM 2650 C CA . ARG B 1 41 ? 19.315 -19.645 -7.892 1 97.47 41 ARG B CA 1
ATOM 2651 C C . ARG B 1 41 ? 19.886 -19.345 -6.51 1 97.47 41 ARG B C 1
ATOM 2653 O O . ARG B 1 41 ? 20.243 -18.202 -6.214 1 97.47 41 ARG B O 1
ATOM 2660 N N . PRO B 1 42 ? 20.012 -20.435 -5.668 1 97.57 42 PRO B N 1
ATOM 2661 C CA . PRO B 1 42 ? 20.274 -20.222 -4.243 1 97.57 42 PRO B CA 1
ATOM 2662 C C . PRO B 1 42 ? 21.589 -19.487 -3.989 1 97.57 42 PRO B C 1
ATOM 2664 O O . PRO B 1 42 ? 21.705 -18.743 -3.012 1 97.57 42 PRO B O 1
ATOM 2667 N N . ARG B 1 43 ? 22.553 -19.586 -4.878 1 96.83 43 ARG B N 1
ATOM 2668 C CA . ARG B 1 43 ? 23.842 -18.931 -4.68 1 96.83 43 ARG B CA 1
ATOM 2669 C C . ARG B 1 43 ? 23.737 -17.43 -4.927 1 96.83 43 ARG B C 1
ATOM 2671 O O . ARG B 1 43 ? 24.614 -16.665 -4.52 1 96.83 43 ARG B O 1
ATOM 2678 N N . GLN B 1 44 ? 22.763 -17.072 -5.671 1 95.86 44 GLN B N 1
ATOM 2679 C CA . GLN B 1 44 ? 22.538 -15.657 -5.946 1 95.86 44 GLN B CA 1
ATOM 2680 C C . GLN B 1 44 ? 21.332 -15.132 -5.172 1 95.86 44 GLN B C 1
ATOM 2682 O O . GLN B 1 44 ? 20.728 -14.13 -5.56 1 95.86 44 GLN B O 1
ATOM 2687 N N . PHE B 1 45 ? 20.931 -15.906 -4.12 1 97.35 45 PHE B N 1
ATOM 2688 C CA . PHE B 1 45 ? 19.821 -15.529 -3.253 1 97.35 45 PHE B CA 1
ATOM 2689 C C . PHE B 1 45 ? 18.534 -15.376 -4.056 1 97.35 45 PHE B C 1
ATOM 2691 O O . PHE B 1 45 ? 17.707 -14.514 -3.754 1 97.35 45 PHE B O 1
ATOM 2698 N N . ASN B 1 46 ? 18.443 -16.133 -5.192 1 98.01 46 ASN B N 1
ATOM 2699 C CA . ASN B 1 46 ? 17.284 -16.181 -6.076 1 98.01 46 ASN B CA 1
ATOM 2700 C C . ASN B 1 46 ? 16.959 -14.806 -6.651 1 98.01 46 ASN B C 1
ATOM 2702 O O . ASN B 1 46 ? 15.788 -14.451 -6.8 1 98.01 46 ASN B O 1
ATOM 2706 N N . ALA B 1 47 ? 18.008 -13.957 -6.858 1 96.3 47 ALA B N 1
ATOM 2707 C CA . ALA B 1 47 ? 17.812 -12.705 -7.585 1 96.3 47 ALA B CA 1
ATOM 2708 C C . ALA B 1 47 ? 17.205 -12.96 -8.962 1 96.3 47 ALA B C 1
ATOM 2710 O O . ALA B 1 47 ? 17.676 -13.826 -9.704 1 96.3 47 ALA B O 1
ATOM 2711 N N . VAL B 1 48 ? 16.214 -12.216 -9.323 1 95.4 48 VAL B N 1
ATOM 2712 C CA . VAL B 1 48 ? 15.399 -12.52 -10.494 1 95.4 48 VAL B CA 1
ATOM 2713 C C . VAL B 1 48 ? 16.099 -12.018 -11.756 1 95.4 48 VAL B C 1
ATOM 2715 O O . VAL B 1 48 ? 16.686 -10.934 -11.757 1 95.4 48 VAL B O 1
ATOM 2718 N N . THR B 1 49 ? 16.054 -12.764 -12.758 1 93.14 49 THR B N 1
ATOM 2719 C CA . THR B 1 49 ? 16.535 -12.435 -14.096 1 93.14 49 THR B CA 1
ATOM 2720 C C . THR B 1 49 ? 15.388 -12.449 -15.102 1 93.14 49 THR B C 1
ATOM 2722 O O . THR B 1 49 ? 14.272 -12.857 -14.773 1 93.14 49 THR B O 1
ATOM 2725 N N . ALA B 1 50 ? 15.703 -11.973 -16.281 1 91.89 50 ALA B N 1
ATOM 2726 C CA . ALA B 1 50 ? 14.716 -12.042 -17.356 1 91.89 50 ALA B CA 1
ATOM 2727 C C . ALA B 1 50 ? 14.306 -13.485 -17.632 1 91.89 50 ALA B C 1
ATOM 2729 O O . ALA B 1 50 ? 13.133 -13.766 -17.889 1 91.89 50 ALA B O 1
ATOM 2730 N N . GLN B 1 51 ? 15.24 -14.358 -17.557 1 94.29 51 GLN B N 1
ATOM 2731 C CA . GLN B 1 51 ? 14.972 -15.776 -17.778 1 94.29 51 GLN B CA 1
ATOM 2732 C C . GLN B 1 51 ? 14.011 -16.323 -16.727 1 94.29 51 GLN B C 1
ATOM 2734 O O . GLN B 1 51 ? 13.065 -17.041 -17.057 1 94.29 51 GLN B O 1
ATOM 2739 N N . MET B 1 52 ? 14.239 -16.02 -15.516 1 96.84 52 MET B N 1
ATOM 2740 C CA . MET B 1 52 ? 13.37 -16.5 -14.445 1 96.84 52 MET B CA 1
ATOM 2741 C C . MET B 1 52 ? 11.948 -15.979 -14.624 1 96.84 52 MET B C 1
ATOM 2743 O O . MET B 1 52 ? 10.982 -16.715 -14.416 1 96.84 52 MET B O 1
ATOM 2747 N N . ILE B 1 53 ? 11.84 -14.701 -14.97 1 96.48 53 ILE B N 1
ATOM 2748 C CA . ILE B 1 53 ? 10.538 -14.093 -15.222 1 96.48 53 ILE B CA 1
ATOM 2749 C C . ILE B 1 53 ? 9.793 -14.893 -16.288 1 96.48 53 ILE B C 1
ATOM 2751 O O . ILE B 1 53 ? 8.644 -15.291 -16.085 1 96.48 53 ILE B O 1
ATOM 2755 N N . GLU B 1 54 ? 10.427 -15.183 -17.356 1 96.6 54 GLU B N 1
ATOM 2756 C CA . GLU B 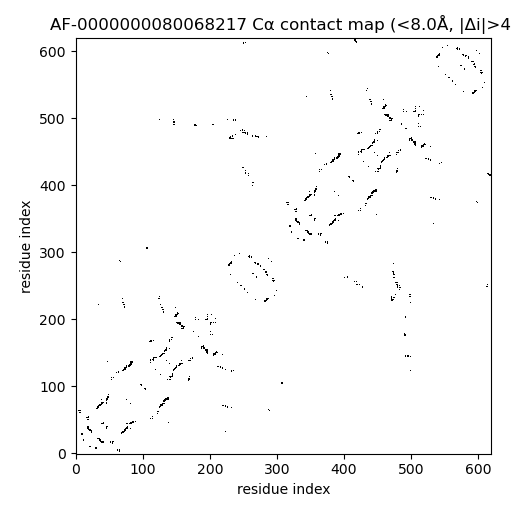1 54 ? 9.806 -15.925 -18.45 1 96.6 54 GLU B CA 1
ATOM 2757 C C . GLU B 1 54 ? 9.441 -17.342 -18.017 1 96.6 54 GLU B C 1
ATOM 2759 O O . GLU B 1 54 ? 8.395 -17.865 -18.406 1 96.6 54 GLU B O 1
ATOM 2764 N N . GLU B 1 55 ? 10.285 -17.941 -17.258 1 98.26 55 GLU B N 1
ATOM 2765 C CA . GLU B 1 55 ? 10.026 -19.304 -16.805 1 98.26 55 GLU B CA 1
ATOM 2766 C C . GLU B 1 55 ? 8.83 -19.353 -15.857 1 98.26 55 GLU B C 1
ATOM 2768 O O . GLU B 1 55 ? 8.013 -20.273 -15.927 1 98.26 55 GLU B O 1
ATOM 2773 N N . ILE B 1 56 ? 8.728 -18.371 -14.957 1 98.6 56 ILE B N 1
ATOM 2774 C CA . ILE B 1 56 ? 7.586 -18.322 -14.05 1 98.6 56 ILE B CA 1
ATOM 2775 C C . ILE B 1 56 ? 6.297 -18.153 -14.851 1 98.6 56 ILE B C 1
ATOM 2777 O O . ILE B 1 56 ? 5.307 -18.843 -14.6 1 98.6 56 ILE B O 1
ATOM 2781 N N . ILE B 1 57 ? 6.29 -17.254 -15.824 1 98.07 57 ILE B N 1
ATOM 2782 C CA . ILE B 1 57 ? 5.113 -17.001 -16.647 1 98.07 57 ILE B CA 1
ATOM 2783 C C . ILE B 1 57 ? 4.729 -18.272 -17.402 1 98.07 57 ILE B C 1
ATOM 2785 O O . ILE B 1 57 ? 3.556 -18.652 -17.435 1 98.07 57 ILE B O 1
ATOM 2789 N N . ALA B 1 58 ? 5.71 -18.977 -17.952 1 97.89 58 ALA B N 1
ATOM 2790 C CA . ALA B 1 58 ? 5.456 -20.225 -18.666 1 97.89 58 ALA B CA 1
ATOM 2791 C C . ALA B 1 58 ? 4.881 -21.285 -17.731 1 97.89 58 ALA B C 1
ATOM 2793 O O . ALA B 1 58 ? 3.965 -22.021 -18.105 1 97.89 58 ALA B O 1
ATOM 2794 N N . ALA B 1 59 ? 5.442 -21.38 -16.581 1 98.33 59 ALA B N 1
ATOM 2795 C CA . ALA B 1 59 ? 4.939 -22.341 -15.602 1 98.33 59 ALA B CA 1
ATOM 2796 C C . ALA B 1 59 ? 3.462 -22.097 -15.305 1 98.33 59 ALA B C 1
ATOM 2798 O O . ALA B 1 59 ? 2.663 -23.036 -15.282 1 98.33 59 ALA B O 1
ATOM 2799 N N . TYR B 1 60 ? 3.089 -20.887 -15.11 1 98.27 60 TYR B N 1
ATOM 2800 C CA . TYR B 1 60 ? 1.714 -20.558 -14.754 1 98.27 60 TYR B CA 1
ATOM 2801 C C . TYR B 1 60 ? 0.774 -20.794 -15.931 1 98.27 60 TYR B C 1
ATOM 2803 O O . TYR B 1 60 ? -0.411 -21.074 -15.74 1 98.27 60 TYR B O 1
ATOM 2811 N N . GLN B 1 61 ? 1.304 -20.69 -17.139 1 97.16 61 GLN B N 1
ATOM 2812 C CA . GLN B 1 61 ? 0.499 -21.089 -18.289 1 97.16 61 GLN B CA 1
ATOM 2813 C C . GLN B 1 61 ? 0.149 -22.573 -18.226 1 97.16 61 GLN B C 1
ATOM 2815 O O . GLN B 1 61 ? -0.985 -22.961 -18.511 1 97.16 61 GLN B O 1
ATOM 2820 N N . HIS B 1 62 ? 1.129 -23.359 -17.818 1 97.08 62 HIS B N 1
ATOM 2821 C CA . HIS B 1 62 ? 0.879 -24.787 -17.651 1 97.08 62 HIS B CA 1
ATOM 2822 C C . HIS B 1 62 ? -0.096 -25.045 -16.507 1 97.08 62 HIS B C 1
ATOM 2824 O O . HIS B 1 62 ? -1.045 -25.818 -16.658 1 97.08 62 HIS B O 1
ATOM 2830 N N . PHE B 1 63 ? 0.157 -24.421 -15.339 1 97.93 63 PHE B N 1
ATOM 2831 C CA . PHE B 1 63 ? -0.722 -24.617 -14.192 1 97.93 63 PHE B CA 1
ATOM 2832 C C . PHE B 1 63 ? -2.168 -24.305 -14.558 1 97.93 63 PHE B C 1
ATOM 2834 O O . PHE B 1 63 ? -3.081 -25.046 -14.188 1 97.93 63 PHE B O 1
ATOM 2841 N N . ASP B 1 64 ? -2.372 -23.223 -15.24 1 96.64 64 ASP B N 1
ATOM 2842 C CA . ASP B 1 64 ? -3.709 -22.719 -15.54 1 96.64 64 ASP B CA 1
ATOM 2843 C C . ASP B 1 64 ? -4.488 -23.708 -16.404 1 96.64 64 ASP B C 1
ATOM 2845 O O . ASP B 1 64 ? -5.701 -23.858 -16.245 1 96.64 64 ASP B O 1
ATOM 2849 N N . THR B 1 65 ? -3.818 -24.448 -17.314 1 94.86 65 THR B N 1
ATOM 2850 C CA . THR B 1 65 ? -4.502 -25.277 -18.3 1 94.86 65 THR B CA 1
ATOM 2851 C C . THR B 1 65 ? -4.517 -26.738 -17.861 1 94.86 65 THR B C 1
ATOM 2853 O O . THR B 1 65 ? -5.181 -27.572 -18.482 1 94.86 65 THR B O 1
ATOM 2856 N N . ASP B 1 66 ? -3.744 -27.092 -16.829 1 96.61 66 ASP B N 1
ATOM 2857 C CA . ASP B 1 66 ? -3.645 -28.479 -16.383 1 96.61 66 ASP B CA 1
ATOM 2858 C C . ASP B 1 66 ? -4.697 -28.791 -15.321 1 96.61 66 ASP B C 1
ATOM 2860 O O . ASP B 1 66 ? -4.54 -28.419 -14.156 1 96.61 66 ASP B O 1
ATOM 2864 N N . ASP B 1 67 ? -5.607 -29.57 -15.647 1 95.17 67 ASP B N 1
ATOM 2865 C CA . ASP B 1 67 ? -6.726 -29.874 -14.762 1 95.17 67 ASP B CA 1
ATOM 2866 C C . ASP B 1 67 ? -6.276 -30.734 -13.583 1 95.17 67 ASP B C 1
ATOM 2868 O O . ASP B 1 67 ? -6.991 -30.852 -12.585 1 95.17 67 ASP B O 1
ATOM 2872 N N . ARG B 1 68 ? -5.131 -31.338 -13.651 1 96.39 68 ARG B N 1
ATOM 2873 C CA . ARG B 1 68 ? -4.624 -32.166 -12.562 1 96.39 68 ARG B CA 1
ATOM 2874 C C . ARG B 1 68 ? -4.17 -31.307 -11.386 1 96.39 68 ARG B C 1
ATOM 2876 O O . ARG B 1 68 ? -4.216 -31.746 -10.235 1 96.39 68 ARG B O 1
ATOM 2883 N N . VAL B 1 69 ? -3.726 -30.079 -11.669 1 97.79 69 VAL B N 1
ATOM 2884 C CA . VAL B 1 69 ? -3.225 -29.164 -10.649 1 97.79 69 VAL B CA 1
ATOM 2885 C C . VAL B 1 69 ? -4.386 -28.378 -10.044 1 97.79 69 VAL B C 1
ATOM 2887 O O . VAL B 1 69 ? -5.183 -27.778 -10.769 1 97.79 69 VAL B O 1
ATOM 2890 N N . LYS B 1 70 ? -4.441 -28.301 -8.696 1 98.37 70 LYS B N 1
ATOM 2891 C CA . LYS B 1 70 ? -5.532 -27.607 -8.018 1 98.37 70 LYS B CA 1
ATOM 2892 C C . LYS B 1 70 ? -5.011 -26.429 -7.2 1 98.37 70 LYS B C 1
ATOM 2894 O O . LYS B 1 70 ? -5.756 -25.491 -6.909 1 98.37 70 LYS B O 1
ATOM 2899 N N . ALA B 1 71 ? -3.759 -26.482 -6.815 1 98.81 71 ALA B N 1
ATOM 2900 C CA . ALA B 1 71 ? -3.125 -25.419 -6.04 1 98.81 71 ALA B CA 1
ATOM 2901 C C . ALA B 1 71 ? -1.618 -25.391 -6.277 1 98.81 71 ALA B C 1
ATOM 2903 O O . ALA B 1 71 ? -1.013 -26.42 -6.588 1 98.81 71 ALA B O 1
ATOM 2904 N N . VAL B 1 72 ? -1.035 -24.269 -6.121 1 98.89 72 VAL B N 1
ATOM 2905 C CA . VAL B 1 72 ? 0.393 -24.069 -6.347 1 98.89 72 VAL B CA 1
ATOM 2906 C C . VAL B 1 72 ? 1.036 -23.474 -5.096 1 98.89 72 VAL B C 1
ATOM 2908 O O . VAL B 1 72 ? 0.489 -22.551 -4.488 1 98.89 72 VAL B O 1
ATOM 2911 N N . VAL B 1 73 ? 2.144 -23.997 -4.679 1 98.94 73 VAL B N 1
ATOM 2912 C CA . VAL B 1 73 ? 2.974 -23.408 -3.634 1 98.94 73 VAL B CA 1
ATOM 2913 C C . VAL B 1 73 ? 4.245 -22.826 -4.249 1 98.94 73 VAL B C 1
ATOM 2915 O O . VAL B 1 73 ? 4.896 -23.474 -5.072 1 98.94 73 VAL B O 1
ATOM 2918 N N . VAL B 1 74 ? 4.601 -21.606 -3.941 1 98.95 74 VAL B N 1
ATOM 2919 C CA . VAL B 1 74 ? 5.828 -20.979 -4.423 1 98.95 74 VAL B CA 1
ATOM 2920 C C . VAL B 1 74 ? 6.76 -20.697 -3.247 1 98.95 74 VAL B C 1
ATOM 2922 O O . VAL B 1 74 ? 6.324 -20.195 -2.208 1 98.95 74 VAL B O 1
ATOM 2925 N N . THR B 1 75 ? 8.008 -21.061 -3.349 1 98.9 75 THR B N 1
ATOM 2926 C CA . THR B 1 75 ? 9.015 -20.8 -2.326 1 98.9 75 THR B CA 1
ATOM 2927 C C . THR B 1 75 ? 10.394 -20.63 -2.956 1 98.9 75 THR B C 1
ATOM 2929 O O . THR B 1 75 ? 10.526 -20.618 -4.182 1 98.9 75 THR B O 1
ATOM 2932 N N . GLY B 1 76 ? 11.418 -20.312 -2.132 1 98.81 76 GLY B N 1
ATOM 2933 C CA . GLY B 1 76 ? 12.784 -20.166 -2.61 1 98.81 76 GLY B CA 1
ATOM 2934 C C . GLY B 1 76 ? 13.697 -21.291 -2.16 1 98.81 76 GLY B C 1
ATOM 2935 O O . GLY B 1 76 ? 13.568 -21.792 -1.041 1 98.81 76 GLY B O 1
ATOM 2936 N N . SER B 1 77 ? 14.596 -21.643 -3.043 1 98.41 77 SER B N 1
ATOM 2937 C CA . SER B 1 77 ? 15.645 -22.575 -2.644 1 98.41 77 SER B CA 1
ATOM 2938 C C . SER B 1 77 ? 16.745 -21.866 -1.86 1 98.41 77 SER B C 1
ATOM 2940 O O . SER B 1 77 ? 17.106 -20.731 -2.176 1 98.41 77 SER B O 1
ATOM 2942 N N . GLY B 1 78 ? 17.286 -22.515 -0.837 1 97.08 78 GLY B N 1
ATOM 2943 C CA . GLY B 1 78 ? 18.409 -21.946 -0.108 1 97.08 78 GLY B CA 1
ATOM 2944 C C . GLY B 1 78 ? 17.989 -20.921 0.928 1 97.08 78 GLY B C 1
ATOM 2945 O O . GLY B 1 78 ? 16.899 -21.014 1.496 1 97.08 78 GLY B O 1
ATOM 2946 N N . PRO B 1 79 ? 18.798 -20.043 1.222 1 96.9 79 PRO B N 1
ATOM 2947 C CA . PRO B 1 79 ? 18.627 -19.206 2.412 1 96.9 79 PRO B CA 1
ATOM 2948 C C . PRO B 1 79 ? 17.695 -18.021 2.171 1 96.9 79 PRO B C 1
ATOM 2950 O O . PRO B 1 79 ? 17.314 -17.328 3.117 1 96.9 79 PRO B O 1
ATOM 2953 N N . ALA B 1 80 ? 17.39 -17.779 0.901 1 98.19 80 ALA B N 1
ATOM 2954 C CA . ALA B 1 80 ? 16.559 -16.617 0.598 1 98.19 80 ALA B CA 1
ATOM 2955 C C . ALA B 1 80 ? 15.327 -17.019 -0.207 1 98.19 80 ALA B C 1
ATOM 2957 O O . ALA B 1 80 ? 15.361 -17.993 -0.962 1 98.19 80 ALA B O 1
ATOM 2958 N N . PHE B 1 81 ? 14.268 -16.323 -0.01 1 98.76 81 PHE B N 1
ATOM 2959 C CA . PHE B 1 81 ? 13.153 -16.434 -0.943 1 98.76 81 PHE B CA 1
ATOM 2960 C C . PHE B 1 81 ? 13.5 -15.79 -2.28 1 98.76 81 PHE B C 1
ATOM 2962 O O . PHE B 1 81 ? 13.578 -16.474 -3.302 1 98.76 81 PHE B O 1
ATOM 2969 N N . CYS B 1 82 ? 13.821 -14.434 -2.251 1 98.4 82 CYS B N 1
ATOM 2970 C CA . CYS B 1 82 ? 14.241 -13.693 -3.434 1 98.4 82 CYS B CA 1
ATOM 2971 C C . CYS B 1 82 ? 14.773 -12.316 -3.055 1 98.4 82 CYS B C 1
ATOM 2973 O O . CYS B 1 82 ? 14.048 -11.502 -2.48 1 98.4 82 CYS B O 1
ATOM 2975 N N . ALA B 1 83 ? 15.929 -11.988 -3.456 1 95.27 83 ALA B N 1
ATOM 2976 C CA . ALA B 1 83 ? 16.612 -10.772 -3.022 1 95.27 83 ALA B CA 1
ATOM 2977 C C . ALA B 1 83 ? 16.265 -9.595 -3.929 1 95.27 83 ALA B C 1
ATOM 2979 O O . ALA B 1 83 ? 16.759 -8.483 -3.729 1 95.27 83 ALA B O 1
ATOM 2980 N N . GLY B 1 84 ? 15.466 -9.858 -4.91 1 93.35 84 GLY B N 1
ATOM 2981 C CA . GLY B 1 84 ? 15.104 -8.795 -5.834 1 93.35 84 GLY B CA 1
ATOM 2982 C C . GLY B 1 84 ? 15.708 -8.973 -7.214 1 93.35 84 GLY B C 1
ATOM 2983 O O . GLY B 1 84 ? 16.003 -10.096 -7.629 1 93.35 84 GLY B O 1
ATOM 2984 N N . ALA B 1 85 ? 15.695 -7.849 -7.996 1 88.44 85 ALA B N 1
ATOM 2985 C CA . ALA B 1 85 ? 16.211 -7.885 -9.363 1 88.44 85 ALA B CA 1
ATOM 2986 C C . ALA B 1 85 ? 17.728 -8.044 -9.373 1 88.44 85 ALA B C 1
ATOM 2988 O O . ALA B 1 85 ? 18.427 -7.441 -8.555 1 88.44 85 ALA B O 1
ATOM 2989 N N . ASP B 1 86 ? 18.151 -8.893 -10.245 1 85.12 86 ASP B N 1
ATOM 2990 C CA . ASP B 1 86 ? 19.591 -9.026 -10.445 1 85.12 86 ASP B CA 1
ATOM 2991 C C . ASP B 1 86 ? 20.152 -7.83 -11.21 1 85.12 86 ASP B C 1
ATOM 2993 O O . ASP B 1 86 ? 19.882 -7.667 -12.402 1 85.12 86 ASP B O 1
ATOM 2997 N N . LEU B 1 87 ? 20.762 -6.932 -10.649 1 66.93 87 LEU B N 1
ATOM 2998 C CA . LEU B 1 87 ? 21.253 -5.666 -11.182 1 66.93 87 LEU B CA 1
ATOM 2999 C C . LEU B 1 87 ? 22.393 -5.897 -12.168 1 66.93 87 LEU B C 1
ATOM 3001 O O . LEU B 1 87 ? 22.704 -5.023 -12.98 1 66.93 87 LEU B O 1
ATOM 3005 N N . GLN B 1 88 ? 23.18 -6.924 -12.002 1 58.84 88 GLN B N 1
ATOM 3006 C CA . GLN B 1 88 ? 24.258 -7.189 -12.95 1 58.84 88 GLN B CA 1
ATOM 3007 C C . GLN B 1 88 ? 23.711 -7.409 -14.357 1 58.84 88 GLN B C 1
ATOM 3009 O O . GLN B 1 88 ? 24.398 -7.14 -15.345 1 58.84 88 GLN B O 1
ATOM 3014 N N . VAL B 1 89 ? 22.621 -7.893 -14.5 1 52.34 89 VAL B N 1
ATOM 3015 C CA . VAL B 1 89 ? 22.007 -8.19 -15.79 1 52.34 89 VAL B CA 1
ATOM 3016 C C . VAL B 1 89 ? 20.999 -7.099 -16.145 1 52.34 89 VAL B C 1
ATOM 3018 O O . VAL B 1 89 ? 20.718 -6.865 -17.323 1 52.34 89 VAL B O 1
ATOM 3021 N N . GLY B 1 90 ? 20.525 -6.437 -15.226 1 54.86 90 GLY B N 1
ATOM 3022 C CA . GLY B 1 90 ? 19.125 -6.043 -15.192 1 54.86 90 GLY B CA 1
ATOM 3023 C C . GLY B 1 90 ? 18.838 -4.795 -16.006 1 54.86 90 GLY B C 1
ATOM 3024 O O . GLY B 1 90 ? 18.181 -4.864 -17.046 1 54.86 90 GLY B O 1
ATOM 3025 N N . PHE B 1 91 ? 19.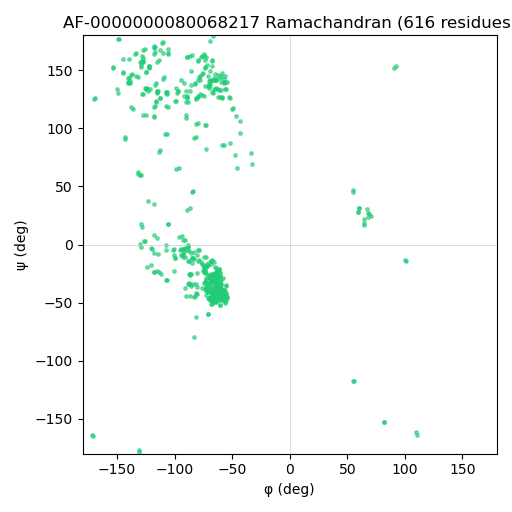109 -3.472 -15.551 1 64.43 91 PHE B N 1
ATOM 3026 C CA . PHE B 1 91 ? 18.409 -2.34 -16.146 1 64.43 91 PHE B CA 1
ATOM 3027 C C . PHE B 1 91 ? 19.244 -1.707 -17.253 1 64.43 91 PHE B C 1
ATOM 3029 O O . PHE B 1 91 ? 18.749 -0.872 -18.012 1 64.43 91 PHE B O 1
ATOM 3036 N N . SER B 1 92 ? 20.495 -2.241 -17.414 1 66.92 92 SER B N 1
ATOM 3037 C CA . SER B 1 92 ? 21.39 -1.595 -18.369 1 66.92 92 SER B CA 1
ATOM 3038 C C . SER B 1 92 ? 20.905 -1.791 -19.801 1 66.92 92 SER B C 1
ATOM 3040 O O . SER B 1 92 ? 20.902 -0.848 -20.595 1 66.92 92 SER B O 1
ATOM 3042 N N . THR B 1 93 ? 20.549 -3.032 -20.05 1 70.15 93 THR B N 1
ATOM 3043 C CA . THR B 1 93 ? 20.048 -3.304 -21.392 1 70.15 93 THR B CA 1
ATOM 3044 C C . THR B 1 93 ? 18.772 -2.513 -21.664 1 70.15 93 THR B C 1
ATOM 3046 O O . THR B 1 93 ? 18.595 -1.965 -22.754 1 70.15 93 THR B O 1
ATOM 3049 N N . LEU B 1 94 ? 18.053 -2.48 -20.649 1 75.08 94 LEU B N 1
ATOM 3050 C CA . LEU B 1 94 ? 16.798 -1.748 -20.782 1 75.08 94 LEU B CA 1
ATOM 3051 C C . LEU B 1 94 ? 17.056 -0.26 -20.99 1 75.08 94 LEU B C 1
ATOM 3053 O O . LEU B 1 94 ? 16.437 0.367 -21.853 1 75.08 94 LEU B O 1
ATOM 3057 N N . ILE B 1 95 ? 17.979 0.24 -20.291 1 76.11 95 ILE B N 1
ATOM 3058 C CA . ILE B 1 95 ? 18.317 1.656 -20.377 1 76.11 95 ILE B CA 1
ATOM 3059 C C . ILE B 1 95 ? 18.915 1.962 -21.748 1 76.11 95 ILE B C 1
ATOM 3061 O O . ILE B 1 95 ? 18.56 2.96 -22.379 1 76.11 95 ILE B O 1
ATOM 3065 N N . ASP B 1 96 ? 19.743 1.052 -22.168 1 77.31 96 ASP B N 1
ATOM 3066 C CA . ASP B 1 96 ? 20.375 1.231 -23.471 1 77.31 96 ASP B CA 1
ATOM 3067 C C . ASP B 1 96 ? 19.341 1.193 -24.593 1 77.31 96 ASP B C 1
ATOM 3069 O O . ASP B 1 96 ? 19.411 1.984 -25.537 1 77.31 96 ASP B O 1
ATOM 3073 N N . ASP B 1 97 ? 18.41 0.369 -24.446 1 76.89 97 ASP B N 1
ATOM 3074 C CA . ASP B 1 97 ? 17.356 0.245 -25.447 1 76.89 97 ASP B CA 1
ATOM 3075 C C . ASP B 1 97 ? 16.497 1.507 -25.5 1 76.89 97 ASP B C 1
ATOM 3077 O O . ASP B 1 97 ? 16.101 1.95 -26.58 1 76.89 97 ASP B O 1
ATOM 3081 N N . LEU B 1 98 ? 16.29 2.03 -24.418 1 76.23 98 LEU B N 1
ATOM 3082 C CA . LEU B 1 98 ? 15.444 3.216 -24.34 1 76.23 98 LEU B CA 1
ATOM 3083 C C . LEU B 1 98 ? 16.17 4.438 -24.893 1 76.23 98 LEU B C 1
ATOM 3085 O O . LEU B 1 98 ? 15.546 5.318 -25.491 1 76.23 98 LEU B O 1
ATOM 3089 N N . ARG B 1 99 ? 17.409 4.521 -24.632 1 77.51 99 ARG B N 1
ATOM 3090 C CA . ARG B 1 99 ? 18.203 5.614 -25.186 1 77.51 99 ARG B CA 1
ATOM 3091 C C . ARG B 1 99 ? 18.181 5.588 -26.71 1 77.51 99 ARG B C 1
ATOM 3093 O O . ARG B 1 99 ? 18.141 6.638 -27.354 1 77.51 99 ARG B O 1
ATOM 3100 N N . LYS B 1 100 ? 18.077 4.37 -27.227 1 83.04 100 LYS B N 1
ATOM 3101 C CA . LYS B 1 100 ? 18.065 4.189 -28.675 1 83.04 100 LYS B CA 1
ATOM 3102 C C . LYS B 1 100 ? 16.681 4.469 -29.254 1 83.04 100 LYS B C 1
ATOM 3104 O O . LYS B 1 100 ? 16.561 5.042 -30.338 1 83.04 100 LYS B O 1
ATOM 3109 N N . ASP B 1 101 ? 15.639 4.078 -28.495 1 82.65 101 ASP B N 1
ATOM 3110 C CA . ASP B 1 101 ? 14.261 4.268 -28.937 1 82.65 101 ASP B CA 1
ATOM 3111 C C . ASP B 1 101 ? 13.353 4.627 -27.764 1 82.65 101 ASP B C 1
ATOM 3113 O O . ASP B 1 101 ? 12.737 3.748 -27.157 1 82.65 101 ASP B O 1
ATOM 3117 N N . PRO B 1 102 ? 13.21 5.94 -27.502 1 76.67 102 PRO B N 1
ATOM 3118 C CA . PRO B 1 102 ? 12.415 6.408 -26.364 1 76.67 102 PRO B CA 1
ATOM 3119 C C . PRO B 1 102 ? 10.946 6.001 -26.463 1 76.67 102 PRO B C 1
ATOM 3121 O O . PRO B 1 102 ? 10.244 5.959 -25.449 1 76.67 102 PRO B O 1
ATOM 3124 N N . SER B 1 103 ? 10.496 5.701 -27.681 1 79.06 103 SER B N 1
ATOM 3125 C CA . SER B 1 103 ? 9.096 5.334 -27.864 1 79.06 103 SER B CA 1
ATOM 3126 C C . SER B 1 103 ? 8.789 3.985 -27.222 1 79.06 103 SER B C 1
ATOM 3128 O O . SER B 1 103 ? 7.624 3.643 -27.008 1 79.06 103 SER B O 1
ATOM 3130 N N . LYS B 1 104 ? 9.828 3.246 -26.889 1 78.41 104 LYS B N 1
ATOM 3131 C CA . LYS B 1 104 ? 9.661 1.928 -26.283 1 78.41 104 LYS B CA 1
ATOM 3132 C C . LYS B 1 104 ? 9.08 2.039 -24.876 1 78.41 104 LYS B C 1
ATOM 3134 O O . LYS B 1 104 ? 8.589 1.053 -24.323 1 78.41 104 LYS B O 1
ATOM 3139 N N . ILE B 1 105 ? 9.106 3.218 -24.374 1 77.38 105 ILE B N 1
ATOM 3140 C CA . ILE B 1 105 ? 8.564 3.434 -23.037 1 77.38 105 ILE B CA 1
ATOM 3141 C C . ILE B 1 105 ? 7.073 3.102 -23.024 1 77.38 105 ILE B C 1
ATOM 3143 O O . ILE B 1 105 ? 6.554 2.587 -22.032 1 77.38 105 ILE B O 1
ATOM 3147 N N . GLU B 1 106 ? 6.414 3.347 -24.115 1 80.09 106 GLU B N 1
ATOM 3148 C CA . GLU B 1 106 ? 4.971 3.142 -24.191 1 80.09 106 GLU B CA 1
ATOM 3149 C C . GLU B 1 106 ? 4.627 1.656 -24.249 1 80.09 106 GLU B C 1
ATOM 3151 O O . GLU B 1 106 ? 3.547 1.246 -23.819 1 80.09 106 GLU B O 1
ATOM 3156 N N . SER B 1 107 ? 5.549 0.875 -24.689 1 82.88 107 SER B N 1
ATOM 3157 C CA . SER B 1 107 ? 5.266 -0.543 -24.888 1 82.88 107 SER B CA 1
ATOM 3158 C C . SER B 1 107 ? 5.943 -1.397 -23.822 1 82.88 107 SER B C 1
ATOM 3160 O O . SER B 1 107 ? 5.755 -2.614 -23.782 1 82.88 107 SER B O 1
ATOM 3162 N N . HIS B 1 108 ? 6.609 -0.708 -23.007 1 85.47 108 HIS B N 1
ATOM 3163 C CA . HIS B 1 108 ? 7.331 -1.475 -21.998 1 85.47 108 HIS B CA 1
ATOM 3164 C C . HIS B 1 108 ? 6.377 -2.045 -20.953 1 85.47 108 HIS B C 1
ATOM 3166 O O . HIS B 1 108 ? 5.445 -1.364 -20.52 1 85.47 108 HIS B O 1
ATOM 3172 N N . ARG B 1 109 ? 6.618 -3.271 -20.63 1 91.64 109 ARG B N 1
ATOM 3173 C CA . ARG B 1 109 ? 5.941 -3.973 -19.544 1 91.64 109 ARG B CA 1
ATOM 3174 C C . ARG B 1 109 ? 6.948 -4.595 -18.582 1 91.64 109 ARG B C 1
ATOM 3176 O O . ARG B 1 109 ? 7.689 -5.507 -18.955 1 91.64 109 ARG B O 1
ATOM 3183 N N . ASP B 1 110 ? 6.949 -4.014 -17.414 1 90.89 110 ASP B N 1
ATOM 3184 C CA . ASP B 1 110 ? 7.942 -4.527 -16.475 1 90.89 110 ASP B CA 1
ATOM 3185 C C . ASP B 1 110 ? 7.729 -6.016 -16.209 1 90.89 110 ASP B C 1
ATOM 3187 O O . ASP B 1 110 ? 6.591 -6.489 -16.175 1 90.89 110 ASP B O 1
ATOM 3191 N N . GLY B 1 111 ? 8.783 -6.759 -16.017 1 92.61 111 GLY B N 1
ATOM 3192 C CA . GLY B 1 111 ? 8.736 -8.197 -15.806 1 92.61 111 GLY B CA 1
ATOM 3193 C C . GLY B 1 111 ? 7.952 -8.593 -14.57 1 92.61 111 GLY B C 1
ATOM 3194 O O . GLY B 1 111 ? 7.243 -9.602 -14.575 1 92.61 111 GLY B O 1
ATOM 3195 N N . GLY B 1 112 ? 8.089 -7.843 -13.464 1 95.4 112 GLY B N 1
ATOM 3196 C CA . GLY B 1 112 ? 7.337 -8.123 -12.251 1 95.4 112 GLY B CA 1
ATOM 3197 C C . GLY B 1 112 ? 5.835 -8.081 -12.457 1 95.4 112 GLY B C 1
ATOM 3198 O O . GLY B 1 112 ? 5.109 -8.937 -11.948 1 95.4 112 GLY B O 1
ATOM 3199 N N . GLY B 1 113 ? 5.405 -7.055 -13.175 1 96.72 113 GLY B N 1
ATOM 3200 C CA . GLY B 1 113 ? 3.987 -6.944 -13.476 1 96.72 113 GLY B CA 1
ATOM 3201 C C . GLY B 1 113 ? 3.459 -8.103 -14.301 1 96.72 113 GLY B C 1
ATOM 3202 O O . GLY B 1 113 ? 2.341 -8.571 -14.079 1 96.72 113 GLY B O 1
ATOM 3203 N N . ARG B 1 114 ? 4.241 -8.564 -15.248 1 96.77 114 ARG B N 1
ATOM 3204 C CA . ARG B 1 114 ? 3.846 -9.714 -16.055 1 96.77 114 ARG B CA 1
ATOM 3205 C C . ARG B 1 114 ? 3.692 -10.962 -15.192 1 96.77 114 ARG B C 1
ATOM 3207 O O . ARG B 1 114 ? 2.748 -11.734 -15.371 1 96.77 114 ARG B O 1
ATOM 3214 N N . VAL B 1 115 ? 4.59 -11.125 -14.279 1 98.01 115 VAL B N 1
ATOM 3215 C CA . VAL B 1 115 ? 4.509 -12.263 -13.37 1 98.01 115 VAL B CA 1
ATOM 3216 C C . VAL B 1 115 ? 3.3 -12.107 -12.452 1 98.01 115 VAL B C 1
ATOM 3218 O O . VAL B 1 115 ? 2.541 -13.058 -12.247 1 98.01 115 VAL B O 1
ATOM 3221 N N . ALA B 1 116 ? 3.137 -10.906 -11.898 1 98.32 116 ALA B N 1
ATOM 3222 C CA . ALA B 1 116 ? 2.002 -10.643 -11.016 1 98.32 116 ALA B CA 1
ATOM 3223 C C . ALA B 1 116 ? 0.682 -10.968 -11.709 1 98.32 116 ALA B C 1
ATOM 3225 O O . ALA B 1 116 ? -0.202 -11.588 -11.114 1 98.32 116 ALA B O 1
ATOM 3226 N N . LEU B 1 117 ? 0.561 -10.608 -12.937 1 97.95 117 LEU B N 1
ATOM 3227 C CA . LEU B 1 117 ? -0.673 -10.835 -13.682 1 97.95 117 LEU B CA 1
ATOM 3228 C C . LEU B 1 117 ? -0.853 -12.316 -13.996 1 97.95 117 LEU B C 1
ATOM 3230 O O . LEU B 1 117 ? -1.98 -12.816 -14.028 1 97.95 117 LEU B O 1
ATOM 3234 N N . ALA B 1 118 ? 0.271 -13.017 -14.283 1 98.16 118 ALA B N 1
ATOM 3235 C CA . ALA B 1 118 ? 0.175 -14.457 -14.508 1 98.16 118 ALA B CA 1
ATOM 3236 C C . ALA B 1 118 ? -0.408 -15.165 -13.288 1 98.16 118 ALA B C 1
ATOM 3238 O O . ALA B 1 118 ? -1.267 -16.04 -13.422 1 98.16 118 ALA B O 1
ATOM 3239 N N . ILE B 1 119 ? 0.03 -14.757 -12.118 1 98.64 119 ILE B N 1
ATOM 3240 C CA . ILE B 1 119 ? -0.448 -15.351 -10.874 1 98.64 119 ILE B CA 1
ATOM 3241 C C . ILE B 1 119 ? -1.892 -14.923 -10.62 1 98.64 119 ILE B C 1
ATOM 3243 O O . ILE B 1 119 ? -2.746 -15.755 -10.306 1 98.64 119 ILE B O 1
ATOM 3247 N N . HIS B 1 120 ? -2.193 -13.649 -10.781 1 98.09 120 HIS B N 1
ATOM 3248 C CA . HIS B 1 120 ? -3.505 -13.067 -10.52 1 98.09 120 HIS B CA 1
ATOM 3249 C C . HIS B 1 120 ? -4.57 -13.681 -11.422 1 98.09 120 HIS B C 1
ATOM 3251 O O . HIS B 1 120 ? -5.704 -13.899 -10.991 1 98.09 120 HIS B O 1
ATOM 3257 N N . ASN B 1 121 ? -4.237 -13.985 -12.618 1 96.83 121 ASN B N 1
ATOM 3258 C CA . ASN B 1 121 ? -5.211 -14.433 -13.606 1 96.83 121 ASN B CA 1
ATOM 3259 C C . ASN B 1 121 ? -5.301 -15.955 -13.655 1 96.83 121 ASN B C 1
ATOM 3261 O O . ASN B 1 121 ? -6.173 -16.509 -14.328 1 96.83 121 ASN B O 1
ATOM 3265 N N . CYS B 1 122 ? -4.421 -16.61 -12.989 1 97.88 122 CYS B N 1
ATOM 3266 C CA . CYS B 1 122 ? -4.451 -18.068 -12.945 1 97.88 122 CYS B CA 1
ATOM 3267 C C . CYS B 1 122 ? -5.694 -18.565 -12.216 1 97.88 122 CYS B C 1
ATOM 3269 O O . CYS B 1 122 ? -6.078 -18.012 -11.184 1 97.88 122 CYS B O 1
ATOM 3271 N N . SER B 1 123 ? -6.253 -19.61 -12.69 1 97.7 123 SER B N 1
ATOM 3272 C CA . SER B 1 123 ? -7.459 -20.175 -12.094 1 97.7 123 SER B CA 1
ATOM 3273 C C . SER B 1 123 ? -7.137 -20.941 -10.815 1 97.7 123 SER B C 1
ATOM 3275 O O . SER B 1 123 ? -8.034 -21.249 -10.027 1 97.7 123 SER B O 1
ATOM 3277 N N . LYS B 1 124 ? -5.871 -21.265 -10.629 1 98.14 124 LYS B N 1
ATOM 3278 C CA . LYS B 1 124 ? -5.455 -22.02 -9.451 1 98.14 124 LYS B CA 1
ATOM 3279 C C . LYS B 1 124 ? -4.917 -21.092 -8.365 1 98.14 124 LYS B C 1
ATOM 3281 O O . LYS B 1 124 ? -4.115 -20.199 -8.646 1 98.14 124 LYS B O 1
ATOM 3286 N N . PRO B 1 125 ? -5.378 -21.261 -7.12 1 98.65 125 PRO B N 1
ATOM 3287 C CA . PRO B 1 125 ? -4.831 -20.418 -6.054 1 98.65 125 PRO B CA 1
ATOM 3288 C C . PRO B 1 125 ? -3.351 -20.688 -5.79 1 98.65 125 PRO B C 1
ATOM 3290 O O . PRO B 1 125 ? -2.907 -21.836 -5.862 1 98.65 125 PRO B O 1
ATOM 3293 N N . THR B 1 126 ? -2.658 -19.663 -5.502 1 98.88 126 THR B N 1
ATOM 3294 C CA . THR B 1 126 ? -1.252 -19.736 -5.12 1 98.88 126 THR B CA 1
ATOM 3295 C C . THR B 1 126 ? -1.08 -19.452 -3.631 1 98.88 126 THR B C 1
ATOM 3297 O O . THR B 1 126 ? -1.679 -18.515 -3.099 1 98.88 126 THR B O 1
ATOM 3300 N N . VAL B 1 127 ? -0.355 -20.285 -2.94 1 98.93 127 VAL B N 1
ATOM 3301 C CA . VAL B 1 127 ? 0.097 -20.059 -1.571 1 98.93 127 VAL B CA 1
ATOM 3302 C C . VAL B 1 127 ? 1.595 -19.763 -1.562 1 98.93 127 VAL B C 1
ATOM 3304 O O . VAL B 1 127 ? 2.4 -20.59 -1.995 1 98.93 127 VAL B O 1
ATOM 3307 N N . MET B 1 128 ? 1.993 -18.582 -1.085 1 98.94 128 MET B N 1
ATOM 3308 C CA . MET B 1 128 ? 3.397 -18.185 -1.012 1 98.94 128 MET B CA 1
ATOM 3309 C C . MET B 1 128 ? 4.013 -18.608 0.318 1 98.94 128 MET B C 1
ATOM 3311 O O . MET B 1 128 ? 3.447 -18.345 1.381 1 98.94 128 MET B O 1
ATOM 3315 N N . ALA B 1 129 ? 5.103 -19.286 0.25 1 98.94 129 ALA B N 1
ATOM 3316 C CA . ALA B 1 129 ? 5.918 -19.608 1.419 1 98.94 129 ALA B CA 1
ATOM 3317 C C . ALA B 1 129 ? 7.215 -18.804 1.42 1 98.94 129 ALA B C 1
ATOM 3319 O O . ALA B 1 129 ? 8.202 -19.205 0.798 1 98.94 129 ALA B O 1
ATOM 3320 N N . ILE B 1 130 ? 7.207 -17.718 2.087 1 98.91 130 ILE B N 1
ATOM 3321 C CA . ILE B 1 130 ? 8.378 -16.85 2.158 1 98.91 130 ILE B CA 1
ATOM 3322 C C . ILE B 1 130 ? 9.348 -17.378 3.213 1 98.91 130 ILE B C 1
ATOM 3324 O O . ILE B 1 130 ? 9.283 -16.981 4.379 1 98.91 130 ILE B O 1
ATOM 3328 N N . ASN B 1 131 ? 10.271 -18.171 2.824 1 98.79 131 ASN B N 1
ATOM 3329 C CA . ASN B 1 131 ? 11.121 -18.958 3.711 1 98.79 131 ASN B CA 1
ATOM 3330 C C . ASN B 1 131 ? 12.416 -18.223 4.045 1 98.79 131 ASN B C 1
ATOM 3332 O O . ASN B 1 131 ? 13.317 -18.792 4.664 1 98.79 131 ASN B O 1
ATOM 3336 N N . GLY B 1 132 ? 12.62 -16.996 3.614 1 98.61 132 GLY B N 1
ATOM 3337 C CA . GLY B 1 132 ? 13.782 -16.151 3.837 1 98.61 132 GLY B CA 1
ATOM 3338 C C . GLY B 1 132 ? 13.582 -14.724 3.361 1 98.61 132 GLY B C 1
ATOM 3339 O O . GLY B 1 132 ? 12.454 -14.306 3.093 1 98.61 132 GLY B O 1
ATOM 3340 N N . PRO B 1 133 ? 14.655 -13.967 3.211 1 98.61 133 PRO B N 1
ATOM 3341 C CA . PRO B 1 133 ? 14.574 -12.564 2.799 1 98.61 133 PRO B CA 1
ATOM 3342 C C . PRO B 1 133 ? 13.861 -12.383 1.46 1 98.61 133 PRO B C 1
ATOM 3344 O O . PRO B 1 133 ? 14.035 -13.196 0.549 1 98.61 133 PRO B O 1
ATOM 3347 N N . ALA B 1 134 ? 13.074 -11.408 1.347 1 98.68 134 ALA B N 1
ATOM 3348 C CA . ALA B 1 134 ? 12.327 -11.008 0.158 1 98.68 134 ALA B CA 1
ATOM 3349 C C . ALA B 1 134 ? 12.36 -9.494 -0.028 1 98.68 134 ALA B C 1
ATOM 3351 O O . ALA B 1 134 ? 11.829 -8.749 0.799 1 98.68 134 ALA B O 1
ATOM 3352 N N . ALA B 1 135 ? 12.909 -9.003 -1.104 1 96.75 135 ALA B N 1
ATOM 3353 C CA . ALA B 1 135 ? 13.075 -7.567 -1.313 1 96.75 135 ALA B CA 1
ATOM 3354 C C . ALA B 1 135 ? 12.73 -7.178 -2.747 1 96.75 135 ALA B C 1
ATOM 3356 O O . ALA B 1 135 ? 13.044 -7.91 -3.688 1 96.75 135 ALA B O 1
ATOM 3357 N N . GLY B 1 136 ? 12.163 -5.962 -2.911 1 95.32 136 GLY B N 1
ATOM 3358 C CA . GLY B 1 136 ? 11.823 -5.504 -4.248 1 95.32 136 GLY B CA 1
ATOM 3359 C C . GLY B 1 136 ? 10.913 -6.462 -4.994 1 95.32 136 GLY B C 1
ATOM 3360 O O . GLY B 1 136 ? 9.844 -6.824 -4.499 1 95.32 136 GLY B O 1
ATOM 3361 N N . PHE B 1 137 ? 11.423 -6.984 -6.097 1 94.57 137 PHE B N 1
ATOM 3362 C CA . PHE B 1 137 ? 10.697 -7.98 -6.876 1 94.57 137 PHE B CA 1
ATOM 3363 C C . PHE B 1 137 ? 10.309 -9.17 -6.006 1 94.57 137 PHE B C 1
ATOM 3365 O O . PHE B 1 137 ? 9.219 -9.725 -6.155 1 94.57 137 PHE B O 1
ATOM 3372 N N . GLY B 1 138 ? 11.191 -9.511 -5.08 1 97.74 138 GLY B N 1
ATOM 3373 C CA . GLY B 1 138 ? 10.968 -10.688 -4.254 1 97.74 138 GLY B CA 1
ATOM 3374 C C . GLY B 1 138 ? 9.698 -10.605 -3.429 1 97.74 138 GLY B C 1
ATOM 3375 O O . GLY B 1 138 ? 8.961 -11.586 -3.314 1 97.74 138 GLY B O 1
ATOM 3376 N N . ILE B 1 139 ? 9.409 -9.487 -2.852 1 98.55 139 ILE B N 1
ATOM 3377 C CA . ILE B 1 139 ? 8.211 -9.365 -2.029 1 98.55 139 ILE B CA 1
ATOM 3378 C C . ILE B 1 139 ? 7.02 -8.985 -2.905 1 98.55 139 ILE B C 1
ATOM 3380 O O . ILE B 1 139 ? 5.899 -9.446 -2.674 1 98.55 139 ILE B O 1
ATOM 3384 N N . THR B 1 140 ? 7.194 -8.179 -3.97 1 98.35 140 THR B N 1
ATOM 3385 C CA . THR B 1 140 ? 6.058 -7.742 -4.773 1 98.35 140 THR B CA 1
ATOM 3386 C C . THR B 1 140 ? 5.466 -8.911 -5.555 1 98.35 140 THR B C 1
ATOM 3388 O O . THR B 1 140 ? 4.257 -8.961 -5.788 1 98.35 140 THR B O 1
ATOM 3391 N N . LEU B 1 141 ? 6.302 -9.902 -5.853 1 97.23 141 LEU B N 1
ATOM 3392 C CA . LEU B 1 141 ? 5.844 -11.086 -6.571 1 97.23 141 LEU B CA 1
ATOM 3393 C C . LEU B 1 141 ? 4.805 -11.849 -5.756 1 97.23 141 LEU B C 1
ATOM 3395 O O . LEU B 1 141 ? 4.003 -12.601 -6.313 1 97.23 141 LEU B O 1
ATOM 3399 N N . THR B 1 142 ? 4.784 -11.676 -4.482 1 98.74 142 THR B N 1
ATOM 3400 C CA . THR B 1 142 ? 3.938 -12.474 -3.602 1 98.74 142 THR B CA 1
ATOM 3401 C C . THR B 1 142 ? 2.555 -11.845 -3.465 1 98.74 142 THR B C 1
ATOM 3403 O O . THR B 1 142 ? 1.614 -12.496 -3.004 1 98.74 142 THR B O 1
ATOM 3406 N N . LEU B 1 143 ? 2.404 -10.618 -3.868 1 98.75 143 LEU B N 1
ATOM 3407 C CA . LEU B 1 143 ? 1.242 -9.814 -3.508 1 98.75 143 LEU B CA 1
ATOM 3408 C C . LEU B 1 143 ? -0.01 -10.321 -4.215 1 98.75 143 LEU B C 1
ATOM 3410 O O . LEU B 1 143 ? -1.096 -10.337 -3.63 1 98.75 143 LEU B O 1
ATOM 3414 N N . PRO B 1 144 ? 0.025 -10.862 -5.444 1 98.58 144 PRO B N 1
ATOM 3415 C CA . PRO B 1 144 ? -1.187 -11.332 -6.118 1 98.58 144 PRO B CA 1
ATOM 3416 C C . PRO B 1 144 ? -1.636 -12.709 -5.633 1 98.58 144 PRO B C 1
ATOM 3418 O O . PRO B 1 144 ? -2.706 -13.185 -6.021 1 98.58 144 PRO B O 1
ATOM 3421 N N . ALA B 1 145 ? -0.88 -13.375 -4.772 1 98.75 145 ALA B N 1
ATOM 3422 C CA . ALA B 1 145 ? -1.217 -14.713 -4.29 1 98.75 145 ALA B CA 1
ATOM 3423 C C . ALA B 1 145 ? -2.47 -14.683 -3.42 1 98.75 145 ALA B C 1
ATOM 3425 O O . ALA B 1 145 ? -2.827 -13.638 -2.871 1 98.75 145 ALA B O 1
ATOM 3426 N N . ALA B 1 146 ? -3.109 -15.81 -3.297 1 98.56 146 ALA B N 1
ATOM 3427 C CA . ALA B 1 146 ? -4.293 -15.927 -2.449 1 98.56 146 ALA B CA 1
ATOM 3428 C C . ALA B 1 146 ? -3.915 -15.889 -0.971 1 98.56 146 ALA B C 1
ATOM 3430 O O . ALA B 1 146 ? -4.633 -15.305 -0.155 1 98.56 146 ALA B O 1
ATOM 3431 N N . ILE B 1 147 ? -2.805 -16.549 -0.67 1 98.8 147 ILE B N 1
ATOM 3432 C CA . ILE B 1 147 ? -2.373 -16.697 0.715 1 98.8 147 ILE B CA 1
ATOM 3433 C C . ILE B 1 147 ? -0.857 -16.539 0.803 1 98.8 147 ILE B C 1
ATOM 3435 O O . ILE B 1 147 ? -0.128 -16.973 -0.092 1 98.8 147 ILE B O 1
ATOM 3439 N N . ARG B 1 148 ? -0.361 -15.909 1.871 1 98.91 148 ARG B N 1
ATOM 3440 C CA . ARG B 1 148 ? 1.059 -15.756 2.171 1 98.91 148 ARG B CA 1
ATOM 3441 C C . ARG B 1 148 ? 1.372 -16.222 3.588 1 98.91 148 ARG B C 1
ATOM 3443 O O . ARG B 1 148 ? 0.705 -15.817 4.542 1 98.91 148 ARG B O 1
ATOM 3450 N N . VAL B 1 149 ? 2.368 -17.063 3.735 1 98.91 149 VAL B N 1
ATOM 3451 C CA . VAL B 1 149 ? 2.947 -17.398 5.032 1 98.91 149 VAL B CA 1
ATOM 3452 C C . VAL B 1 149 ? 4.439 -17.076 5.03 1 98.91 149 VAL B C 1
ATOM 3454 O O . VAL B 1 149 ? 5.089 -17.117 3.983 1 98.91 149 VAL B O 1
ATOM 3457 N N . ALA B 1 150 ? 4.997 -16.778 6.177 1 98.88 150 ALA B N 1
ATOM 3458 C CA . ALA B 1 150 ? 6.371 -16.282 6.187 1 98.88 150 ALA B CA 1
ATOM 3459 C C . ALA B 1 150 ? 7.127 -16.787 7.413 1 98.88 150 ALA B C 1
ATOM 3461 O O . ALA B 1 150 ? 6.524 -17.061 8.453 1 98.88 150 ALA B O 1
ATOM 3462 N N . CYS B 1 151 ? 8.398 -16.961 7.196 1 98.8 151 CYS B N 1
ATOM 3463 C CA . CYS B 1 151 ? 9.296 -17.174 8.326 1 98.8 151 CYS B CA 1
ATOM 3464 C C . CYS B 1 151 ? 9.459 -15.897 9.14 1 98.8 151 CYS B C 1
ATOM 3466 O O . CYS B 1 151 ? 9.704 -14.826 8.581 1 98.8 151 CYS B O 1
ATOM 3468 N N . ALA B 1 152 ? 9.457 -15.964 10.414 1 98.37 152 ALA B N 1
ATOM 3469 C CA . ALA B 1 152 ? 9.421 -14.817 11.318 1 98.37 152 ALA B CA 1
ATOM 3470 C C . ALA B 1 152 ? 10.64 -13.921 11.115 1 98.37 152 ALA B C 1
ATOM 3472 O O . ALA B 1 152 ? 10.532 -12.694 11.171 1 98.37 152 ALA B O 1
ATOM 3473 N N . SER B 1 153 ? 11.74 -14.48 10.817 1 96.83 153 SER B N 1
ATOM 3474 C CA . SER B 1 153 ? 12.995 -13.739 10.749 1 96.83 153 SER B CA 1
ATOM 3475 C C . SER B 1 153 ? 13.27 -13.246 9.333 1 96.83 153 SER B C 1
ATOM 3477 O O . SER B 1 153 ? 14.271 -12.569 9.089 1 96.83 153 SER B O 1
ATOM 3479 N N . SER B 1 154 ? 12.413 -13.603 8.384 1 98.29 154 SER B N 1
ATOM 3480 C CA . SER B 1 154 ? 12.627 -13.151 7.013 1 98.29 154 SER B CA 1
ATOM 3481 C C . SER B 1 154 ? 12.644 -11.628 6.93 1 98.29 154 SER B C 1
ATOM 3483 O O . SER B 1 154 ? 11.711 -10.966 7.388 1 98.29 154 SER B O 1
ATOM 3485 N N . LYS B 1 155 ? 13.697 -11.098 6.364 1 98.54 155 LYS B N 1
ATOM 3486 C CA . LYS B 1 155 ? 13.8 -9.664 6.107 1 98.54 155 LYS B CA 1
ATOM 3487 C C . LYS B 1 155 ? 13.03 -9.275 4.848 1 98.54 155 LYS B C 1
ATOM 3489 O O . LYS B 1 155 ? 13.236 -9.859 3.782 1 98.54 155 LYS B O 1
ATOM 3494 N N . VAL B 1 156 ? 12.148 -8.294 4.979 1 98.56 156 VAL B N 1
ATOM 3495 C CA . VAL B 1 156 ? 11.267 -7.867 3.898 1 98.56 156 VAL B CA 1
ATOM 3496 C C . VAL B 1 156 ? 11.451 -6.373 3.641 1 98.56 156 VAL B C 1
ATOM 3498 O O . VAL B 1 156 ? 11.483 -5.575 4.58 1 98.56 156 VAL B O 1
ATOM 3501 N N . SER B 1 157 ? 11.551 -5.972 2.368 1 97.56 157 SER B N 1
ATOM 3502 C CA . SER B 1 157 ? 11.762 -4.556 2.085 1 97.56 157 SER B CA 1
ATOM 3503 C C . SER B 1 157 ? 11.147 -4.162 0.746 1 97.56 157 SER B C 1
ATOM 3505 O O . SER B 1 157 ? 11.333 -4.855 -0.256 1 97.56 157 SER B O 1
ATOM 3507 N N . PHE B 1 158 ? 10.427 -3.042 0.737 1 97.61 158 PHE B N 1
ATOM 3508 C CA . PHE B 1 158 ? 9.978 -2.338 -0.458 1 97.61 158 PHE B CA 1
ATOM 3509 C C . PHE B 1 158 ? 10.895 -1.161 -0.769 1 97.61 158 PHE B C 1
ATOM 3511 O O . PHE B 1 158 ? 10.456 -0.009 -0.775 1 97.61 158 PHE B O 1
ATOM 3518 N N . ALA B 1 159 ? 12.109 -1.412 -1.096 1 94.73 159 ALA B N 1
ATOM 3519 C CA . ALA B 1 159 ? 13.206 -0.454 -0.999 1 94.73 159 ALA B CA 1
ATOM 3520 C C . ALA B 1 159 ? 13.295 0.408 -2.255 1 94.73 159 ALA B C 1
ATOM 3522 O O . ALA B 1 159 ? 14.38 0.857 -2.632 1 94.73 159 ALA B O 1
ATOM 3523 N N . PHE B 1 160 ? 12.255 0.718 -2.95 1 96.73 160 PHE B N 1
ATOM 3524 C CA . PHE B 1 160 ? 12.241 1.461 -4.204 1 96.73 160 PHE B CA 1
ATOM 3525 C C . PHE B 1 160 ? 12.752 2.882 -3.997 1 96.73 160 PHE B C 1
ATOM 3527 O O . PHE B 1 160 ? 13.583 3.366 -4.768 1 96.73 160 PHE B O 1
ATOM 3534 N N . SER B 1 161 ? 12.286 3.525 -2.921 1 97.19 161 SER B N 1
ATOM 3535 C CA . SER B 1 161 ? 12.634 4.919 -2.664 1 97.19 161 SER B CA 1
ATOM 3536 C C . SER B 1 161 ? 14.122 5.071 -2.366 1 97.19 161 SER B C 1
ATOM 3538 O O . SER B 1 161 ? 14.698 6.138 -2.587 1 97.19 161 SER B O 1
ATOM 3540 N N . ARG B 1 162 ? 14.756 4.05 -1.901 1 96.82 162 ARG B N 1
ATOM 3541 C CA . ARG B 1 162 ? 16.178 4.076 -1.574 1 96.82 162 ARG B CA 1
ATOM 3542 C C . ARG B 1 162 ? 17.03 3.845 -2.817 1 96.82 162 ARG B C 1
ATOM 3544 O O . ARG B 1 162 ? 18.257 3.96 -2.766 1 96.82 162 ARG B O 1
ATOM 3551 N N . ARG B 1 163 ? 16.36 3.524 -3.933 1 94.01 163 ARG B N 1
ATOM 3552 C CA . ARG B 1 163 ? 17.056 3.277 -5.192 1 94.01 163 ARG B CA 1
ATOM 3553 C C . ARG B 1 163 ? 16.64 4.288 -6.256 1 94.01 163 ARG B C 1
ATOM 3555 O O . ARG B 1 163 ? 16.956 4.12 -7.435 1 94.01 163 ARG B O 1
ATOM 3562 N N . GLY B 1 164 ? 15.879 5.282 -5.805 1 95.5 164 GLY B N 1
ATOM 3563 C CA . GLY B 1 164 ? 15.414 6.267 -6.769 1 95.5 164 GLY B CA 1
ATOM 3564 C C . GLY B 1 164 ? 14.42 5.703 -7.766 1 95.5 164 GLY B C 1
ATOM 3565 O O . GLY B 1 164 ? 14.327 6.184 -8.898 1 95.5 164 GLY B O 1
ATOM 3566 N N . LEU B 1 165 ? 13.683 4.644 -7.348 1 94.85 165 LEU B N 1
ATOM 3567 C CA . LEU B 1 165 ? 12.736 3.964 -8.226 1 94.85 165 LEU B CA 1
ATOM 3568 C C . LEU B 1 165 ? 11.315 4.078 -7.685 1 94.85 165 LEU B C 1
ATOM 3570 O O . LEU B 1 165 ? 11.102 4.611 -6.594 1 94.85 165 LEU B O 1
ATOM 3574 N N . ALA B 1 166 ? 10.369 3.71 -8.488 1 95.63 166 ALA B N 1
ATOM 3575 C CA . ALA B 1 166 ? 8.974 3.586 -8.074 1 95.63 166 ALA B CA 1
ATOM 3576 C C . ALA B 1 166 ? 8.542 2.123 -8.032 1 95.63 166 ALA B C 1
ATOM 3578 O O . ALA B 1 166 ? 9.186 1.262 -8.635 1 95.63 166 ALA B O 1
ATOM 3579 N N . MET B 1 167 ? 7.422 1.935 -7.364 1 94.97 167 MET B N 1
ATOM 3580 C CA . MET B 1 167 ? 6.875 0.587 -7.242 1 94.97 167 MET B CA 1
ATOM 3581 C C . MET B 1 167 ? 6.523 0.017 -8.612 1 94.97 167 MET B C 1
ATOM 3583 O O . MET B 1 167 ? 6.12 0.756 -9.512 1 94.97 167 MET B O 1
ATOM 3587 N N . GLU B 1 168 ? 6.681 -1.273 -8.787 1 93.02 168 GLU B N 1
ATOM 3588 C CA . GLU B 1 168 ? 6.361 -2.062 -9.973 1 93.02 168 GLU B CA 1
ATOM 3589 C C . GLU B 1 168 ? 5.556 -3.306 -9.608 1 93.02 168 GLU B C 1
ATOM 3591 O O . GLU B 1 168 ? 5.055 -3.42 -8.487 1 93.02 168 GLU B O 1
ATOM 3596 N N . ALA B 1 169 ? 5.238 -4.179 -10.595 1 95.86 169 ALA B N 1
ATOM 3597 C CA . ALA B 1 169 ? 4.624 -5.488 -10.394 1 95.86 169 ALA B CA 1
ATOM 3598 C C . ALA B 1 169 ? 3.196 -5.35 -9.873 1 95.86 169 ALA B C 1
ATOM 3600 O O . ALA B 1 169 ? 2.738 -6.169 -9.074 1 95.86 169 ALA B O 1
ATOM 3601 N N . CYS B 1 170 ? 2.534 -4.316 -10.23 1 97.39 170 CYS B N 1
ATOM 3602 C CA . CYS B 1 170 ? 1.163 -4.039 -9.815 1 97.39 170 CYS B CA 1
ATOM 3603 C C . CYS B 1 170 ? 1.083 -3.819 -8.309 1 97.39 170 CYS B C 1
ATOM 3605 O O . CYS B 1 170 ? 0.031 -4.027 -7.703 1 97.39 170 CYS B O 1
ATOM 3607 N N . SER B 1 171 ? 2.172 -3.466 -7.678 1 98.02 171 SER B N 1
ATOM 3608 C CA . SER B 1 171 ? 2.204 -3.428 -6.22 1 98.02 171 SER B CA 1
ATOM 3609 C C . SER B 1 171 ? 1.432 -2.229 -5.681 1 98.02 171 SER B C 1
ATOM 3611 O O . SER B 1 171 ? 0.908 -2.271 -4.566 1 98.02 171 SER B O 1
ATOM 3613 N N . SER B 1 172 ? 1.263 -1.163 -6.426 1 97.47 172 SER B N 1
ATOM 3614 C CA . SER B 1 172 ? 0.448 -0.037 -5.982 1 97.47 172 SER B CA 1
ATOM 3615 C C . SER B 1 172 ? -1.019 -0.434 -5.851 1 97.47 172 SER B C 1
ATOM 3617 O O . SER B 1 172 ? -1.771 0.189 -5.099 1 97.47 172 SER B O 1
ATOM 3619 N N . PHE B 1 173 ? -1.42 -1.446 -6.644 1 97.56 173 PHE B N 1
ATOM 3620 C CA . PHE B 1 173 ? -2.782 -1.967 -6.62 1 97.56 173 PHE B CA 1
ATOM 3621 C C . PHE B 1 173 ? -2.973 -2.927 -5.452 1 97.56 173 PHE B C 1
ATOM 3623 O O . PHE B 1 173 ? -3.946 -2.816 -4.703 1 97.56 173 PHE B O 1
ATOM 3630 N N . PHE B 1 174 ? -2.036 -3.776 -5.213 1 98.4 174 PHE B N 1
ATOM 3631 C CA . PHE B 1 174 ? -2.24 -4.889 -4.294 1 98.4 174 PHE B CA 1
ATOM 3632 C C . PHE B 1 174 ? -1.853 -4.496 -2.873 1 98.4 174 PHE B C 1
ATOM 3634 O O . PHE B 1 174 ? -2.561 -4.822 -1.918 1 98.4 174 PHE B O 1
ATOM 3641 N N . LEU B 1 175 ? -0.732 -3.819 -2.68 1 98.33 175 LEU B N 1
ATOM 3642 C CA . LEU B 1 175 ? -0.126 -3.658 -1.363 1 98.33 175 LEU B CA 1
ATOM 3643 C C . LEU B 1 175 ? -1.075 -2.936 -0.413 1 98.33 175 LEU B C 1
ATOM 3645 O O . LEU B 1 175 ? -1.352 -3.424 0.685 1 98.33 175 LEU B O 1
ATOM 3649 N N . PRO B 1 176 ? -1.646 -1.738 -0.767 1 97.25 176 PRO B N 1
ATOM 3650 C CA . PRO B 1 176 ? -2.525 -1.053 0.183 1 97.25 176 PRO B CA 1
ATOM 3651 C C . PRO B 1 176 ? -3.778 -1.859 0.515 1 97.25 176 PRO B C 1
ATOM 3653 O O . PRO B 1 176 ? -4.308 -1.753 1.624 1 97.25 176 PRO B O 1
ATOM 3656 N N . LYS B 1 177 ? -4.237 -2.678 -0.394 1 96.3 177 LYS B N 1
ATOM 3657 C CA . LYS B 1 177 ? -5.407 -3.517 -0.147 1 96.3 177 LYS B CA 1
ATOM 3658 C C . LYS B 1 177 ? -5.094 -4.61 0.871 1 96.3 177 LYS B C 1
ATOM 3660 O O . LYS B 1 177 ? -5.973 -5.036 1.623 1 96.3 177 LYS B O 1
ATOM 3665 N N . LEU B 1 178 ? -3.897 -5.013 0.916 1 97.39 178 LEU B N 1
ATOM 3666 C CA . LEU B 1 178 ? -3.525 -6.167 1.728 1 97.39 178 LEU B CA 1
ATOM 3667 C C . LEU B 1 178 ? -3.118 -5.734 3.132 1 97.39 178 LEU B C 1
ATOM 3669 O O . LEU B 1 178 ? -3.448 -6.404 4.114 1 97.39 178 LEU B O 1
ATOM 3673 N N . VAL B 1 179 ? -2.417 -4.575 3.227 1 96.55 179 VAL B N 1
ATOM 3674 C CA . VAL B 1 179 ? -1.88 -4.241 4.542 1 96.55 179 VAL B CA 1
ATOM 3675 C C . VAL B 1 179 ? -2.554 -2.977 5.07 1 96.55 179 VAL B C 1
ATOM 3677 O O . VAL B 1 179 ? -2.326 -2.577 6.214 1 96.55 179 VAL B O 1
ATOM 3680 N N . GLY B 1 180 ? -3.341 -2.319 4.255 1 95.14 180 GLY B N 1
ATOM 3681 C CA . GLY B 1 180 ? -3.874 -1.01 4.598 1 95.14 180 GLY B CA 1
ATOM 3682 C C . GLY B 1 180 ? -2.99 0.134 4.137 1 95.14 180 GLY B C 1
ATOM 3683 O O . GLY B 1 180 ? -1.767 -0.007 4.073 1 95.14 180 GLY B O 1
ATOM 3684 N N . MET B 1 181 ? -3.623 1.251 3.895 1 96.58 181 MET B N 1
ATOM 3685 C CA . MET B 1 181 ? -2.95 2.402 3.301 1 96.58 181 MET B CA 1
ATOM 3686 C C . MET B 1 181 ? -1.897 2.966 4.249 1 96.58 181 MET B C 1
ATOM 3688 O O . MET B 1 181 ? -0.798 3.325 3.822 1 96.58 181 MET B O 1
ATOM 3692 N N . SER B 1 182 ? -2.175 3.065 5.517 1 96.32 182 SER B N 1
ATOM 3693 C CA . SER B 1 182 ? -1.255 3.666 6.477 1 96.32 182 SER B CA 1
ATOM 3694 C C . SER B 1 182 ? 0.071 2.914 6.519 1 96.32 182 SER B C 1
ATOM 3696 O O . SER B 1 182 ? 1.138 3.521 6.412 1 96.32 182 SER B O 1
ATOM 3698 N N . ARG B 1 183 ? 0.011 1.622 6.616 1 96.77 183 ARG B N 1
ATOM 3699 C CA . ARG B 1 183 ? 1.214 0.797 6.652 1 96.77 183 ARG B CA 1
ATOM 3700 C C . ARG B 1 183 ? 1.932 0.817 5.306 1 96.77 183 ARG B C 1
ATOM 3702 O O . ARG B 1 183 ? 3.159 0.926 5.252 1 96.77 183 ARG B O 1
ATOM 3709 N N . ALA B 1 184 ? 1.13 0.686 4.238 1 97.94 184 ALA B N 1
ATOM 3710 C CA . ALA B 1 184 ? 1.719 0.721 2.902 1 97.94 184 ALA B CA 1
ATOM 3711 C C . ALA B 1 184 ? 2.526 1.999 2.691 1 97.94 184 ALA B C 1
ATOM 3713 O O . ALA B 1 184 ? 3.652 1.954 2.191 1 97.94 184 ALA B O 1
ATOM 3714 N N . LEU B 1 185 ? 2.003 3.152 3.11 1 98.21 185 LEU B N 1
ATOM 3715 C CA . LEU B 1 185 ? 2.681 4.434 2.955 1 98.21 185 LEU B CA 1
ATOM 3716 C C . LEU B 1 185 ? 3.984 4.459 3.748 1 98.21 185 LEU B C 1
ATOM 3718 O O . LEU B 1 185 ? 5.018 4.897 3.237 1 98.21 185 LEU B O 1
ATOM 3722 N N . HIS B 1 186 ? 3.932 4.016 4.958 1 98.46 186 HIS B N 1
ATOM 3723 C CA . HIS B 1 186 ? 5.156 3.975 5.75 1 98.46 186 HIS B CA 1
ATOM 3724 C C . HIS B 1 186 ? 6.222 3.119 5.073 1 98.46 186 HIS B C 1
ATOM 3726 O O . HIS B 1 186 ? 7.369 3.547 4.93 1 98.46 186 HIS B O 1
ATOM 3732 N N . LEU B 1 187 ? 5.847 1.938 4.614 1 98.12 187 LEU B N 1
ATOM 3733 C CA . LEU B 1 187 ? 6.775 0.97 4.04 1 98.12 187 LEU B CA 1
ATOM 3734 C C . LEU B 1 187 ? 7.447 1.534 2.793 1 98.12 187 LEU B C 1
ATOM 3736 O O . LEU B 1 187 ? 8.669 1.452 2.651 1 98.12 187 LEU B O 1
ATOM 3740 N N . VAL B 1 188 ? 6.721 2.176 1.919 1 97.88 188 VAL B N 1
ATOM 3741 C CA . VAL B 1 188 ? 7.283 2.557 0.628 1 97.88 188 VAL B CA 1
ATOM 3742 C C . VAL B 1 188 ? 7.971 3.916 0.744 1 97.88 188 VAL B C 1
ATOM 3744 O O . VAL B 1 188 ? 8.889 4.221 -0.021 1 97.88 188 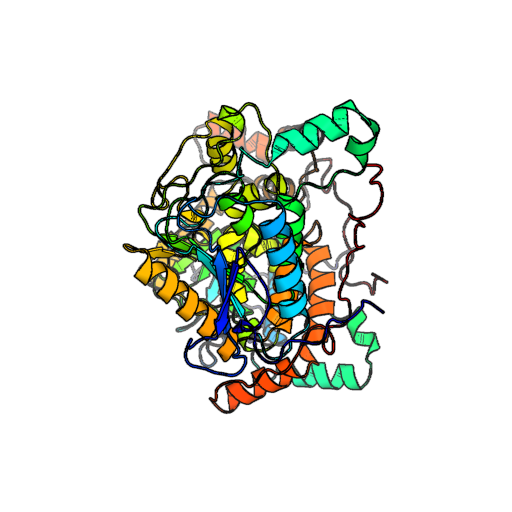VAL B O 1
ATOM 3747 N N . THR B 1 189 ? 7.525 4.749 1.728 1 98.52 189 THR B N 1
ATOM 3748 C CA . THR B 1 189 ? 8.154 6.053 1.902 1 98.52 189 THR B CA 1
ATOM 3749 C C . THR B 1 189 ? 9.55 5.905 2.499 1 98.52 189 THR B C 1
ATOM 3751 O O . THR B 1 189 ? 10.494 6.564 2.057 1 98.52 189 THR B O 1
ATOM 3754 N N . THR B 1 190 ? 9.729 5.021 3.447 1 98.06 190 THR B N 1
ATOM 3755 C CA . THR B 1 190 ? 11.019 4.845 4.107 1 98.06 190 THR B CA 1
ATOM 3756 C C . THR B 1 190 ? 11.89 3.857 3.336 1 98.06 190 THR B C 1
ATOM 3758 O O . THR B 1 190 ? 13.119 3.946 3.372 1 98.06 190 THR B O 1
ATOM 3761 N N . GLY B 1 191 ? 11.232 2.86 2.709 1 97.57 191 GLY B N 1
ATOM 3762 C CA . GLY B 1 191 ? 11.972 1.787 2.063 1 97.57 191 GLY B CA 1
ATOM 3763 C C . GLY B 1 191 ? 12.779 0.949 3.036 1 97.57 191 GLY B C 1
ATOM 3764 O O . GLY B 1 191 ? 13.718 0.257 2.637 1 97.57 191 GLY B O 1
ATOM 3765 N N . ALA B 1 192 ? 12.488 0.992 4.311 1 97.4 192 ALA B N 1
ATOM 3766 C CA . ALA B 1 192 ? 13.262 0.312 5.347 1 97.4 192 ALA B CA 1
ATOM 3767 C C . ALA B 1 192 ? 13.008 -1.192 5.323 1 97.4 192 ALA B C 1
ATOM 3769 O O . ALA B 1 192 ? 12.077 -1.661 4.664 1 97.4 192 ALA B O 1
ATOM 3770 N N . THR B 1 193 ? 13.887 -1.954 5.978 1 97.78 193 THR B N 1
ATOM 3771 C CA . THR B 1 193 ? 13.792 -3.406 6.081 1 97.78 193 THR B CA 1
ATOM 3772 C C . THR B 1 193 ? 13.181 -3.814 7.418 1 97.78 193 THR B C 1
ATOM 3774 O O . THR B 1 193 ? 13.552 -3.28 8.466 1 97.78 193 THR B O 1
ATOM 3777 N N . TYR B 1 194 ? 12.249 -4.756 7.32 1 98.02 194 TYR B N 1
ATOM 3778 C CA . TYR B 1 194 ? 11.578 -5.272 8.508 1 98.02 194 TYR B CA 1
ATOM 3779 C C . TYR B 1 194 ? 11.588 -6.796 8.521 1 98.02 194 TYR B C 1
ATOM 3781 O O . TYR B 1 194 ? 11.693 -7.432 7.469 1 98.02 194 TYR B O 1
ATOM 3789 N N . THR B 1 195 ? 11.455 -7.362 9.677 1 98.4 195 THR B N 1
ATOM 3790 C CA . THR B 1 195 ? 11.172 -8.791 9.748 1 98.4 195 THR B CA 1
ATOM 3791 C C . THR B 1 195 ? 9.693 -9.063 9.489 1 98.4 195 THR B C 1
ATOM 3793 O O . THR B 1 195 ? 8.849 -8.19 9.704 1 98.4 195 THR B O 1
ATOM 3796 N N . ALA B 1 196 ? 9.397 -10.243 9.115 1 98.11 196 ALA B N 1
ATOM 3797 C CA . ALA B 1 196 ? 8.016 -10.611 8.813 1 98.11 196 ALA B CA 1
ATOM 3798 C C . ALA B 1 196 ? 7.125 -10.453 10.042 1 98.11 196 ALA B C 1
ATOM 3800 O O . ALA B 1 196 ? 5.924 -10.201 9.917 1 98.11 196 ALA B O 1
ATOM 3801 N N . SER B 1 197 ? 7.699 -10.49 11.217 1 97.44 197 SER B N 1
ATOM 3802 C CA . SER B 1 197 ? 6.919 -10.431 12.449 1 97.44 197 SER B CA 1
ATOM 3803 C C . SER B 1 197 ? 6.704 -8.99 12.898 1 97.44 197 SER B C 1
ATOM 3805 O O . SER B 1 197 ? 5.981 -8.736 13.864 1 97.44 197 SER B O 1
ATOM 3807 N N . ASP B 1 198 ? 7.297 -8.032 12.218 1 96.85 198 ASP B N 1
ATOM 3808 C CA . ASP B 1 198 ? 7.126 -6.629 12.584 1 96.85 198 ASP B CA 1
ATOM 3809 C C . ASP B 1 198 ? 5.66 -6.212 12.492 1 96.85 198 ASP B C 1
ATOM 3811 O O . ASP B 1 198 ? 4.963 -6.58 11.544 1 96.85 198 ASP B O 1
ATOM 3815 N N . PRO B 1 199 ? 5.201 -5.395 13.353 1 93.45 199 PRO B N 1
ATOM 3816 C CA . PRO B 1 199 ? 3.799 -4.97 13.357 1 93.45 199 PRO B CA 1
ATOM 3817 C C . PRO B 1 199 ? 3.411 -4.206 12.093 1 93.45 199 PRO B C 1
ATOM 3819 O O . PRO B 1 199 ? 2.24 -4.203 11.704 1 93.45 199 PRO B O 1
ATOM 3822 N N . LEU B 1 200 ? 4.323 -3.635 11.435 1 94.67 200 LEU B N 1
ATOM 3823 C CA . LEU B 1 200 ? 4.041 -2.889 10.214 1 94.67 200 LEU B CA 1
ATOM 3824 C C . LEU B 1 200 ? 3.761 -3.834 9.051 1 94.67 200 LEU B C 1
ATOM 3826 O O . LEU B 1 200 ? 3.173 -3.431 8.045 1 94.67 200 LEU B O 1
ATOM 3830 N N . LEU B 1 201 ? 4.184 -5.181 9.21 1 95.23 201 LEU B N 1
ATOM 3831 C CA . LEU B 1 201 ? 4.144 -6.08 8.061 1 95.23 201 LEU B CA 1
ATOM 3832 C C . LEU B 1 201 ? 3.305 -7.316 8.366 1 95.23 201 LEU B C 1
ATOM 3834 O O . LEU B 1 201 ? 2.866 -8.015 7.449 1 95.23 201 LEU B O 1
ATOM 3838 N N . SER B 1 202 ? 3.104 -7.584 9.584 1 95.12 202 SER B N 1
ATOM 3839 C CA . SER B 1 202 ? 2.644 -8.906 9.997 1 95.12 202 SER B CA 1
ATOM 3840 C C . SER B 1 202 ? 1.271 -9.221 9.413 1 95.12 202 SER B C 1
ATOM 3842 O O . SER B 1 202 ? 0.956 -10.382 9.144 1 95.12 202 SER B O 1
ATOM 3844 N N . ASN B 1 203 ? 0.482 -8.229 9.157 1 94.43 203 ASN B N 1
ATOM 3845 C CA . ASN B 1 203 ? -0.862 -8.465 8.64 1 94.43 203 ASN B CA 1
ATOM 3846 C C . ASN B 1 203 ? -0.83 -8.924 7.185 1 94.43 203 ASN B C 1
ATOM 3848 O O . ASN B 1 203 ? -1.853 -9.341 6.639 1 94.43 203 ASN B O 1
ATOM 3852 N N . LEU B 1 204 ? 0.288 -8.842 6.55 1 97.76 204 LEU B N 1
ATOM 3853 C CA . LEU B 1 204 ? 0.447 -9.325 5.182 1 97.76 204 LEU B CA 1
ATOM 3854 C C . LEU B 1 204 ? 0.433 -10.849 5.139 1 97.76 204 LEU B C 1
ATOM 3856 O O . LEU B 1 204 ? 0.154 -11.443 4.095 1 97.76 204 LEU B O 1
ATOM 3860 N N . PHE B 1 205 ? 0.672 -11.459 6.331 1 98.56 205 PHE B N 1
ATOM 3861 C CA . PHE B 1 205 ? 0.875 -12.903 6.356 1 98.56 205 PHE B CA 1
ATOM 3862 C C . PHE B 1 205 ? -0.212 -13.589 7.176 1 98.56 205 PHE B C 1
ATOM 3864 O O . PHE B 1 205 ? -0.584 -13.108 8.248 1 98.56 205 PHE B O 1
ATOM 3871 N N . SER B 1 206 ? -0.694 -14.671 6.664 1 98.21 206 SER B N 1
ATOM 3872 C CA . SER B 1 206 ? -1.704 -15.46 7.361 1 98.21 206 SER B CA 1
ATOM 3873 C C . SER B 1 206 ? -1.105 -16.189 8.559 1 98.21 206 SER B C 1
ATOM 3875 O O . SER B 1 206 ? -1.791 -16.421 9.558 1 98.21 206 SER B O 1
ATOM 3877 N N . GLU B 1 207 ? 0.118 -16.633 8.372 1 98.37 207 GLU B N 1
ATOM 3878 C CA . GLU B 1 207 ? 0.887 -17.279 9.432 1 98.37 207 GLU B CA 1
ATOM 3879 C C . GLU B 1 207 ? 2.342 -16.821 9.417 1 98.37 207 GLU B C 1
ATOM 3881 O O . GLU B 1 207 ? 2.922 -16.613 8.349 1 98.37 207 GLU B O 1
ATOM 3886 N N . ILE B 1 208 ? 2.801 -16.629 10.53 1 98.74 208 ILE B N 1
ATOM 3887 C CA . ILE B 1 208 ? 4.218 -16.365 10.752 1 98.74 208 ILE B CA 1
ATOM 3888 C C . ILE B 1 208 ? 4.826 -17.484 11.595 1 98.74 208 ILE B C 1
ATOM 3890 O O . ILE B 1 208 ? 4.382 -17.735 12.718 1 98.74 208 ILE B O 1
ATOM 3894 N N . LEU B 1 209 ? 5.839 -18.188 10.98 1 98.82 209 LEU B N 1
ATOM 3895 C CA . LEU B 1 209 ? 6.361 -19.416 11.571 1 98.82 209 LEU B CA 1
ATOM 3896 C C . LEU B 1 209 ? 7.816 -19.242 11.99 1 98.82 209 LEU B C 1
ATOM 3898 O O . LEU B 1 209 ? 8.525 -18.391 11.449 1 98.82 209 LEU B O 1
ATOM 3902 N N . PRO B 1 210 ? 8.308 -19.987 12.883 1 98.4 210 PRO B N 1
ATOM 3903 C CA . PRO B 1 210 ? 9.632 -19.758 13.466 1 98.4 210 PRO B CA 1
ATOM 3904 C C . PRO B 1 210 ? 10.768 -20.122 12.512 1 98.4 210 PRO B C 1
ATOM 3906 O O . PRO B 1 210 ? 11.855 -19.543 12.591 1 98.4 210 PRO B O 1
ATOM 3909 N N . THR B 1 211 ? 10.534 -21.215 11.586 1 98.54 211 THR B N 1
ATOM 3910 C CA . THR B 1 211 ? 11.639 -21.666 10.749 1 98.54 211 THR B CA 1
ATOM 3911 C C . THR B 1 211 ? 11.223 -21.71 9.281 1 98.54 211 THR B C 1
ATOM 3913 O O . THR B 1 211 ? 10.035 -21.819 8.97 1 98.54 211 THR B O 1
ATOM 3916 N N . PRO B 1 212 ? 12.157 -21.656 8.363 1 98.51 212 PRO B N 1
ATOM 3917 C CA . PRO B 1 212 ? 11.861 -21.794 6.935 1 98.51 212 PRO B CA 1
ATOM 3918 C C . PRO B 1 212 ? 11.144 -23.101 6.604 1 98.51 212 PRO B C 1
ATOM 3920 O O . PRO B 1 212 ? 10.218 -23.112 5.79 1 98.51 212 PRO B O 1
ATOM 3923 N N . GLU B 1 213 ? 11.549 -24.216 7.26 1 98.43 213 GLU B N 1
ATOM 3924 C CA . GLU B 1 213 ? 10.961 -25.526 6.997 1 98.43 213 GLU B CA 1
ATOM 3925 C C . GLU B 1 213 ? 9.494 -25.568 7.414 1 98.43 213 GLU B C 1
ATOM 3927 O O . GLU B 1 213 ? 8.649 -26.088 6.683 1 98.43 213 GLU B O 1
ATOM 3932 N N . GLU B 1 214 ? 9.223 -24.984 8.581 1 98.8 214 GLU B N 1
ATOM 3933 C CA . GLU B 1 214 ? 7.845 -24.929 9.057 1 98.8 214 GLU B CA 1
ATOM 3934 C C . GLU B 1 214 ? 6.987 -24.036 8.164 1 98.8 214 GLU B C 1
ATOM 3936 O O . GLU B 1 214 ? 5.792 -24.285 7.994 1 98.8 214 GLU B O 1
ATOM 3941 N N . THR B 1 215 ? 7.621 -23.03 7.607 1 98.86 215 THR B N 1
ATOM 3942 C CA . THR B 1 215 ? 6.927 -22.12 6.703 1 98.86 215 THR B CA 1
ATOM 3943 C C . THR B 1 215 ? 6.476 -22.851 5.441 1 98.86 215 THR B C 1
ATOM 3945 O O . THR B 1 215 ? 5.31 -22.767 5.051 1 98.86 215 THR B O 1
ATOM 3948 N N . VAL B 1 216 ? 7.331 -23.629 4.867 1 98.79 216 VAL B N 1
ATOM 3949 C CA . VAL B 1 216 ? 6.997 -24.377 3.66 1 98.79 216 VAL B CA 1
ATOM 3950 C C . VAL B 1 216 ? 5.978 -25.465 3.99 1 98.79 216 VAL B C 1
ATOM 3952 O O . VAL B 1 216 ? 5.023 -25.679 3.24 1 98.79 216 VAL B O 1
ATOM 3955 N N . ALA B 1 217 ? 6.133 -26.111 5.12 1 98.77 217 ALA B N 1
ATOM 3956 C CA . ALA B 1 217 ? 5.208 -27.163 5.534 1 98.77 217 ALA B CA 1
ATOM 3957 C C . ALA B 1 217 ? 3.795 -26.614 5.71 1 98.77 217 ALA B C 1
ATOM 3959 O O . ALA B 1 217 ? 2.819 -27.256 5.315 1 98.77 217 ALA B O 1
ATOM 3960 N N . SER B 1 218 ? 3.702 -25.456 6.294 1 98.89 218 SER B N 1
ATOM 3961 C CA . SER B 1 218 ? 2.395 -24.84 6.499 1 98.89 218 SER B CA 1
ATOM 3962 C C . SER B 1 218 ? 1.726 -24.508 5.169 1 98.89 218 SER B C 1
ATOM 3964 O O . SER B 1 218 ? 0.53 -24.747 4.994 1 98.89 218 SER B O 1
ATOM 3966 N N . ALA B 1 219 ? 2.513 -23.959 4.233 1 98.9 219 ALA B N 1
ATOM 3967 C CA . ALA B 1 219 ? 1.978 -23.653 2.909 1 98.9 219 ALA B CA 1
ATOM 3968 C C . ALA B 1 219 ? 1.47 -24.915 2.217 1 98.9 219 ALA B C 1
ATOM 3970 O O . ALA B 1 219 ? 0.41 -24.901 1.587 1 98.9 219 ALA B O 1
ATOM 3971 N N . LEU B 1 220 ? 2.195 -25.973 2.383 1 98.79 220 LEU B N 1
ATOM 3972 C CA . LEU B 1 220 ? 1.795 -27.238 1.777 1 98.79 220 LEU B CA 1
ATOM 3973 C C . LEU B 1 220 ? 0.528 -27.778 2.433 1 98.79 220 LEU B C 1
ATOM 3975 O O . LEU B 1 220 ? -0.339 -28.334 1.755 1 98.79 220 LEU B O 1
ATOM 3979 N N . ARG B 1 221 ? 0.465 -27.599 3.728 1 98.77 221 ARG B N 1
ATOM 3980 C CA . ARG B 1 221 ? -0.742 -28.004 4.441 1 98.77 221 ARG B CA 1
ATOM 3981 C C . ARG B 1 221 ? -1.961 -27.245 3.929 1 98.77 221 ARG B C 1
ATOM 3983 O O . ARG B 1 221 ? -2.992 -27.849 3.624 1 98.77 221 ARG B O 1
ATOM 3990 N N . ILE B 1 222 ? -1.876 -25.967 3.74 1 98.86 222 ILE B N 1
ATOM 3991 C CA . ILE B 1 222 ? -2.974 -25.12 3.289 1 98.86 222 ILE B CA 1
ATOM 3992 C C . ILE B 1 222 ? -3.356 -25.489 1.858 1 98.86 222 ILE B C 1
ATOM 3994 O O . ILE B 1 222 ? -4.537 -25.663 1.549 1 98.86 222 ILE B O 1
ATOM 3998 N N . ALA B 1 223 ? -2.358 -25.658 1.025 1 98.81 223 ALA B N 1
ATOM 3999 C CA . ALA B 1 223 ? -2.604 -26.028 -0.367 1 98.81 223 ALA B CA 1
ATOM 4000 C C . ALA B 1 223 ? -3.279 -27.393 -0.46 1 98.81 223 ALA B C 1
ATOM 4002 O O . ALA B 1 223 ? -4.169 -27.597 -1.289 1 98.81 223 ALA B O 1
ATOM 4003 N N . GLY B 1 224 ? -2.842 -28.309 0.38 1 98.46 224 GLY B N 1
ATOM 4004 C CA . GLY B 1 224 ? -3.461 -29.624 0.421 1 98.46 224 GLY B CA 1
ATOM 4005 C C . GLY B 1 224 ? -4.929 -29.581 0.802 1 98.46 224 GLY B C 1
ATOM 4006 O O . GLY B 1 224 ? -5.75 -30.285 0.21 1 98.46 224 GLY B O 1
ATOM 4007 N N . GLU B 1 225 ? -5.235 -28.769 1.758 1 98.17 225 GLU B N 1
ATOM 4008 C CA . GLU B 1 225 ? -6.624 -28.613 2.181 1 98.17 225 GLU B CA 1
ATOM 4009 C C . GLU B 1 225 ? -7.479 -28.028 1.062 1 98.17 225 GLU B C 1
ATOM 4011 O O . GLU B 1 225 ? -8.592 -28.497 0.814 1 98.17 225 GLU B O 1
ATOM 4016 N N . ILE B 1 226 ? -6.976 -27.048 0.366 1 98.38 226 ILE B N 1
ATOM 4017 C CA . ILE B 1 226 ? -7.685 -26.422 -0.745 1 98.38 226 ILE B CA 1
ATOM 4018 C C . ILE B 1 226 ? -7.94 -27.454 -1.841 1 98.38 226 ILE B C 1
ATOM 4020 O O . ILE B 1 226 ? -9.071 -27.603 -2.312 1 98.38 226 ILE B O 1
ATOM 4024 N N . ALA B 1 227 ? -6.903 -28.19 -2.179 1 97.91 227 ALA B N 1
ATOM 4025 C CA . ALA B 1 227 ? -6.981 -29.157 -3.271 1 97.91 227 ALA B CA 1
ATOM 4026 C C . ALA B 1 227 ? -7.974 -30.27 -2.949 1 97.91 227 ALA B C 1
ATOM 4028 O O . ALA B 1 227 ? -8.653 -30.782 -3.842 1 97.91 227 ALA B O 1
ATOM 4029 N N . ALA B 1 228 ? -8.096 -30.578 -1.668 1 96.5 228 ALA B N 1
ATOM 4030 C CA . ALA B 1 228 ? -8.914 -31.715 -1.252 1 96.5 228 ALA B CA 1
ATOM 4031 C C . ALA B 1 228 ? -10.373 -31.303 -1.07 1 96.5 228 ALA B C 1
ATOM 4033 O O . ALA B 1 228 ? -11.282 -32.111 -1.274 1 96.5 228 ALA B O 1
ATOM 4034 N N . SER B 1 229 ? -10.578 -30.013 -0.789 1 96.93 229 SER B N 1
ATOM 4035 C CA . SER B 1 229 ? -11.878 -29.754 -0.18 1 96.93 229 SER B CA 1
ATOM 4036 C C . SER B 1 229 ? -12.601 -28.612 -0.886 1 96.93 229 SER B C 1
ATOM 4038 O O . SER B 1 229 ? -13.729 -28.267 -0.526 1 96.93 229 SER B O 1
ATOM 4040 N N . THR B 1 230 ? -11.995 -28.038 -1.916 1 97.71 230 THR B N 1
ATOM 4041 C CA . THR B 1 230 ? -12.641 -26.862 -2.489 1 97.71 230 THR B CA 1
ATOM 4042 C C . THR B 1 230 ? -12.775 -27.003 -4.003 1 97.71 230 THR B C 1
ATOM 4044 O O . THR B 1 230 ? -12.037 -27.767 -4.628 1 97.71 230 THR B O 1
ATOM 4047 N N . SER B 1 231 ? -13.753 -26.314 -4.568 1 97.72 231 SER B N 1
ATOM 4048 C CA . SER B 1 231 ? -13.939 -26.197 -6.011 1 97.72 231 SER B CA 1
ATOM 4049 C C . SER B 1 231 ? -13.022 -25.131 -6.601 1 97.72 231 SER B C 1
ATOM 4051 O O . SER B 1 231 ? -13.053 -23.974 -6.177 1 97.72 231 SER B O 1
ATOM 4053 N N . THR B 1 232 ? -12.248 -25.53 -7.601 1 97.32 232 THR B N 1
ATOM 4054 C CA . THR B 1 232 ? -11.366 -24.595 -8.291 1 97.32 232 THR B CA 1
ATOM 4055 C C . THR B 1 232 ? -12.168 -23.458 -8.918 1 97.32 232 THR B C 1
ATOM 4057 O O . THR B 1 232 ? -11.753 -22.298 -8.869 1 97.32 232 THR B O 1
ATOM 4060 N N . VAL B 1 233 ? -13.323 -23.735 -9.457 1 97.55 233 VAL B N 1
ATOM 4061 C CA . VAL B 1 233 ? -14.177 -22.736 -10.091 1 97.55 233 VAL B CA 1
ATOM 4062 C C . VAL B 1 233 ? -14.665 -21.735 -9.045 1 97.55 233 VAL B C 1
ATOM 4064 O O . VAL B 1 233 ? -14.612 -20.523 -9.266 1 97.55 233 VAL B O 1
ATOM 4067 N N . SER B 1 234 ? -15.08 -22.243 -7.842 1 97.57 234 SER B N 1
ATOM 4068 C CA . SER B 1 234 ? -15.584 -21.383 -6.776 1 97.57 234 SER B CA 1
ATOM 4069 C C . SER B 1 234 ? -14.507 -20.419 -6.289 1 97.57 234 SER B C 1
ATOM 4071 O O . SER B 1 234 ? -14.753 -19.217 -6.167 1 97.57 234 SER B O 1
ATOM 4073 N N . THR B 1 235 ? -13.305 -20.981 -6.059 1 97.72 235 THR B N 1
ATOM 4074 C CA . THR B 1 235 ? -12.239 -20.147 -5.515 1 97.72 235 THR B CA 1
ATOM 4075 C C . THR B 1 235 ? -11.847 -19.056 -6.507 1 97.72 235 THR B C 1
ATOM 4077 O O . THR B 1 235 ? -11.634 -17.905 -6.119 1 97.72 235 THR B O 1
ATOM 4080 N N . LYS B 1 236 ? -11.826 -19.353 -7.771 1 97.92 236 LYS B N 1
ATOM 4081 C CA . LYS B 1 236 ? -11.466 -18.386 -8.804 1 97.92 236 LYS B CA 1
ATOM 4082 C C . LYS B 1 236 ? -12.534 -17.306 -8.942 1 97.92 236 LYS B C 1
ATOM 4084 O O . LYS B 1 236 ? -12.223 -16.113 -8.941 1 97.92 236 LYS B O 1
ATOM 4089 N N . VAL B 1 237 ? -13.771 -17.661 -9.026 1 97.26 237 VAL B N 1
ATOM 4090 C CA . VAL B 1 237 ? -14.872 -16.732 -9.254 1 97.26 237 VAL B CA 1
ATOM 4091 C C . VAL B 1 237 ? -15.01 -15.79 -8.059 1 97.26 237 VAL B C 1
ATOM 4093 O O . VAL B 1 237 ? -15.227 -14.588 -8.23 1 97.26 237 VAL B O 1
ATOM 4096 N N . MET B 1 238 ? -14.891 -16.35 -6.865 1 97.71 238 MET B N 1
ATOM 4097 C CA . MET B 1 238 ? -14.992 -15.518 -5.67 1 97.71 238 MET B CA 1
ATOM 4098 C C . MET B 1 238 ? -13.872 -14.483 -5.63 1 97.71 238 MET B C 1
ATOM 4100 O O . MET B 1 238 ? -14.103 -13.326 -5.277 1 97.71 238 MET B O 1
ATOM 4104 N N . ARG B 1 239 ? -12.699 -14.908 -5.993 1 97.42 239 ARG B N 1
ATOM 4105 C CA . ARG B 1 239 ? -11.586 -13.966 -6.042 1 97.42 239 ARG B CA 1
ATOM 4106 C C . ARG B 1 239 ? -11.846 -12.864 -7.064 1 97.42 239 ARG B C 1
ATOM 4108 O O . ARG B 1 239 ? -11.586 -11.689 -6.798 1 97.42 239 ARG B O 1
ATOM 4115 N N . ASP B 1 240 ? -12.378 -13.225 -8.233 1 96.77 240 ASP B N 1
ATOM 4116 C CA . ASP B 1 240 ? -12.697 -12.244 -9.266 1 96.77 240 ASP B CA 1
ATOM 4117 C C . ASP B 1 240 ? -13.786 -11.283 -8.794 1 96.77 240 ASP B C 1
ATOM 4119 O O . ASP B 1 240 ? -13.72 -10.082 -9.061 1 96.77 240 ASP B O 1
ATOM 4123 N N . LEU B 1 241 ? -14.782 -11.791 -8.059 1 96.26 241 LEU B N 1
ATOM 4124 C CA . LEU B 1 241 ? -15.856 -10.948 -7.545 1 96.26 241 LEU B CA 1
ATOM 4125 C C . LEU B 1 241 ? -15.305 -9.872 -6.616 1 96.26 241 LEU B C 1
ATOM 4127 O O . LEU B 1 241 ? -15.81 -8.747 -6.593 1 96.26 241 LEU B O 1
ATOM 4131 N N . MET B 1 242 ? -14.229 -10.214 -5.922 1 95.99 242 MET B N 1
ATOM 4132 C CA . MET B 1 242 ? -13.663 -9.269 -4.964 1 95.99 242 MET B CA 1
ATOM 4133 C C . MET B 1 242 ? -12.771 -8.25 -5.666 1 95.99 242 MET B C 1
ATOM 4135 O O . MET B 1 242 ? -12.875 -7.049 -5.412 1 95.99 242 MET B O 1
ATOM 4139 N N . TYR B 1 243 ? -11.923 -8.64 -6.581 1 95.58 243 TYR B N 1
ATOM 4140 C CA . TYR B 1 243 ? -10.946 -7.75 -7.199 1 95.58 243 TYR B CA 1
ATOM 4141 C C . TYR B 1 243 ? -11.564 -6.986 -8.364 1 95.58 243 TYR B C 1
ATOM 4143 O O . TYR B 1 243 ? -10.998 -5.997 -8.835 1 95.58 243 TYR B O 1
ATOM 4151 N N . ARG B 1 244 ? -12.707 -7.435 -8.851 1 94.84 244 ARG B N 1
ATOM 4152 C CA . ARG B 1 244 ? -13.393 -6.797 -9.97 1 94.84 244 ARG B CA 1
ATOM 4153 C C . ARG B 1 244 ? -14.812 -6.395 -9.585 1 94.84 244 ARG B C 1
ATOM 4155 O O . ARG B 1 244 ? -15.743 -6.546 -10.38 1 94.84 244 ARG B O 1
ATOM 4162 N N . ALA B 1 245 ? -14.95 -5.965 -8.4 1 91.51 245 ALA B N 1
ATOM 4163 C CA . ALA B 1 245 ? -16.244 -5.608 -7.825 1 91.51 245 ALA B CA 1
ATOM 4164 C C . ALA B 1 245 ? -16.784 -4.323 -8.445 1 91.51 245 ALA B C 1
ATOM 4166 O O . ALA B 1 245 ? -16.019 -3.409 -8.76 1 91.51 245 ALA B O 1
ATOM 4167 N N . PRO B 1 246 ? -18.175 -4.317 -8.574 1 91.06 246 PRO B N 1
ATOM 4168 C CA . PRO B 1 246 ? -18.772 -3.046 -8.991 1 91.06 246 PRO B CA 1
ATOM 4169 C C . PRO B 1 246 ? -18.628 -1.952 -7.935 1 91.06 246 PRO B C 1
ATOM 4171 O O . PRO B 1 246 ? -18.137 -2.213 -6.834 1 91.06 246 PRO B O 1
ATOM 4174 N N . GLY B 1 247 ? -19.151 -0.779 -8.306 1 89.87 247 GLY B N 1
ATOM 4175 C CA . GLY B 1 247 ? -18.882 0.395 -7.492 1 89.87 247 GLY B CA 1
ATOM 4176 C C . GLY B 1 247 ? -19.931 0.633 -6.422 1 89.87 247 GLY B C 1
ATOM 4177 O O . GLY B 1 247 ? -19.809 1.562 -5.621 1 89.87 247 GLY B O 1
ATOM 4178 N N . SER B 1 248 ? -21.096 -0.321 -6.442 1 93.03 248 SER B N 1
ATOM 4179 C CA . SER B 1 248 ? -22.141 -0.124 -5.443 1 93.03 248 SER B CA 1
ATOM 4180 C C . SER B 1 248 ? -22.722 -1.456 -4.981 1 93.03 248 SER B C 1
ATOM 4182 O O . SER B 1 248 ? -22.558 -2.477 -5.652 1 93.03 248 SER B O 1
ATOM 4184 N N . ALA B 1 249 ? -23.35 -1.353 -3.793 1 93.55 249 ALA B N 1
ATOM 4185 C CA . ALA B 1 249 ? -24.003 -2.545 -3.26 1 93.55 249 ALA B CA 1
ATOM 4186 C C . ALA B 1 249 ? -25.111 -3.027 -4.192 1 93.55 249 ALA B C 1
ATOM 4188 O O . ALA B 1 249 ? -25.314 -4.233 -4.353 1 93.55 249 ALA B O 1
ATOM 4189 N N . GLU B 1 250 ? -25.789 -2.067 -4.801 1 95.86 250 GLU B N 1
ATOM 4190 C CA . GLU B 1 250 ? -26.869 -2.411 -5.72 1 95.86 250 GLU B CA 1
ATOM 4191 C C . GLU B 1 250 ? -26.336 -3.136 -6.953 1 95.86 250 GLU B C 1
ATOM 4193 O O . GLU B 1 250 ? -26.894 -4.153 -7.37 1 95.86 250 GLU B O 1
ATOM 4198 N N . GLU B 1 251 ? -25.244 -2.622 -7.452 1 95.7 251 GLU B N 1
ATOM 4199 C CA . GLU B 1 251 ? -24.636 -3.268 -8.611 1 95.7 251 GLU B CA 1
ATOM 4200 C C . GLU B 1 251 ? -24.063 -4.634 -8.245 1 95.7 251 GLU B C 1
ATOM 4202 O O . GLU B 1 251 ? -24.125 -5.573 -9.042 1 95.7 251 GLU B O 1
ATOM 4207 N N . ALA B 1 252 ? -23.543 -4.757 -7.076 1 95.42 252 ALA B N 1
ATOM 4208 C CA . ALA B 1 252 ? -23.042 -6.041 -6.593 1 95.42 252 ALA B CA 1
ATOM 4209 C C . ALA B 1 252 ? -24.17 -7.064 -6.485 1 95.42 252 ALA B C 1
ATOM 4211 O O . ALA B 1 252 ? -23.995 -8.23 -6.845 1 95.42 252 ALA B O 1
ATOM 4212 N N . HIS B 1 253 ? -25.261 -6.637 -5.968 1 96.48 253 HIS B N 1
ATOM 4213 C CA . HIS B 1 253 ? -26.421 -7.514 -5.854 1 96.48 253 HIS B CA 1
ATOM 4214 C C . HIS B 1 253 ? -26.831 -8.066 -7.215 1 96.48 253 HIS B C 1
ATOM 4216 O O . HIS B 1 253 ? -27.087 -9.264 -7.353 1 96.48 253 HIS B O 1
ATOM 4222 N N . LEU B 1 254 ? -26.826 -7.202 -8.152 1 96.05 254 LEU B N 1
ATOM 4223 C CA . LEU B 1 254 ? -27.197 -7.628 -9.497 1 96.05 254 LEU B CA 1
ATOM 4224 C C . LEU B 1 254 ? -26.192 -8.635 -10.046 1 96.05 254 LEU B C 1
ATOM 4226 O O . LEU B 1 254 ? -26.579 -9.681 -10.572 1 96.05 254 LEU B O 1
ATOM 4230 N N . LEU B 1 255 ? -24.96 -8.368 -9.906 1 96.24 255 LEU B N 1
ATOM 4231 C CA . LEU B 1 255 ? -23.904 -9.23 -10.427 1 96.24 255 LEU B CA 1
ATOM 4232 C C . LEU B 1 255 ? -23.865 -10.556 -9.676 1 96.24 255 LEU B C 1
ATOM 4234 O O . LEU B 1 255 ? -23.89 -11.624 -10.292 1 96.24 255 LEU B O 1
ATOM 4238 N N . GLU B 1 256 ? -23.824 -10.51 -8.353 1 96.38 256 GLU B N 1
ATOM 4239 C CA . GLU B 1 256 ? -23.727 -11.705 -7.52 1 96.38 256 GLU B CA 1
ATOM 4240 C C . GLU B 1 256 ? -24.908 -12.641 -7.758 1 96.38 256 GLU B C 1
ATOM 4242 O O . GLU B 1 256 ? -24.741 -13.862 -7.798 1 96.38 256 GLU B O 1
ATOM 4247 N N . SER B 1 257 ? -26.04 -11.999 -7.878 1 95.41 257 SER B N 1
ATOM 4248 C CA . SER B 1 257 ? -27.234 -12.812 -8.09 1 95.41 257 SER B CA 1
ATOM 4249 C C . SER B 1 257 ? -27.133 -13.617 -9.381 1 95.41 257 SER B C 1
ATOM 4251 O O . SER B 1 257 ? -27.444 -14.81 -9.401 1 95.41 257 SER B O 1
ATOM 4253 N N . LYS B 1 258 ? -26.686 -13.014 -10.364 1 95.32 258 LYS B N 1
ATOM 4254 C CA . LYS B 1 258 ? -26.539 -13.671 -11.659 1 95.32 258 LYS B CA 1
ATOM 4255 C C . LYS B 1 258 ? -25.469 -14.758 -11.606 1 95.32 258 LYS B C 1
ATOM 4257 O O . LYS B 1 258 ? -25.704 -15.889 -12.038 1 95.32 258 LYS B O 1
ATOM 4262 N N . VAL B 1 259 ? -24.321 -14.486 -11.099 1 95.65 259 VAL B N 1
ATOM 4263 C CA . VAL B 1 259 ? -23.193 -15.41 -11.044 1 95.65 259 VAL B CA 1
ATOM 4264 C C . VAL B 1 259 ? -23.528 -16.579 -10.121 1 95.65 259 VAL B C 1
ATOM 4266 O O . VAL B 1 259 ? -23.198 -17.729 -10.42 1 95.65 259 VAL B O 1
ATOM 4269 N N . PHE B 1 260 ? -24.2 -16.266 -8.995 1 94.71 260 PHE B N 1
ATOM 4270 C CA . PHE B 1 260 ? -24.569 -17.288 -8.023 1 94.71 260 PHE B CA 1
ATOM 4271 C C . PHE B 1 260 ? -25.481 -18.332 -8.656 1 94.71 260 PHE B C 1
ATOM 4273 O O . PHE B 1 260 ? -25.287 -19.534 -8.461 1 94.71 260 PHE B O 1
ATOM 4280 N N . LEU B 1 261 ? -26.452 -17.871 -9.411 1 93.18 261 LEU B N 1
ATOM 4281 C CA . LEU B 1 261 ? -27.371 -18.796 -10.067 1 93.18 261 LEU B CA 1
ATOM 4282 C C . LEU B 1 261 ? -26.629 -19.686 -11.059 1 93.18 261 LEU B C 1
ATOM 4284 O O . LEU B 1 261 ? -26.92 -20.88 -11.165 1 93.18 261 LEU B O 1
ATOM 4288 N N . GLY B 1 262 ? -25.716 -19.087 -11.788 1 92.41 262 GLY B N 1
ATOM 4289 C CA . GLY B 1 262 ? -24.89 -19.885 -12.679 1 92.41 262 GLY B CA 1
ATOM 4290 C C . GLY B 1 262 ? -24.09 -20.952 -11.956 1 92.41 262 GLY B C 1
ATOM 4291 O O . GLY B 1 262 ? -23.981 -22.084 -12.432 1 92.41 262 GLY B O 1
ATOM 4292 N N . MET B 1 263 ? -23.584 -20.66 -10.78 1 94.58 263 MET B N 1
ATOM 4293 C CA . MET B 1 263 ? -22.8 -21.588 -9.97 1 94.58 263 MET B CA 1
ATOM 4294 C C . MET B 1 263 ? -23.687 -22.684 -9.387 1 94.58 263 MET B C 1
ATOM 4296 O O . MET B 1 263 ? -23.262 -23.834 -9.267 1 94.58 263 MET B O 1
ATOM 4300 N N . LEU B 1 264 ? -24.928 -22.31 -9.004 1 92.13 264 LEU B N 1
ATOM 4301 C CA . LEU B 1 264 ? -25.859 -23.249 -8.389 1 92.13 264 LEU B CA 1
ATOM 4302 C C . LEU B 1 264 ? -26.162 -24.41 -9.331 1 92.13 264 LEU B C 1
ATOM 4304 O O . LEU B 1 264 ? -26.372 -25.54 -8.884 1 92.13 264 LEU B O 1
ATOM 4308 N N . MET B 1 265 ? -26.071 -24.191 -10.616 1 90.17 265 MET B N 1
ATOM 4309 C CA . MET B 1 265 ? -26.42 -25.197 -11.616 1 90.17 265 MET B CA 1
ATOM 4310 C C . MET B 1 265 ? -25.181 -25.954 -12.082 1 90.17 265 MET B C 1
ATOM 4312 O O . MET B 1 265 ? -25.267 -26.812 -12.962 1 90.17 265 MET B O 1
ATOM 4316 N N . SER B 1 266 ? -24.11 -25.728 -11.487 1 92.14 266 SER B N 1
ATOM 4317 C CA . SER B 1 266 ? -22.839 -26.268 -11.958 1 92.14 266 SER B CA 1
ATOM 4318 C C . SER B 1 266 ? -22.616 -27.687 -11.446 1 92.14 266 SER B C 1
ATOM 4320 O O . SER B 1 266 ? -23.255 -28.111 -10.481 1 92.14 266 SER B O 1
ATOM 4322 N N . ARG B 1 267 ? -21.712 -28.326 -12.098 1 93.47 267 ARG B N 1
ATOM 4323 C CA . ARG B 1 267 ? -21.311 -29.681 -11.733 1 93.47 267 ARG B CA 1
ATOM 4324 C C . ARG B 1 267 ? -20.769 -29.726 -10.308 1 93.47 267 ARG B C 1
ATOM 4326 O O . ARG B 1 267 ? -21.095 -30.635 -9.542 1 93.47 267 ARG B O 1
ATOM 4333 N N . ASP B 1 268 ? -19.972 -28.796 -9.88 1 96.29 268 ASP B N 1
ATOM 4334 C CA . ASP B 1 268 ? -19.332 -28.79 -8.568 1 96.29 268 ASP B CA 1
ATOM 4335 C C . ASP B 1 268 ? -20.339 -28.463 -7.468 1 96.29 268 ASP B C 1
ATOM 4337 O O . ASP B 1 268 ? -20.207 -28.937 -6.338 1 96.29 268 ASP B O 1
ATOM 4341 N N . SER B 1 269 ? -21.357 -27.637 -7.778 1 95.6 269 SER B N 1
ATOM 4342 C CA . SER B 1 269 ? -22.403 -27.392 -6.791 1 95.6 269 SER B CA 1
ATOM 4343 C C . SER B 1 269 ? -23.19 -28.664 -6.492 1 95.6 269 SER B C 1
ATOM 4345 O O . SER B 1 269 ? -23.478 -28.964 -5.331 1 95.6 269 SER B O 1
ATOM 4347 N N . THR B 1 270 ? -23.508 -29.378 -7.514 1 96.36 270 THR B N 1
ATOM 4348 C CA . THR B 1 270 ? -24.183 -30.66 -7.338 1 96.36 270 THR B CA 1
ATOM 4349 C C . THR B 1 270 ? -23.344 -31.599 -6.476 1 96.36 270 THR B C 1
ATOM 4351 O O . THR B 1 270 ? -23.852 -32.198 -5.526 1 96.36 270 THR B O 1
ATOM 4354 N N . GLU B 1 271 ? -22.111 -31.68 -6.812 1 97.54 271 GLU B N 1
ATOM 4355 C CA . GLU B 1 271 ? -21.202 -32.517 -6.035 1 97.54 271 GLU B CA 1
ATOM 4356 C C . GLU B 1 271 ? -21.091 -32.022 -4.595 1 97.54 271 GLU B C 1
ATOM 4358 O O . GLU B 1 271 ? -21.065 -32.823 -3.658 1 97.54 271 GLU B O 1
ATOM 4363 N N . GLY B 1 272 ? -20.979 -30.776 -4.401 1 96.5 272 GLY B N 1
ATOM 4364 C CA . GLY B 1 272 ? -20.9 -30.208 -3.065 1 96.5 272 GLY B CA 1
ATOM 4365 C C . GLY B 1 272 ? -22.099 -30.547 -2.2 1 96.5 272 GLY B C 1
ATOM 4366 O O . GLY B 1 272 ? -21.945 -30.936 -1.04 1 96.5 272 GLY B O 1
ATOM 4367 N N . MET B 1 273 ? -23.284 -30.438 -2.725 1 94.37 273 MET B N 1
ATOM 4368 C CA . MET B 1 273 ? -24.509 -30.762 -2 1 94.37 273 MET B CA 1
ATOM 4369 C C . MET B 1 273 ? -24.594 -32.258 -1.716 1 94.37 273 MET B C 1
ATOM 4371 O O . MET B 1 273 ? -24.903 -32.665 -0.595 1 94.37 273 MET B O 1
ATOM 4375 N N . LYS B 1 274 ? -24.278 -33.02 -2.69 1 96.75 274 LYS B N 1
ATOM 4376 C CA . LYS B 1 274 ? -24.353 -34.473 -2.568 1 96.75 274 LYS B CA 1
ATOM 4377 C C . LYS B 1 274 ? -23.364 -34.989 -1.526 1 96.75 274 LYS B C 1
ATOM 4379 O O . LYS B 1 274 ? -23.722 -35.803 -0.672 1 96.75 274 LYS B O 1
ATOM 4384 N N . SER B 1 275 ? -22.134 -34.553 -1.641 1 97 275 SER B N 1
ATOM 4385 C CA . SER B 1 275 ? -21.111 -35.012 -0.707 1 97 275 SER B CA 1
ATOM 4386 C C . SER B 1 275 ? -21.447 -34.606 0.724 1 97 275 SER B C 1
ATOM 4388 O O . SER B 1 275 ? -21.189 -35.359 1.665 1 97 275 SER B O 1
ATOM 4390 N N . PHE B 1 276 ? -22.003 -33.473 0.936 1 94.86 276 PHE B N 1
ATOM 4391 C CA . PHE B 1 276 ? -22.393 -32.981 2.252 1 94.86 276 PHE B CA 1
ATOM 4392 C C . PHE B 1 276 ? -23.462 -33.876 2.869 1 94.86 276 PHE B C 1
ATOM 4394 O O . PHE B 1 276 ? -23.336 -34.299 4.02 1 94.86 276 PHE B O 1
ATOM 4401 N N . VAL B 1 277 ? -24.467 -34.183 2.041 1 96.33 277 VAL B N 1
ATOM 4402 C CA . VAL B 1 277 ? -25.575 -35.008 2.51 1 96.33 277 VAL B CA 1
ATOM 4403 C C . VAL B 1 277 ? -25.076 -36.419 2.817 1 96.33 277 VAL B C 1
ATOM 4405 O O . VAL B 1 277 ? -25.508 -37.039 3.79 1 96.33 277 VAL B O 1
ATOM 4408 N N . GLN B 1 278 ? -24.13 -36.835 2.091 1 97.8 278 GLN B N 1
ATOM 4409 C CA . GLN B 1 278 ? -23.61 -38.192 2.226 1 97.8 278 GLN B CA 1
ATOM 4410 C C . GLN B 1 278 ? -22.462 -38.244 3.23 1 97.8 278 GLN B C 1
ATOM 4412 O O . GLN B 1 278 ? -21.894 -39.31 3.476 1 97.8 278 GLN B O 1
ATOM 4417 N N . LYS B 1 279 ? -22.068 -37.092 3.782 1 96.61 279 LYS B N 1
ATOM 4418 C CA . LYS B 1 279 ? -21.011 -36.973 4.782 1 96.61 279 LYS B CA 1
ATOM 4419 C C . LYS B 1 279 ? -19.711 -37.6 4.285 1 96.61 279 LYS B C 1
ATOM 4421 O O . LYS B 1 279 ? -19.095 -38.403 4.988 1 96.61 279 LYS B O 1
ATOM 4426 N N . ARG B 1 280 ? -19.374 -37.294 3.043 1 97.04 280 ARG B N 1
ATOM 4427 C CA . ARG B 1 280 ? -18.106 -37.71 2.453 1 97.04 280 ARG B CA 1
ATOM 4428 C C . ARG B 1 280 ? -17.34 -36.513 1.899 1 97.04 280 ARG B C 1
ATOM 4430 O O . ARG B 1 280 ? -17.91 -35.436 1.716 1 97.04 280 ARG B O 1
ATOM 4437 N N . ASP B 1 281 ? -16.133 -36.791 1.598 1 96.3 281 ASP B N 1
ATOM 4438 C CA . ASP B 1 281 ? -15.32 -35.751 0.974 1 96.3 281 ASP B CA 1
ATOM 4439 C C . ASP B 1 281 ? -15.783 -35.475 -0.454 1 96.3 281 ASP B C 1
ATOM 4441 O O . ASP B 1 281 ? -16.136 -36.401 -1.188 1 96.3 281 ASP B O 1
ATOM 4445 N N . PRO B 1 282 ? -15.786 -34.234 -0.871 1 96.87 282 PRO B N 1
ATOM 4446 C CA . PRO B 1 282 ? -16.213 -33.896 -2.23 1 96.87 282 PRO B CA 1
ATOM 4447 C C . PRO B 1 282 ? -15.164 -34.248 -3.283 1 96.87 282 PRO B C 1
ATOM 4449 O O . PRO B 1 282 ? -13.965 -34.241 -2.991 1 96.87 282 PRO B O 1
ATOM 4452 N N . GLN B 1 283 ? -15.673 -34.602 -4.428 1 96.38 283 GLN B N 1
ATOM 4453 C CA . GLN B 1 283 ? -14.835 -34.802 -5.606 1 96.38 283 GLN B CA 1
ATOM 4454 C C . GLN B 1 283 ? -15.137 -33.759 -6.679 1 96.38 283 GLN B C 1
ATOM 4456 O O . GLN B 1 283 ? -15.799 -34.06 -7.675 1 96.38 283 GLN B O 1
ATOM 4461 N N . PHE B 1 284 ? -14.591 -32.611 -6.477 1 97.09 284 PHE B N 1
ATOM 4462 C CA . PHE B 1 284 ? -14.819 -31.51 -7.406 1 97.09 284 PHE B CA 1
ATOM 4463 C C . PHE B 1 284 ? -13.999 -31.696 -8.677 1 97.09 284 PHE B C 1
ATOM 4465 O O . PHE B 1 284 ? -12.784 -31.895 -8.614 1 97.09 284 PHE B O 1
ATOM 4472 N N . ARG B 1 285 ? -14.64 -31.606 -9.817 1 95.5 285 ARG B N 1
ATOM 4473 C CA . ARG B 1 285 ? -13.971 -31.85 -11.09 1 95.5 285 ARG B CA 1
ATOM 4474 C C . ARG B 1 285 ? -14.145 -30.667 -12.036 1 95.5 285 ARG B C 1
ATOM 4476 O O . ARG B 1 285 ? -13.669 -30.699 -13.173 1 95.5 285 ARG B O 1
ATOM 4483 N N . GLY B 1 286 ? -14.815 -29.602 -11.517 1 95.74 286 GLY B N 1
ATOM 4484 C CA . GLY B 1 286 ? -15.023 -28.43 -12.352 1 95.74 286 GLY B CA 1
ATOM 4485 C C . GLY B 1 286 ? -13.739 -27.682 -12.659 1 95.74 286 GLY B C 1
ATOM 4486 O O . GLY B 1 286 ? -12.845 -27.599 -11.815 1 95.74 286 GLY B O 1
ATOM 4487 N N . THR B 1 287 ? -13.633 -27.204 -13.879 1 95.64 287 THR B N 1
ATOM 4488 C CA . THR B 1 287 ? -12.536 -26.343 -14.307 1 95.64 287 THR B CA 1
ATOM 4489 C C . THR B 1 287 ? -13.07 -25.065 -14.947 1 95.64 287 THR B C 1
ATOM 4491 O O . THR B 1 287 ? -14.184 -25.047 -15.476 1 95.64 287 THR B O 1
ATOM 4494 N N . MET B 1 288 ? -12.276 -23.976 -14.972 1 94.41 288 MET B N 1
ATOM 4495 C CA . MET B 1 288 ? -12.721 -22.713 -15.554 1 94.41 288 MET B CA 1
ATOM 4496 C C . MET B 1 288 ? -12.89 -22.8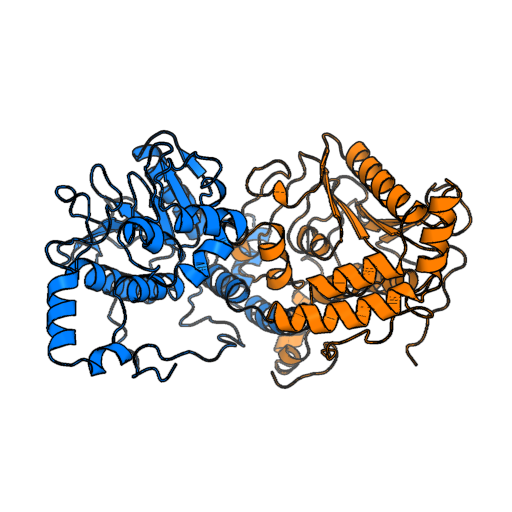39 -17.064 1 94.41 288 MET B C 1
ATOM 4498 O O . MET B 1 288 ? -13.754 -22.186 -17.652 1 94.41 288 MET B O 1
ATOM 4502 N N . GLY B 1 289 ? -12.123 -23.685 -17.695 1 91.91 289 GLY B N 1
ATOM 4503 C CA . GLY B 1 289 ? -12.233 -23.885 -19.131 1 91.91 289 GLY B CA 1
ATOM 4504 C C . GLY B 1 289 ? -13.557 -24.494 -19.55 1 91.91 289 GLY B C 1
ATOM 4505 O O . GLY B 1 289 ? -14.121 -24.119 -20.581 1 91.91 289 GLY B O 1
ATOM 4506 N N . ARG B 1 290 ? -14.121 -25.295 -18.718 1 93.04 290 ARG B N 1
ATOM 4507 C CA . ARG B 1 290 ? -15.307 -26.05 -19.106 1 93.04 290 ARG B CA 1
ATOM 4508 C C . ARG B 1 290 ? -16.526 -25.605 -18.305 1 93.04 290 ARG B C 1
ATOM 4510 O O . ARG B 1 290 ? -17.661 -25.735 -18.768 1 93.04 290 ARG B O 1
ATOM 4517 N N . ASP B 1 291 ? -16.245 -25.03 -17.111 1 95.14 291 ASP B N 1
ATOM 4518 C CA . ASP B 1 291 ? -17.352 -24.919 -16.166 1 95.14 291 ASP B CA 1
ATOM 4519 C C . ASP B 1 291 ? -17.488 -23.49 -15.645 1 95.14 291 ASP B C 1
ATOM 4521 O O . ASP B 1 291 ? -18.119 -23.258 -14.611 1 95.14 291 ASP B O 1
ATOM 4525 N N . ALA B 1 292 ? -16.875 -22.552 -16.283 1 94.55 292 ALA B N 1
ATOM 4526 C CA . ALA B 1 292 ? -17.078 -21.167 -15.868 1 94.55 292 ALA B CA 1
ATOM 4527 C C . ALA B 1 292 ? -18.562 -20.811 -15.851 1 94.55 292 ALA B C 1
ATOM 4529 O O . ALA B 1 292 ? -19.313 -21.211 -16.744 1 94.55 292 ALA B O 1
ATOM 4530 N N . PRO B 1 293 ? -18.988 -20.064 -14.869 1 94.66 293 PRO B N 1
ATOM 4531 C CA . PRO B 1 293 ? -20.413 -19.731 -14.821 1 94.66 293 PRO B CA 1
ATOM 4532 C C . PRO B 1 293 ? -20.812 -18.695 -15.87 1 94.66 293 PRO B C 1
ATOM 4534 O O . PRO B 1 293 ? -19.969 -17.92 -16.329 1 94.66 293 PRO B O 1
ATOM 4537 N N . VAL B 1 294 ? -22.075 -18.687 -16.153 1 91.19 294 VAL B N 1
ATOM 4538 C CA . VAL B 1 294 ? -22.632 -17.672 -17.041 1 91.19 294 VAL B CA 1
ATOM 4539 C C . VAL B 1 294 ? -22.388 -16.283 -16.456 1 91.19 294 VAL B C 1
ATOM 4541 O O . VAL B 1 294 ? -22.558 -16.071 -15.253 1 91.19 294 VAL B O 1
ATOM 4544 N N . GLY B 1 295 ? -21.915 -15.399 -17.307 1 90.09 295 GLY B N 1
ATOM 4545 C CA . GLY B 1 295 ? -21.65 -14.041 -16.859 1 90.09 295 GLY B CA 1
ATOM 4546 C C . GLY B 1 295 ? -20.183 -13.781 -16.578 1 90.09 295 GLY B C 1
ATOM 4547 O O . GLY B 1 295 ? -19.775 -12.632 -16.391 1 90.09 295 GLY B O 1
ATOM 4548 N N . TRP B 1 296 ? -19.432 -14.896 -16.497 1 93.37 296 TRP B N 1
ATOM 4549 C CA . TRP B 1 296 ? -17.991 -14.733 -16.336 1 93.37 296 TRP B CA 1
ATOM 4550 C C . TRP B 1 296 ? -17.29 -14.714 -17.69 1 93.37 296 TRP B C 1
ATOM 4552 O O . TRP B 1 296 ? -17.611 -15.512 -18.574 1 93.37 296 TRP B O 1
ATOM 4562 N N . PRO B 1 297 ? -16.341 -13.898 -17.904 1 94.86 297 PRO B N 1
ATOM 4563 C CA . PRO B 1 297 ? -16.047 -12.741 -17.055 1 94.86 297 PRO B CA 1
ATOM 4564 C C . PRO B 1 297 ? -17.053 -11.606 -17.237 1 94.86 297 PRO B C 1
ATOM 4566 O O . PRO B 1 297 ? -17.639 -11.462 -18.313 1 94.86 297 PRO B O 1
ATOM 4569 N N . TRP B 1 298 ? -17.311 -10.798 -16.339 1 94.81 298 TRP B N 1
ATOM 4570 C CA . TRP B 1 298 ? -18.27 -9.702 -16.425 1 94.81 298 TRP B CA 1
ATOM 4571 C C . TRP B 1 298 ? -17.561 -8.378 -16.692 1 94.81 298 TRP B C 1
ATOM 4573 O O . TRP B 1 298 ? -18.208 -7.339 -16.837 1 94.81 298 TRP B O 1
ATOM 4583 N N . TRP B 1 299 ? -16.216 -8.352 -16.727 1 93.14 299 TRP B N 1
ATOM 4584 C CA . TRP B 1 299 ? -15.457 -7.132 -16.983 1 93.14 299 TRP B CA 1
ATOM 4585 C C . TRP B 1 299 ? -14.868 -7.142 -18.39 1 93.14 299 TRP B C 1
ATOM 4587 O O . TRP B 1 299 ? -14.804 -8.192 -19.035 1 93.14 299 TRP B O 1
ATOM 4597 N N . VAL B 1 300 ? -14.452 -5.933 -18.805 1 88.85 300 VAL B N 1
ATOM 4598 C CA . VAL B 1 300 ? -13.757 -5.818 -20.084 1 88.85 300 VAL B CA 1
ATOM 4599 C C . VAL B 1 300 ? -12.258 -6.022 -19.878 1 88.85 300 VAL B C 1
ATOM 4601 O O . VAL B 1 300 ? -11.64 -5.345 -19.053 1 88.85 300 VAL B O 1
ATOM 4604 N N . ALA B 1 301 ? -11.735 -6.999 -20.586 1 86.75 301 ALA B N 1
ATOM 4605 C CA . ALA B 1 301 ? -10.308 -7.289 -20.478 1 86.75 301 ALA B CA 1
ATOM 4606 C C . ALA B 1 301 ? -9.471 -6.098 -20.937 1 86.75 301 ALA B C 1
ATOM 4608 O O . ALA B 1 301 ? -9.799 -5.447 -21.932 1 86.75 301 ALA B O 1
ATOM 4609 N N . VAL B 1 302 ? -8.494 -5.77 -20.163 1 87.88 302 VAL B N 1
ATOM 4610 C CA . VAL B 1 302 ? -7.523 -4.746 -20.533 1 87.88 302 VAL B CA 1
ATOM 4611 C C . VAL B 1 302 ? -6.363 -5.385 -21.295 1 87.88 302 VAL B C 1
ATOM 4613 O O . VAL B 1 302 ? -5.761 -6.353 -20.824 1 87.88 302 VAL B O 1
ATOM 4616 N N . ASP B 1 303 ? -6.031 -4.928 -22.404 1 84.47 303 ASP B N 1
ATOM 4617 C CA . ASP B 1 303 ? -4.916 -5.437 -23.197 1 84.47 303 ASP B CA 1
ATOM 4618 C C . ASP B 1 303 ? -3.584 -4.898 -22.681 1 84.47 303 ASP B C 1
ATOM 4620 O O . ASP B 1 303 ? -3.26 -3.726 -22.888 1 84.47 303 ASP B O 1
ATOM 4624 N N . VAL B 1 304 ? -2.925 -5.677 -22.064 1 85.72 304 VAL B N 1
ATOM 4625 C CA . VAL B 1 304 ? -1.661 -5.227 -21.49 1 85.72 304 VAL B CA 1
ATOM 4626 C C . VAL B 1 304 ? -0.526 -5.471 -22.483 1 85.72 304 VAL B C 1
ATOM 4628 O O . VAL B 1 304 ? 0.615 -5.07 -22.242 1 85.72 304 VAL B O 1
ATOM 4631 N N . ALA B 1 305 ? -0.751 -6.181 -23.506 1 71.96 305 ALA B N 1
ATOM 4632 C CA . ALA B 1 305 ? 0.273 -6.472 -24.506 1 71.96 305 ALA B CA 1
ATOM 4633 C C . ALA B 1 305 ? 0.384 -5.339 -25.522 1 71.96 305 ALA B C 1
ATOM 4635 O O . ALA B 1 305 ? 1.465 -5.08 -26.057 1 71.96 305 ALA B O 1
ATOM 4636 N N . SER B 1 306 ? -0.907 -4.686 -25.818 1 61.75 306 SER B N 1
ATOM 4637 C CA . SER B 1 306 ? -0.944 -3.734 -26.923 1 61.75 306 SER B CA 1
ATOM 4638 C C . SER B 1 306 ? -0.52 -2.342 -26.468 1 61.75 306 SER B C 1
ATOM 4640 O O . SER B 1 306 ? -0.655 -2 -25.291 1 61.75 306 SER B O 1
ATOM 4642 N N . LYS B 1 307 ? 0.31 -1.596 -27.235 1 54.89 307 LYS B N 1
ATOM 4643 C CA . LYS B 1 307 ? 0.699 -0.192 -27.131 1 54.89 307 LYS B CA 1
ATOM 4644 C C . LYS B 1 307 ? -0.517 0.698 -26.891 1 54.89 307 LYS B C 1
ATOM 4646 O O . LYS B 1 307 ? -1.448 0.717 -27.698 1 54.89 307 LYS B O 1
ATOM 4651 N N . ALA B 1 308 ? -1.187 0.67 -25.886 1 42.46 308 ALA B N 1
ATOM 4652 C CA . ALA B 1 308 ? -2.321 1.59 -25.889 1 42.46 308 ALA B CA 1
ATOM 4653 C C . ALA B 1 308 ? -1.859 3.031 -25.69 1 42.46 308 ALA B C 1
ATOM 4655 O O . ALA B 1 308 ? -0.83 3.277 -25.057 1 42.46 308 ALA B O 1
ATOM 4656 N N . LYS B 1 309 ? -2.243 4.065 -26.576 1 39.92 309 LYS B N 1
ATOM 4657 C CA . LYS B 1 309 ? -2.197 5.492 -26.273 1 39.92 309 LYS B CA 1
ATOM 4658 C C . LYS B 1 309 ? -2.831 5.787 -24.916 1 39.92 309 LYS B C 1
ATOM 4660 O O . LYS B 1 309 ? -4.029 5.568 -24.725 1 39.92 309 LYS B O 1
ATOM 4665 N N . LEU B 1 310 ? -2.211 5.553 -23.662 1 33.64 310 LEU B N 1
ATOM 4666 C CA . LEU B 1 310 ? -2.873 6.066 -22.467 1 33.64 310 LEU B CA 1
ATOM 4667 C C . LEU B 1 310 ? -3.338 7.502 -22.679 1 33.64 310 LEU B C 1
ATOM 4669 O O . LEU B 1 310 ? -2.612 8.317 -23.253 1 33.64 310 LEU B O 1
#

Solvent-accessible surface area (backbone atoms only — not comparable to full-atom values): 31417 Å² total; per-residue (Å²): 127,78,81,75,68,75,58,69,76,33,63,65,71,53,90,58,81,43,43,47,39,42,28,59,58,69,83,48,81,48,69,31,39,34,36,38,40,28,36,45,34,43,93,61,29,22,38,42,45,73,66,41,44,53,48,53,39,50,49,39,57,36,51,50,71,25,85,62,43,44,20,37,33,40,36,29,35,67,75,16,24,9,62,9,70,30,69,93,65,52,55,59,60,54,49,53,49,35,71,74,37,62,73,49,62,56,61,59,70,59,62,49,32,54,39,20,48,41,53,54,68,32,51,42,53,32,29,31,15,35,37,16,31,17,19,46,52,34,44,38,56,51,56,51,40,45,34,34,28,26,8,31,75,14,41,37,25,47,37,31,50,76,67,78,44,72,85,57,27,59,33,83,66,40,46,34,48,29,54,33,60,72,40,40,51,52,41,43,67,64,17,53,76,39,38,40,63,34,84,79,45,32,63,57,35,82,43,74,27,89,38,38,68,55,13,46,50,49,33,51,51,54,37,49,49,32,48,53,47,30,22,45,41,18,35,36,52,40,52,46,40,48,78,65,47,59,87,38,60,55,54,27,27,53,50,29,22,31,38,29,52,32,23,61,72,30,73,26,16,50,36,18,53,51,19,60,77,65,72,46,81,45,77,61,76,50,40,62,92,82,51,58,36,56,68,66,77,79,69,81,85,77,68,80,86,52,76,52,84,125,125,78,81,75,65,75,58,67,76,36,62,68,72,55,89,58,82,43,42,48,40,41,29,60,59,70,82,49,80,48,70,31,38,36,34,38,40,28,36,44,35,43,93,60,29,22,37,42,46,73,66,40,44,52,49,53,38,52,49,40,54,38,51,51,72,25,84,62,43,43,20,38,33,40,36,28,35,68,74,17,24,10,62,8,70,33,68,92,70,47,58,60,60,54,49,54,49,35,74,76,38,64,73,48,47,64,58,42,67,47,60,49,23,54,40,22,48,41,53,54,70,31,52,42,52,33,30,31,15,36,36,16,31,18,19,45,53,34,43,35,56,52,57,51,40,76,40,36,28,25,10,31,75,17,41,36,27,48,37,30,9,46,32,18,25,44,61,49,27,28,32,48,60,39,44,34,74,56,55,24,38,35,39,40,38,41,40,40,44,56,19,54,76,40,38,41,65,36,85,77,45,31,71,58,34,81,43,76,28,88,40,40,67,56,14,44,50,50,34,50,51,53,37,50,50,46,48,54,70,49,48,47,42,57,58,37,51,53,51,46,51,65,66,65,51,62,97,41,73,69,52,36,50,57,51,49,53,50,38,49,54,32,42,62,72,30,72,39,41,52,38,48,54,51,19,58,76,68,73,47,82,48,77,62,76,50,39,62,91,82,53,56,36,59,66,67,78,81,68,82,85,70,70,72,82,56,64,59,88,126

Nearest PDB structures (foldseek):
  6ijk-assembly1_A  TM=9.027E-01  e=1.868E-27  Cupriavidus necator H16
  4mi2-assembly1_A  TM=8.716E-01  e=1.710E-19  Mycobacteroides abscessus ATCC 19977
  3tlf-assembly3_D  TM=8.224E-01  e=2.198E-17  Mycobacterium avium subsp. paratuberculosis
  4di1-assembly1_B  TM=8.443E-01  e=1.955E-16  Mycobacterium marinum M
  4i4z-assembly1_E  TM=7.191E-01  e=7.431E-16  Synechocystis sp. PCC 6803 substr. Kazusa

Radius of gyration: 26.21 Å; Cα contacts (8 Å, |Δi|>4): 1269; chains: 2; bounding box: 57×76×56 Å

Secondary structure (DSSP, 8-state):
----PPPPS-GGGS--SSEEEEESSTT-SS--SEEEEEE--GGGTT-B-HHHHHHHHHHHHHHHH-TT--EEEEEESTT-SB--B-TTTHHHHHHHHHHH-GGGGGT---HHHHHHHHHHH-SS-EEEEE-S-EETHHHHTTTTSSEEEEETT-EEE-TTGGGT----TTHHHHHHHHH-HHHHHHHHHH--EEETTSTTTGGG-SEEESSHHHHHHHHHHHHHHHHHHS-HHHHHHHHHHHHT--SSHHHHHHHHHHHHHHHHTSHHHHHHHHHHHTT--------HHHHPPTT-S-SPPP-SSS----/----PPPPS-GGGS--SSEEEEESSTT-SS--SEEEEEE--GGGTT-B-HHHHHHHHHHHHHHHH-TT--EEEEEESTT-SB--B-TTTHHHHHHHHHHH-GGGGGT---HHHHHHHHHHH-SS-EEEEE-S-EETHHHHTTTTSSEEEEETT-EEE-TTGGGT----TTHHHHHHHHH-HHHHHHHHHH--EEETTSTTTGGG-SEEESSHHHHHHHHHHHHHHHHHHS-HHHHHHHHHHHHT--SSHHHHHHHHHHHHHHHHTSHHHHHHHHHHHTTS-------HHHHPPTT-S-SPPP-SSS----

pLDDT: mean 92.93, std 10.84, range [24.22, 98.95]

Organism: NCBI:txid656916

Sequence (620 aa):
MANRTNPPESYETLPFKTISISHVPETSPVVTKVVILKLNRPRQFNAVTAQMIEEIIAAYQHFDTDDRVKAVVVTGSGPAFCAGADLQVGFSTLIDDLRKDPSKIESHRDGGGRVALAIHNCSKPTVMAINGPAAGFGITLTLPAAIRVACASSKVSFAFSRRGLAMEACSSFFLPKLVGMSRALHLVTTGATYTASDPLLSNLFSEILPTPEETVASALRIAGEIAASTSTVSTKVMRDLMYRAPGSAEEAHLLESKVFLGMLMSRDSTEGMKSFVQKRDPQFRGTMGRDAPVGWPWWVAVDVASKAKLMANRTNPPESYETLPFKTISISHVPETSPVVTKVVILKLNRPRQFNAVTAQMIEEIIAAYQHFDTDDRVKAVVVTGSGPAFCAGADLQVGFSTLIDDLRKDPSKIESHRDGGGRVALAIHNCSKPTVMAINGPAAGFGITLTLPAAIRVACASSKVSFAFSRRGLAMEACSSFFLPKLVGMSRALHLVTTGATYTASDPLLSNLFSEILPTPEETVASALRIAGEIAASTSTVSTKVMRDLMYRAPGSAEEAHLLESKVFLGMLMSRDSTEGMKSFVQKRDPQFRGTMGRDAPVGWPWWVAVDVASKAKL